Protein AF-A0A970ZBV2-F1 (afdb_monomer)

Nearest PDB structures (foldseek):
  6pny-assembly1_A  TM=2.864E-01  e=3.302E+00  Francisella tularensis subsp. tularensis SCHU S4
  3rc1-assembly1_A  TM=4.655E-01  e=8.155E+00  Actinomadura kijaniata

Sequence (437 aa):
MNKIKYLYCTFAVFLIGVSLAACGTEQADIPWKLTSTLSMSDISSAEVWVYIDGRIEERILSAEEIEEVIELINQIPESAFTDNEALAGTTPEYGLKIESNDMKLNFSQNIGPYGAIELGVGKKTDNGYCYSQWHTDSDDLAALIVRLSGYKKTGEIASDTDIGANGQKTSAGKLVHTFIGGYGMRTALSVNGELLNVAVQTDWYAERYEVLFSRFDWNEADKSEAAKAVKNASFVLVLSAMTDKEPVLLPDADYIKFFGGTDYVLLHENGKDKWYTAVAKSDVSYGYNIDNAPIVPNLAAMVRQEYDGFEIPEQQIRFNTKEKEPEAVAALAVEAYGRLYKNVSPGSVYEIYEYAYDPKDIQILDVSDDGDKFTFVFVLHVRPIVPNTSFWWAGNTCESEKGEGWLCFSRNGRLDLGEDGYWTVSQLGTGGASLND

Solvent-accessible surface area (backbone atoms only — not comparable to full-atom values): 24943 Å² total; per-residue (Å²): 136,84,88,87,92,84,85,82,69,83,75,65,74,77,72,77,78,81,64,94,82,65,82,60,88,66,68,68,73,57,64,41,71,70,36,49,68,60,48,81,90,50,52,76,46,43,32,28,27,30,53,54,48,84,40,80,49,75,44,76,56,53,75,70,56,48,52,54,50,40,56,51,47,38,63,53,55,64,87,34,58,41,83,32,54,72,61,75,65,64,91,50,55,36,29,38,39,38,32,34,94,66,40,35,41,35,41,27,43,39,78,46,100,58,35,45,25,30,39,35,42,30,42,72,51,101,89,46,69,53,73,50,50,26,26,29,60,40,63,70,55,44,53,48,42,38,64,74,43,63,62,67,69,88,71,72,67,53,93,80,58,66,37,44,102,82,75,41,67,40,75,48,55,52,59,43,54,72,33,72,79,39,88,23,41,30,40,36,42,30,48,94,85,47,79,49,78,49,82,42,80,48,71,66,56,52,59,53,50,40,60,58,44,65,50,36,49,78,40,83,40,60,62,74,59,48,60,59,64,52,72,74,34,68,28,40,39,35,45,30,44,40,69,81,98,55,100,63,90,53,95,75,52,43,32,39,38,29,24,27,97,43,46,45,35,40,39,35,52,92,85,39,82,46,41,28,33,42,44,57,36,96,87,55,51,61,26,57,46,101,83,70,45,73,32,77,56,47,56,30,57,53,56,46,53,58,50,45,63,67,63,63,53,58,70,71,44,62,49,70,75,90,67,79,54,65,68,62,48,48,48,52,51,54,52,48,52,49,48,42,37,59,66,43,62,88,90,34,81,64,28,35,80,48,64,50,69,55,76,84,48,48,42,80,74,48,67,46,98,86,63,48,34,37,24,32,37,36,47,46,34,37,26,43,73,58,65,90,40,73,71,63,60,46,73,62,42,44,82,25,94,89,38,93,73,27,33,27,36,44,36,18,29,24,39,38,51,44,97,88,60,33,38,30,32,78,42,75,37,78,45,49,50,59,95,73,132

Structure (mmCIF, N/CA/C/O backbone):
data_AF-A0A970ZBV2-F1
#
_entry.id   AF-A0A970ZBV2-F1
#
loop_
_atom_site.group_PDB
_atom_site.id
_atom_site.type_symbol
_atom_site.label_atom_id
_atom_site.label_alt_id
_atom_site.label_comp_id
_atom_site.label_asym_id
_atom_site.label_entity_id
_atom_site.label_seq_id
_atom_site.pdbx_PDB_ins_code
_atom_site.Cartn_x
_atom_site.Cartn_y
_atom_site.Cartn_z
_atom_site.occupancy
_atom_site.B_iso_or_equiv
_atom_site.auth_seq_id
_atom_site.auth_comp_id
_atom_site.auth_asym_id
_atom_site.auth_atom_id
_atom_site.pdbx_PDB_model_num
ATOM 1 N N . MET A 1 1 ? 50.224 -25.491 -6.752 1.00 33.28 1 MET A N 1
ATOM 2 C CA . MET A 1 1 ? 50.152 -25.900 -8.176 1.00 33.28 1 MET A CA 1
ATOM 3 C C . MET A 1 1 ? 48.894 -26.746 -8.317 1.00 33.28 1 MET A C 1
ATOM 5 O O . MET A 1 1 ? 48.922 -27.882 -7.885 1.00 33.28 1 MET A O 1
ATOM 9 N N . ASN A 1 2 ? 47.702 -26.188 -8.538 1.00 34.50 2 ASN A N 1
ATOM 10 C CA . ASN A 1 2 ? 47.167 -25.441 -9.690 1.00 34.50 2 ASN A CA 1
ATOM 11 C C . ASN A 1 2 ? 47.136 -26.224 -11.012 1.00 34.50 2 ASN A C 1
ATOM 13 O O . ASN A 1 2 ? 48.186 -26.641 -11.494 1.00 34.50 2 ASN A O 1
ATOM 17 N N . LYS A 1 3 ? 45.932 -26.196 -11.622 1.00 30.00 3 LYS A N 1
ATOM 18 C CA . LYS A 1 3 ? 45.514 -26.610 -12.981 1.00 30.00 3 LYS A CA 1
ATOM 19 C C . LYS A 1 3 ? 45.182 -28.113 -13.058 1.00 30.00 3 LYS A C 1
ATOM 21 O O . LYS A 1 3 ? 46.008 -28.931 -12.702 1.00 30.00 3 LYS A O 1
ATOM 26 N N . ILE A 1 4 ? 43.996 -28.575 -13.467 1.00 34.28 4 ILE A N 1
ATOM 27 C CA . ILE A 1 4 ? 43.134 -28.168 -14.588 1.00 34.28 4 ILE A CA 1
ATOM 28 C C . ILE A 1 4 ? 41.671 -28.543 -14.247 1.00 34.28 4 ILE A C 1
ATOM 30 O O . ILE A 1 4 ? 41.359 -29.725 -14.149 1.00 34.28 4 ILE A O 1
ATOM 34 N N . LYS A 1 5 ? 40.778 -27.556 -14.088 1.00 30.72 5 LYS A N 1
ATOM 35 C CA . LYS A 1 5 ? 39.305 -27.703 -14.167 1.00 30.72 5 LYS A CA 1
ATOM 36 C C . LYS A 1 5 ? 38.678 -26.379 -14.630 1.00 30.72 5 LYS A C 1
ATOM 38 O O . LYS A 1 5 ? 37.899 -25.773 -13.918 1.00 30.72 5 LYS A O 1
ATOM 43 N N . TYR A 1 6 ? 39.084 -25.896 -15.800 1.00 36.06 6 TYR A N 1
ATOM 44 C CA . TYR A 1 6 ? 38.415 -24.798 -16.508 1.00 36.06 6 TYR A CA 1
ATOM 45 C C . TYR A 1 6 ? 38.636 -25.017 -18.002 1.00 36.06 6 TYR A C 1
ATOM 47 O O . TYR A 1 6 ? 39.611 -24.523 -18.558 1.00 36.06 6 TYR A O 1
ATOM 55 N N . LEU A 1 7 ? 37.795 -25.844 -18.629 1.00 30.97 7 LEU A N 1
ATOM 56 C CA . LEU A 1 7 ? 37.758 -25.943 -20.094 1.00 30.97 7 LEU A CA 1
ATOM 57 C C . LEU A 1 7 ? 36.423 -26.467 -20.656 1.00 30.97 7 LEU A C 1
ATOM 59 O O . LEU A 1 7 ? 36.422 -27.096 -21.705 1.00 30.97 7 LEU A O 1
ATOM 63 N N . TYR A 1 8 ? 35.292 -26.215 -19.983 1.00 28.67 8 TYR A N 1
ATOM 64 C CA . TYR A 1 8 ? 33.965 -26.533 -20.544 1.00 28.67 8 TYR A CA 1
ATOM 65 C C . TYR A 1 8 ? 32.895 -25.436 -20.386 1.00 28.67 8 TYR A C 1
ATOM 67 O O . TYR A 1 8 ? 31.759 -25.665 -20.774 1.00 28.67 8 TYR A O 1
ATOM 75 N N . CYS A 1 9 ? 33.239 -24.223 -19.927 1.00 31.86 9 CYS A N 1
ATOM 76 C CA . CYS A 1 9 ? 32.290 -23.090 -19.925 1.00 31.86 9 CYS A CA 1
ATOM 77 C C . CYS A 1 9 ? 32.568 -22.024 -20.996 1.00 31.86 9 CYS A C 1
ATOM 79 O O . CYS A 1 9 ? 31.760 -21.124 -21.184 1.00 31.86 9 CYS A O 1
ATOM 81 N N . THR A 1 10 ? 33.672 -22.108 -21.744 1.00 31.00 10 THR A N 1
ATOM 82 C CA . THR A 1 10 ? 34.066 -21.023 -22.664 1.00 31.00 10 THR A CA 1
ATOM 83 C C . THR A 1 10 ? 33.497 -21.164 -24.083 1.00 31.00 10 THR A C 1
ATOM 85 O O . THR A 1 10 ? 33.763 -20.313 -24.921 1.00 31.00 10 THR A O 1
ATOM 88 N N . PHE A 1 11 ? 32.688 -22.194 -24.363 1.00 26.69 11 PHE A N 1
ATOM 89 C CA . PHE A 1 11 ? 32.019 -22.363 -25.666 1.00 26.69 11 PHE A CA 1
ATOM 90 C C . PHE A 1 11 ? 30.499 -22.112 -25.642 1.00 26.69 11 PHE A C 1
ATOM 92 O O . PHE A 1 11 ? 29.880 -22.114 -26.699 1.00 26.69 11 PHE A O 1
ATOM 99 N N . ALA A 1 12 ? 29.905 -21.823 -24.476 1.00 29.91 12 ALA A N 1
ATOM 100 C CA . ALA A 1 12 ? 28.489 -21.443 -24.356 1.00 29.91 12 ALA A CA 1
ATOM 101 C C . ALA A 1 12 ? 28.253 -19.916 -24.380 1.00 29.91 12 ALA A C 1
ATOM 103 O O . ALA A 1 12 ? 27.131 -19.469 -24.568 1.00 29.91 12 ALA A O 1
ATOM 104 N N . VAL A 1 13 ? 29.309 -19.105 -24.251 1.00 31.55 13 VAL A N 1
ATOM 105 C CA . VAL A 1 13 ? 29.207 -17.630 -24.181 1.00 31.55 13 VAL A CA 1
ATOM 106 C C . VAL A 1 13 ? 29.326 -16.958 -25.562 1.00 31.55 13 VAL A C 1
ATOM 108 O O . VAL A 1 13 ? 29.108 -15.763 -25.691 1.00 31.55 13 VAL A O 1
ATOM 111 N N . PHE A 1 14 ? 29.590 -17.718 -26.632 1.00 27.94 14 PHE A N 1
ATOM 112 C CA . PHE A 1 14 ? 29.621 -17.193 -28.010 1.00 27.94 14 PHE A CA 1
ATOM 113 C C . PHE A 1 14 ? 28.370 -17.541 -28.841 1.00 27.94 14 PHE A C 1
ATOM 115 O O . PHE A 1 14 ? 28.327 -17.270 -30.038 1.00 27.94 14 PHE A O 1
ATOM 122 N N . LEU A 1 15 ? 27.341 -18.117 -28.207 1.00 28.75 15 LEU A N 1
ATOM 123 C CA . LEU A 1 15 ? 26.066 -18.503 -28.832 1.00 28.75 15 LEU A CA 1
ATOM 124 C C . LEU A 1 15 ? 24.840 -17.924 -28.099 1.00 28.75 15 LEU A C 1
ATOM 126 O O . LEU A 1 15 ? 23.733 -18.417 -28.258 1.00 28.75 15 LEU A O 1
ATOM 130 N N . ILE A 1 16 ? 25.040 -16.835 -27.349 1.00 34.62 16 ILE A N 1
ATOM 131 C CA . ILE A 1 16 ? 23.981 -15.942 -26.831 1.00 34.62 16 ILE A CA 1
ATOM 132 C C . ILE A 1 16 ? 24.154 -14.552 -27.483 1.00 34.62 16 ILE A C 1
ATOM 134 O O . ILE A 1 16 ? 23.986 -13.506 -26.875 1.00 34.62 16 ILE A O 1
ATOM 138 N N . GLY A 1 17 ? 24.597 -14.550 -28.745 1.00 31.17 17 GLY A N 1
ATOM 139 C CA . GLY A 1 17 ? 24.767 -13.355 -29.578 1.00 31.17 17 GLY A CA 1
ATOM 140 C C . GLY A 1 17 ? 23.841 -13.321 -30.795 1.00 31.17 17 GLY A C 1
ATOM 141 O O . GLY A 1 17 ? 23.952 -12.404 -31.599 1.00 31.17 17 GLY A O 1
ATOM 142 N N . VAL A 1 18 ? 22.950 -14.311 -30.967 1.00 34.59 18 VAL A N 1
ATOM 143 C CA . VAL A 1 18 ? 22.006 -14.384 -32.104 1.00 34.59 18 VAL A CA 1
ATOM 144 C C . VAL A 1 18 ? 20.661 -15.018 -31.701 1.00 34.59 18 VAL A C 1
ATOM 146 O O . VAL A 1 18 ? 20.096 -15.829 -32.425 1.00 34.59 18 VAL A O 1
ATOM 149 N N . SER A 1 19 ? 20.117 -14.655 -30.540 1.00 33.22 19 SER A N 1
ATOM 150 C CA . SER A 1 19 ? 18.686 -14.872 -30.244 1.00 33.22 19 SER A CA 1
ATOM 151 C C . SER A 1 19 ? 17.960 -13.605 -29.777 1.00 33.22 19 SER A C 1
ATOM 153 O O . SER A 1 19 ? 16.770 -13.652 -29.492 1.00 33.22 19 SER A O 1
ATOM 155 N N . LEU A 1 20 ? 18.626 -12.442 -29.818 1.00 37.75 20 LEU A N 1
ATOM 156 C CA . LEU A 1 20 ? 18.023 -11.111 -29.627 1.00 37.75 20 LEU A CA 1
ATOM 157 C C . LEU A 1 20 ? 17.322 -10.579 -30.896 1.00 37.75 20 LEU A C 1
ATOM 159 O O . LEU A 1 20 ? 17.287 -9.384 -31.158 1.00 37.75 20 LEU A O 1
ATOM 163 N N . ALA A 1 21 ? 16.757 -11.479 -31.699 1.00 38.22 21 ALA A N 1
ATOM 164 C CA . ALA A 1 21 ? 15.903 -11.147 -32.837 1.00 38.22 21 ALA A CA 1
ATOM 165 C C . ALA A 1 21 ? 14.807 -12.214 -32.997 1.00 38.22 21 ALA A C 1
ATOM 167 O O . ALA A 1 21 ? 14.642 -12.788 -34.070 1.00 38.22 21 ALA A O 1
ATOM 168 N N . ALA A 1 22 ? 14.121 -12.543 -31.896 1.00 29.34 22 ALA A N 1
ATOM 169 C CA . ALA A 1 22 ? 12.915 -13.378 -31.921 1.00 29.34 22 ALA A CA 1
ATOM 170 C C . ALA A 1 22 ? 11.934 -13.157 -30.749 1.00 29.34 22 ALA A C 1
ATOM 172 O O . ALA A 1 22 ? 10.898 -13.806 -30.740 1.00 29.34 22 ALA A O 1
ATOM 173 N N . CYS A 1 23 ? 12.156 -12.201 -29.835 1.00 32.94 23 CYS A N 1
ATOM 174 C CA . CYS A 1 23 ? 11.009 -11.445 -29.315 1.00 32.94 23 CYS A CA 1
ATOM 175 C C . CYS A 1 23 ? 10.703 -10.393 -30.371 1.00 32.94 23 CYS A C 1
ATOM 177 O O . CYS A 1 23 ? 11.068 -9.226 -30.249 1.00 32.94 23 CYS A O 1
ATOM 179 N N . GLY A 1 24 ? 10.125 -10.853 -31.482 1.00 29.19 24 GLY A N 1
ATOM 180 C CA . GLY A 1 24 ? 9.377 -9.940 -32.315 1.00 29.19 24 GLY A CA 1
ATOM 181 C C . GLY A 1 24 ? 8.386 -9.225 -31.409 1.00 29.19 24 GLY A C 1
ATOM 182 O O . GLY A 1 24 ? 7.853 -9.806 -30.464 1.00 29.19 24 GLY A O 1
ATOM 183 N N . THR A 1 25 ? 8.140 -7.970 -31.721 1.00 35.59 25 THR A N 1
ATOM 184 C CA . THR A 1 25 ? 6.893 -7.277 -31.438 1.00 35.59 25 THR A CA 1
ATOM 185 C C . THR A 1 25 ? 5.715 -8.033 -32.078 1.00 35.59 25 THR A C 1
ATOM 187 O O . THR A 1 25 ? 4.965 -7.477 -32.879 1.00 35.59 25 THR A O 1
ATOM 190 N N . GLU A 1 26 ? 5.544 -9.326 -31.769 1.00 38.81 26 GLU A N 1
ATOM 191 C CA . GLU A 1 26 ? 4.244 -9.970 -31.834 1.00 38.81 26 GLU A CA 1
ATOM 192 C C . GLU A 1 26 ? 3.422 -9.233 -30.795 1.00 38.81 26 GLU A C 1
ATOM 194 O O . GLU A 1 26 ? 3.453 -9.537 -29.606 1.00 38.81 26 GLU A O 1
ATOM 199 N N . GLN A 1 27 ? 2.795 -8.162 -31.279 1.00 42.22 27 GLN A N 1
ATOM 200 C CA . GLN A 1 27 ? 1.633 -7.520 -30.710 1.00 42.22 27 GLN A CA 1
ATOM 201 C C . GLN A 1 27 ? 0.856 -8.616 -29.992 1.00 42.22 27 GLN A C 1
ATOM 203 O O . GLN A 1 27 ? 0.320 -9.501 -30.666 1.00 42.22 27 GLN A O 1
ATOM 208 N N . ALA A 1 28 ? 0.936 -8.630 -28.654 1.00 47.09 28 ALA A N 1
ATOM 209 C CA . ALA A 1 28 ? 0.262 -9.628 -27.841 1.00 47.09 28 ALA A CA 1
ATOM 210 C C . ALA A 1 28 ? -1.148 -9.759 -28.411 1.00 47.09 28 ALA A C 1
ATOM 212 O O . ALA A 1 28 ? -1.780 -8.730 -28.669 1.00 47.09 28 ALA A O 1
ATOM 213 N N . ASP A 1 29 ? -1.562 -10.986 -28.748 1.00 53.72 29 ASP A N 1
ATOM 214 C CA . ASP A 1 29 ? -2.864 -11.222 -29.364 1.00 53.72 29 ASP A CA 1
ATOM 215 C C . ASP A 1 29 ? -3.894 -10.361 -28.644 1.00 53.72 29 ASP A C 1
ATOM 217 O O . ASP A 1 29 ? -4.042 -10.487 -27.428 1.00 53.72 29 ASP A O 1
ATOM 221 N N . ILE A 1 30 ? -4.516 -9.442 -29.394 1.00 68.38 30 ILE A N 1
ATOM 222 C CA . ILE A 1 30 ? -5.507 -8.497 -28.871 1.00 68.38 30 ILE A CA 1
ATOM 223 C C . ILE A 1 30 ? -6.429 -9.318 -27.964 1.00 68.38 30 ILE A C 1
ATOM 225 O O . ILE A 1 30 ? -6.961 -10.307 -28.469 1.00 68.38 30 ILE A O 1
ATOM 229 N N . PRO A 1 31 ? -6.593 -8.992 -26.669 1.00 79.12 31 PRO A N 1
ATOM 230 C CA . PRO A 1 31 ? -7.269 -9.843 -25.681 1.00 79.12 31 PRO A CA 1
ATOM 231 C C . PRO A 1 31 ? -8.585 -10.419 -26.174 1.00 79.12 31 PRO A C 1
ATOM 233 O O . PRO A 1 31 ? -8.884 -11.587 -25.955 1.00 79.12 31 PRO A O 1
ATOM 236 N N . TRP A 1 32 ? -9.310 -9.617 -26.949 1.00 84.62 32 TRP A N 1
ATOM 237 C CA . TRP A 1 32 ? -10.496 -10.013 -27.685 1.00 84.62 32 TRP A CA 1
ATOM 238 C C . TRP A 1 32 ? -10.339 -11.283 -28.536 1.00 84.62 32 TRP A C 1
ATOM 240 O O . TRP A 1 32 ? -11.206 -12.145 -28.519 1.00 84.62 32 TRP A O 1
ATOM 250 N N . LYS A 1 33 ? -9.251 -11.460 -29.288 1.00 85.12 33 LYS A N 1
ATOM 251 C CA . LYS A 1 33 ? -9.000 -12.688 -30.065 1.00 85.12 33 LYS A CA 1
ATOM 252 C C . LYS A 1 33 ? -8.843 -13.914 -29.169 1.00 85.12 33 LYS A C 1
ATOM 254 O O . LYS A 1 33 ? -9.273 -14.997 -29.555 1.00 85.12 33 LYS A O 1
ATOM 259 N N . LEU A 1 34 ? -8.237 -13.737 -27.994 1.00 81.25 34 LEU A N 1
ATOM 260 C CA . LEU A 1 34 ? -8.038 -14.808 -27.016 1.00 81.25 34 LEU A CA 1
ATOM 261 C C . LEU A 1 34 ? -9.347 -15.193 -26.323 1.00 81.25 34 LEU A C 1
ATOM 263 O O . LEU A 1 34 ? -9.534 -16.352 -25.967 1.00 81.25 34 LEU A O 1
ATOM 267 N N . THR A 1 35 ? -10.245 -14.228 -26.139 1.00 85.19 35 THR A N 1
ATOM 268 C CA . THR A 1 35 ? -11.500 -14.409 -25.409 1.00 85.19 35 THR A CA 1
ATOM 269 C C . THR A 1 35 ? -12.698 -14.719 -26.301 1.00 85.19 35 THR A C 1
ATOM 271 O O . THR A 1 35 ? -13.593 -15.399 -25.832 1.00 85.19 35 THR A O 1
ATOM 274 N N . SER A 1 36 ? -12.715 -14.296 -27.570 1.00 87.19 36 SER A N 1
ATOM 275 C CA . SER A 1 36 ? -13.873 -14.400 -28.487 1.00 87.19 36 SER A CA 1
ATOM 276 C C . SER A 1 36 ? -14.109 -15.778 -29.111 1.00 87.19 36 SER A C 1
ATOM 278 O O . SER A 1 36 ? -15.077 -15.968 -29.852 1.00 87.19 36 SER A O 1
ATOM 280 N N . THR A 1 37 ? -13.208 -16.730 -28.870 1.00 87.19 37 THR A N 1
ATOM 281 C CA . THR A 1 37 ? -13.275 -18.076 -29.458 1.00 87.19 37 THR A CA 1
ATOM 282 C C . THR A 1 37 ? -13.154 -19.191 -28.427 1.00 87.19 37 THR A C 1
ATOM 284 O O . THR A 1 37 ? -12.963 -20.346 -28.804 1.00 87.19 37 THR A O 1
ATOM 287 N N . LEU A 1 38 ? -13.293 -18.866 -27.137 1.00 90.00 38 LEU A N 1
ATOM 288 C CA . LEU A 1 38 ? -13.215 -19.859 -26.074 1.00 90.00 38 LEU A CA 1
ATOM 289 C C . LEU A 1 38 ? -14.331 -20.891 -26.229 1.00 90.00 38 LEU A C 1
ATOM 291 O O . LEU A 1 38 ? -15.494 -20.556 -26.472 1.00 90.00 38 LEU A O 1
ATOM 295 N N . SER A 1 39 ? -13.977 -22.157 -26.049 1.00 93.38 39 SER A N 1
ATOM 296 C CA . SER A 1 39 ? -14.916 -23.271 -26.040 1.00 93.38 39 SER A CA 1
ATOM 297 C C . SER A 1 39 ? -14.707 -24.156 -24.816 1.00 93.38 39 SER A C 1
ATOM 299 O O . SER A 1 39 ? -13.625 -24.199 -24.233 1.00 93.38 39 SER A O 1
ATOM 301 N N . MET A 1 40 ? -15.734 -24.925 -24.444 1.00 94.31 40 MET A N 1
ATOM 302 C CA . MET A 1 40 ? -15.651 -25.879 -23.329 1.00 94.31 40 MET A CA 1
ATOM 303 C C . MET A 1 40 ? -14.482 -26.864 -23.468 1.00 94.31 40 MET A C 1
ATOM 305 O O . MET A 1 40 ? -13.931 -27.301 -22.464 1.00 94.31 40 MET A O 1
ATOM 309 N N . SER A 1 41 ? -14.090 -27.221 -24.697 1.00 92.00 41 SER A N 1
ATOM 310 C CA . SER A 1 41 ? -12.955 -28.121 -24.938 1.00 92.00 41 SER A CA 1
ATOM 311 C C . SER A 1 41 ? -11.589 -27.496 -24.664 1.00 92.00 41 SER A C 1
ATOM 313 O O . SER A 1 41 ? -10.624 -28.240 -24.496 1.00 92.00 41 SER A O 1
ATOM 315 N N . ASP A 1 42 ? -11.501 -26.166 -24.614 1.00 87.88 42 ASP A N 1
ATOM 316 C CA . ASP A 1 42 ? -10.251 -25.456 -24.340 1.00 87.88 42 ASP A CA 1
ATOM 317 C C . ASP A 1 42 ? -9.991 -25.327 -22.835 1.00 87.88 42 ASP A C 1
ATOM 319 O O . ASP A 1 42 ? -8.849 -25.130 -22.420 1.00 87.88 42 ASP A O 1
ATOM 323 N N . ILE A 1 43 ? -11.037 -25.454 -22.010 1.00 92.50 43 ILE A N 1
ATOM 324 C CA . ILE A 1 43 ? -10.975 -25.202 -20.572 1.00 92.50 43 ILE A CA 1
ATOM 325 C C . ILE A 1 43 ? -10.612 -26.479 -19.813 1.00 92.50 43 ILE A C 1
ATOM 327 O O . ILE A 1 43 ? -11.339 -27.471 -19.813 1.00 92.50 43 ILE A O 1
ATOM 331 N N . SER A 1 44 ? -9.478 -26.430 -19.123 1.00 92.56 44 SER A N 1
ATOM 332 C CA . SER A 1 44 ? -9.009 -27.480 -18.216 1.00 92.56 44 SER A CA 1
ATOM 333 C C . SER A 1 44 ? -9.523 -27.294 -16.786 1.00 92.56 44 SER A C 1
ATOM 335 O O . SER A 1 44 ? -9.820 -28.278 -16.107 1.00 92.56 44 SER A O 1
ATOM 337 N N . SER A 1 45 ? -9.667 -26.046 -16.335 1.00 94.19 45 SER A N 1
ATOM 338 C CA . SER A 1 45 ? -10.258 -25.692 -15.046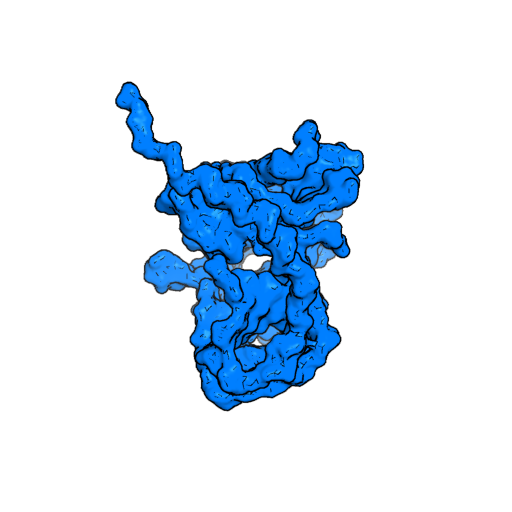 1.00 94.19 45 SER A CA 1
ATOM 339 C C . SER A 1 45 ? -10.823 -24.270 -15.092 1.00 94.19 45 SER A C 1
ATOM 341 O O . SER A 1 45 ? -10.360 -23.424 -15.860 1.00 94.19 45 SER A O 1
ATOM 343 N N . ALA A 1 46 ? -11.842 -24.009 -14.277 1.00 96.00 46 ALA A N 1
ATOM 344 C CA . ALA A 1 46 ? -12.320 -22.661 -14.018 1.00 96.00 46 ALA A CA 1
ATOM 345 C C . ALA A 1 46 ? -12.801 -22.556 -12.572 1.00 96.00 46 ALA A C 1
ATOM 347 O O . ALA A 1 46 ? -13.499 -23.441 -12.066 1.00 96.00 46 ALA A O 1
ATOM 348 N N . GLU A 1 47 ? -12.428 -21.469 -11.914 1.00 96.56 47 GLU A N 1
ATOM 349 C CA . GLU A 1 47 ? -12.730 -21.223 -10.511 1.00 96.56 47 GLU A CA 1
ATOM 350 C C . GLU A 1 47 ? -13.057 -19.753 -10.290 1.00 96.56 47 GLU A C 1
ATOM 352 O O . GLU A 1 47 ? -12.399 -18.860 -10.820 1.00 96.56 47 GLU A O 1
ATOM 357 N N . VAL A 1 48 ? -14.078 -19.499 -9.483 1.00 95.56 48 VAL A N 1
ATOM 358 C CA . VAL A 1 48 ? -14.307 -18.170 -8.919 1.00 95.56 48 VAL A CA 1
ATOM 359 C C . VAL A 1 48 ? -13.630 -18.084 -7.573 1.00 95.56 48 VAL A C 1
ATOM 361 O O . VAL A 1 48 ? -13.531 -19.079 -6.851 1.00 95.56 48 VAL A O 1
ATOM 364 N N . TRP A 1 49 ? -13.182 -16.890 -7.227 1.00 93.00 49 TRP A N 1
ATOM 365 C CA . TRP A 1 49 ? -12.509 -16.651 -5.970 1.00 93.00 49 TRP A CA 1
ATOM 366 C C . TRP A 1 49 ? -13.008 -15.369 -5.311 1.00 93.00 49 TRP A C 1
ATOM 368 O O . TRP A 1 49 ? -13.439 -14.430 -5.983 1.00 93.00 49 TRP A O 1
ATOM 378 N N . VAL A 1 50 ? -12.967 -15.348 -3.980 1.00 89.12 50 VAL A N 1
ATOM 379 C CA . VAL A 1 50 ? -13.277 -14.178 -3.155 1.00 89.12 50 VAL A CA 1
ATOM 380 C C . VAL A 1 50 ? -12.168 -13.974 -2.143 1.00 89.12 50 VAL A C 1
ATOM 382 O O . VAL A 1 50 ? -11.726 -14.919 -1.492 1.00 89.12 50 VAL A O 1
ATOM 385 N N . TYR A 1 51 ? -11.747 -12.727 -1.980 1.00 79.25 51 TYR A N 1
ATOM 386 C CA . TYR A 1 51 ? -10.914 -12.307 -0.872 1.00 79.25 51 TYR A CA 1
ATOM 387 C C . TYR A 1 51 ? -11.792 -12.012 0.348 1.00 79.25 51 TYR A C 1
ATOM 389 O O . TYR A 1 51 ? -12.484 -10.996 0.409 1.00 79.25 51 TYR A O 1
ATOM 397 N N . ILE A 1 52 ? -11.776 -12.916 1.324 1.00 74.25 52 ILE A N 1
ATOM 398 C CA . ILE A 1 52 ? -12.494 -12.769 2.593 1.00 74.25 52 ILE A CA 1
ATOM 399 C C . ILE A 1 52 ? -11.447 -12.730 3.691 1.00 74.25 52 ILE A C 1
ATOM 401 O O . ILE A 1 52 ? -10.671 -13.670 3.839 1.00 74.25 52 ILE A O 1
ATOM 405 N N . ASP A 1 53 ? -11.418 -11.644 4.459 1.00 66.56 53 ASP A N 1
ATOM 406 C CA . ASP A 1 53 ? -10.645 -11.557 5.697 1.00 66.56 53 ASP A CA 1
ATOM 407 C C . ASP A 1 53 ? -9.176 -11.999 5.567 1.00 66.56 53 ASP A C 1
ATOM 409 O O . ASP A 1 53 ? -8.663 -12.758 6.387 1.00 66.56 53 ASP A O 1
ATOM 413 N N . GLY A 1 54 ? -8.468 -11.553 4.525 1.00 61.53 54 GLY A N 1
ATOM 414 C CA . GLY A 1 54 ? -7.044 -11.870 4.367 1.00 61.53 54 GLY A CA 1
ATOM 415 C C . GLY A 1 54 ? -6.731 -13.188 3.657 1.00 61.53 54 GLY A C 1
ATOM 416 O O . GLY A 1 54 ? -5.554 -13.499 3.480 1.00 61.53 54 GLY A O 1
ATOM 417 N N . ARG A 1 55 ? -7.743 -13.965 3.249 1.00 65.69 55 ARG A N 1
ATOM 418 C CA . ARG A 1 55 ? -7.570 -15.212 2.490 1.00 65.69 55 ARG A CA 1
ATOM 419 C C . ARG A 1 55 ? -8.359 -15.194 1.189 1.00 65.69 55 ARG A C 1
ATOM 421 O O . ARG A 1 55 ? -9.400 -14.554 1.090 1.00 65.69 55 ARG A O 1
ATOM 428 N N . ILE A 1 56 ? -7.868 -15.953 0.216 1.00 80.81 56 ILE A N 1
ATOM 429 C CA . ILE A 1 56 ? -8.601 -16.257 -1.009 1.00 80.81 56 ILE A CA 1
ATOM 430 C C . ILE A 1 56 ? -9.363 -17.561 -0.771 1.00 80.81 56 ILE A C 1
ATOM 432 O O . ILE A 1 56 ? -8.761 -18.592 -0.470 1.00 80.81 56 ILE A O 1
ATOM 436 N N . GLU A 1 57 ? -10.685 -17.503 -0.871 1.00 87.12 57 GLU A N 1
ATOM 437 C CA . GLU A 1 57 ? -11.544 -18.680 -0.955 1.00 87.12 57 GLU A CA 1
ATOM 438 C C . GLU A 1 57 ? -11.881 -18.945 -2.417 1.00 87.12 57 GLU A C 1
ATOM 440 O O . GLU A 1 57 ? -12.304 -18.036 -3.126 1.00 87.12 57 GLU A O 1
ATOM 445 N N . GLU A 1 58 ? -11.698 -20.186 -2.864 1.00 91.38 58 GLU A N 1
ATOM 446 C CA . GLU A 1 58 ? -11.864 -20.587 -4.262 1.00 91.38 58 GLU A CA 1
ATOM 447 C C . GLU A 1 58 ? -12.972 -21.630 -4.390 1.00 91.38 58 GLU A C 1
ATOM 449 O O . GLU A 1 58 ? -13.128 -22.521 -3.547 1.00 91.38 58 GLU A O 1
ATOM 454 N N . ARG A 1 59 ? -13.743 -21.537 -5.472 1.00 95.81 59 ARG A N 1
ATOM 455 C CA . ARG A 1 59 ? -14.784 -22.499 -5.819 1.00 95.81 59 ARG A CA 1
ATOM 456 C C . ARG A 1 59 ? -14.668 -22.877 -7.286 1.00 95.81 59 ARG A C 1
ATOM 458 O O . ARG A 1 59 ? -14.861 -22.045 -8.169 1.00 95.81 59 ARG A O 1
ATOM 465 N N . ILE A 1 60 ? -14.442 -24.165 -7.525 1.00 96.06 60 ILE A N 1
ATOM 466 C CA . ILE A 1 60 ? -14.468 -24.755 -8.866 1.00 96.06 60 ILE A CA 1
ATOM 467 C C . ILE A 1 60 ? -15.888 -24.649 -9.437 1.00 96.06 60 ILE A C 1
ATOM 469 O O . ILE A 1 60 ? -16.869 -24.963 -8.750 1.00 96.06 60 ILE A O 1
ATOM 473 N N . LEU A 1 61 ? -15.984 -24.201 -10.686 1.00 96.56 61 LEU A N 1
ATOM 474 C CA . LEU A 1 61 ? -17.245 -24.054 -11.407 1.00 96.56 61 LEU A CA 1
ATOM 475 C C . LEU A 1 61 ? -17.754 -25.394 -11.960 1.00 96.56 61 LEU A C 1
ATOM 477 O O . LEU A 1 61 ? -16.970 -26.271 -12.334 1.00 96.56 61 LEU A O 1
ATOM 481 N N . SER A 1 62 ? -19.078 -25.558 -12.020 1.00 96.94 62 SER A N 1
ATOM 482 C CA . SER A 1 62 ? -19.714 -26.676 -12.730 1.00 96.94 62 SER A CA 1
ATOM 483 C C . SER A 1 62 ? -19.624 -26.492 -14.249 1.00 96.94 62 SER A C 1
ATOM 485 O O . SER A 1 62 ? -19.367 -25.395 -14.734 1.00 96.94 62 SER A O 1
ATOM 487 N N . ALA A 1 63 ? -19.869 -27.553 -15.024 1.00 95.81 63 ALA A N 1
ATOM 488 C CA . ALA A 1 63 ? -19.842 -27.465 -16.486 1.00 95.81 63 ALA A CA 1
ATOM 489 C C . ALA A 1 63 ? -20.850 -26.437 -17.032 1.00 95.81 63 ALA A C 1
ATOM 491 O O . ALA A 1 63 ? -20.525 -25.704 -17.960 1.00 95.81 63 ALA A O 1
ATOM 492 N N . GLU A 1 64 ? -22.036 -26.352 -16.427 1.00 96.69 64 GLU A N 1
ATOM 493 C CA . GLU A 1 64 ? -23.070 -25.379 -16.788 1.00 96.69 64 GLU A CA 1
ATOM 494 C C . GLU A 1 64 ? -22.642 -23.940 -16.461 1.00 96.69 64 GLU A C 1
ATOM 496 O O . GLU A 1 64 ? -22.884 -23.030 -17.247 1.00 96.69 64 GLU A O 1
ATOM 501 N N . GLU A 1 65 ? -21.973 -23.727 -15.322 1.00 97.31 65 GLU A N 1
ATOM 502 C CA . GLU A 1 65 ? -21.439 -22.410 -14.948 1.00 97.31 65 GLU A CA 1
ATOM 503 C C . GLU A 1 65 ? -20.289 -21.981 -15.873 1.00 97.31 65 GLU A C 1
ATOM 505 O O . GLU A 1 65 ? -20.184 -20.806 -16.216 1.00 97.31 65 GLU A O 1
ATOM 510 N N . ILE A 1 66 ? -19.441 -22.922 -16.307 1.00 97.12 66 ILE A N 1
ATOM 511 C CA . ILE A 1 66 ? -18.369 -22.649 -17.276 1.00 97.12 66 ILE A CA 1
ATOM 512 C C . ILE A 1 66 ? -18.959 -22.274 -18.638 1.00 97.12 66 ILE A C 1
ATOM 514 O O . ILE A 1 66 ? -18.473 -21.336 -19.264 1.00 97.12 66 ILE A O 1
ATOM 518 N N . GLU A 1 67 ? -20.008 -22.964 -19.091 1.00 96.62 67 GLU A N 1
ATOM 519 C CA . GLU A 1 67 ? -20.684 -22.644 -20.354 1.00 96.62 67 GLU A CA 1
ATOM 520 C C . GLU A 1 67 ? -21.258 -21.218 -20.335 1.00 96.62 67 GLU A C 1
ATOM 522 O O . GLU A 1 67 ? -21.032 -20.458 -21.276 1.00 96.62 67 GLU A O 1
ATOM 527 N N . GLU A 1 68 ? -21.894 -20.817 -19.229 1.00 96.88 68 GLU A N 1
ATOM 528 C CA . GLU A 1 68 ? -22.406 -19.453 -19.033 1.00 96.88 68 GLU A CA 1
ATOM 529 C C . GLU A 1 68 ? -21.281 -18.398 -19.027 1.00 96.88 68 GLU A C 1
ATOM 531 O O . GLU A 1 68 ? -21.395 -17.346 -19.659 1.00 96.88 68 GLU A O 1
ATOM 536 N N . VAL A 1 69 ? -20.161 -18.689 -18.356 1.00 96.12 69 VAL A N 1
ATOM 537 C CA . VAL A 1 69 ? -18.972 -17.822 -18.340 1.00 96.12 69 VAL A CA 1
ATOM 538 C C . VAL A 1 69 ? -18.387 -17.648 -19.745 1.00 96.12 69 VAL A C 1
ATOM 540 O O . VAL A 1 69 ? -18.094 -16.525 -20.154 1.00 96.12 69 VAL A O 1
ATOM 543 N N . ILE A 1 70 ? -18.226 -18.743 -20.494 1.00 95.25 70 ILE A N 1
ATOM 544 C CA . ILE A 1 70 ? -17.701 -18.721 -21.865 1.00 95.25 70 ILE A CA 1
ATOM 545 C C . ILE A 1 70 ? -18.623 -17.917 -22.782 1.00 95.25 70 ILE A C 1
ATOM 547 O O . ILE A 1 70 ? -18.134 -17.133 -23.596 1.00 95.25 70 ILE A O 1
ATOM 551 N N . GLU A 1 71 ? -19.942 -18.090 -22.657 1.00 95.00 71 GLU A N 1
ATOM 552 C CA . GLU A 1 71 ? -20.920 -17.341 -23.445 1.00 95.00 71 GLU A CA 1
ATOM 553 C C . GLU A 1 71 ? -20.753 -15.829 -23.252 1.00 95.00 71 GLU A C 1
ATOM 555 O O . GLU A 1 71 ? -20.667 -15.107 -24.247 1.00 95.00 71 GLU A O 1
ATOM 560 N N . LEU A 1 72 ? -20.632 -15.354 -22.006 1.00 95.06 72 LEU A N 1
ATOM 561 C CA . LEU A 1 72 ? -20.422 -13.929 -21.735 1.00 95.06 72 LEU A CA 1
ATOM 562 C C . LEU A 1 72 ? -19.060 -13.435 -22.223 1.00 95.06 72 LEU A C 1
ATOM 564 O O . LEU A 1 72 ? -18.993 -12.387 -22.861 1.00 95.06 72 LEU A O 1
ATOM 568 N N . ILE A 1 73 ? -17.981 -14.183 -21.974 1.00 94.38 73 ILE A N 1
ATOM 569 C CA . ILE A 1 73 ? -16.632 -13.783 -22.400 1.00 94.38 73 ILE A CA 1
ATOM 570 C C . ILE A 1 73 ? -16.552 -13.654 -23.930 1.00 94.38 73 ILE A C 1
ATOM 572 O O . ILE A 1 73 ? -16.003 -12.673 -24.432 1.00 94.38 73 ILE A O 1
ATOM 576 N N . ASN A 1 74 ? -17.157 -14.588 -24.672 1.00 94.38 74 ASN A N 1
ATOM 577 C CA . ASN A 1 74 ? -17.183 -14.560 -26.137 1.00 94.38 74 ASN A CA 1
ATOM 578 C C . ASN A 1 74 ? -17.981 -13.372 -26.712 1.00 94.38 74 ASN A C 1
ATOM 580 O O . ASN A 1 74 ? -17.805 -13.021 -27.881 1.00 94.38 74 ASN A O 1
ATOM 584 N N . GLN A 1 75 ? -18.870 -12.763 -25.920 1.00 94.00 75 GLN A N 1
ATOM 585 C CA . GLN A 1 75 ? -19.690 -11.618 -26.326 1.00 94.00 75 GLN A CA 1
ATOM 586 C C . GLN A 1 75 ? -19.015 -10.262 -26.079 1.00 94.00 75 GLN A C 1
ATOM 588 O O . GLN A 1 75 ? -19.493 -9.254 -26.603 1.00 94.00 75 GLN A O 1
ATOM 593 N N . ILE A 1 76 ? -17.908 -10.215 -25.327 1.00 91.00 76 ILE A N 1
ATOM 594 C CA . ILE A 1 76 ? -17.201 -8.964 -25.034 1.00 91.00 76 ILE A CA 1
ATOM 595 C C . ILE A 1 76 ? -16.615 -8.404 -26.342 1.00 91.00 76 ILE A C 1
ATOM 597 O O . ILE A 1 76 ? -15.816 -9.083 -26.994 1.00 91.00 76 ILE A O 1
ATOM 601 N N . PRO A 1 77 ? -16.990 -7.184 -26.770 1.00 89.75 77 PRO A N 1
ATOM 602 C CA . PRO A 1 77 ? -16.499 -6.624 -28.021 1.00 89.75 77 PRO A CA 1
ATOM 603 C C . PRO A 1 77 ? -15.040 -6.177 -27.894 1.00 89.75 77 PRO A C 1
ATOM 605 O O . PRO A 1 77 ? -14.587 -5.787 -26.824 1.00 89.75 77 PRO A O 1
ATOM 608 N N . GLU A 1 78 ? -14.314 -6.150 -29.013 1.00 88.88 78 GLU A N 1
ATOM 609 C CA . GLU A 1 78 ? -12.909 -5.715 -29.050 1.00 88.88 78 GLU A CA 1
ATOM 610 C C . GLU A 1 78 ? -12.695 -4.333 -28.417 1.00 88.88 78 GLU A C 1
ATOM 612 O O . GLU A 1 78 ? -11.739 -4.126 -27.679 1.00 88.88 78 GLU A O 1
ATOM 617 N N . SER A 1 79 ? -13.637 -3.412 -28.633 1.00 86.19 79 SER A N 1
ATOM 618 C CA . SER A 1 79 ? -13.598 -2.052 -28.090 1.00 86.19 79 SER A CA 1
ATOM 619 C C . SER A 1 79 ? -13.761 -1.958 -26.570 1.00 86.19 79 SER A C 1
ATOM 621 O O . SER A 1 79 ? -13.596 -0.868 -26.036 1.00 86.19 79 SER A O 1
ATOM 623 N N . ALA A 1 80 ? -14.143 -3.042 -25.886 1.00 85.81 80 ALA A N 1
ATOM 624 C CA . ALA A 1 80 ? -14.272 -3.070 -24.427 1.00 85.81 80 ALA A CA 1
ATOM 625 C C . ALA A 1 80 ? -12.939 -3.339 -23.715 1.00 85.81 80 ALA A C 1
ATOM 627 O O . ALA A 1 80 ? -12.883 -3.228 -22.492 1.00 85.81 80 ALA A O 1
ATOM 628 N N . PHE A 1 81 ? -11.882 -3.693 -24.454 1.00 86.06 81 PHE A N 1
ATOM 629 C CA . PHE A 1 81 ? -10.552 -3.922 -23.902 1.00 86.06 81 PHE A CA 1
ATOM 630 C C . PHE A 1 81 ? -9.696 -2.663 -24.036 1.00 86.06 81 PHE A C 1
ATOM 632 O O . PHE A 1 81 ? -9.478 -2.162 -25.138 1.00 86.06 81 PHE A O 1
ATOM 639 N N . THR A 1 82 ? -9.179 -2.181 -22.911 1.00 82.38 82 THR A N 1
ATOM 640 C CA . THR A 1 82 ? -8.191 -1.097 -22.851 1.00 82.38 82 THR A CA 1
ATOM 641 C C . THR A 1 82 ? -6.931 -1.630 -22.188 1.00 82.38 82 THR A C 1
ATOM 643 O O . THR A 1 82 ? -7.022 -2.332 -21.185 1.00 82.38 82 THR A O 1
ATOM 646 N N . ASP A 1 83 ? -5.761 -1.339 -22.750 1.00 78.19 83 ASP A N 1
ATOM 647 C CA . ASP A 1 83 ? -4.490 -1.767 -22.160 1.00 78.19 83 ASP A CA 1
ATOM 648 C C . ASP A 1 83 ? -4.312 -1.177 -20.756 1.00 78.19 83 ASP A C 1
ATOM 650 O O . ASP A 1 83 ? -4.538 0.018 -20.555 1.00 78.19 83 ASP A O 1
ATOM 654 N N . ASN A 1 84 ? -3.942 -2.017 -19.786 1.00 71.56 84 ASN A N 1
ATOM 655 C CA . ASN A 1 84 ? -3.585 -1.575 -18.440 1.00 71.56 84 ASN A CA 1
ATOM 656 C C . ASN A 1 84 ? -2.056 -1.515 -18.315 1.00 71.56 84 ASN A C 1
ATOM 658 O O . ASN A 1 84 ? -1.470 -2.106 -17.408 1.00 71.56 84 ASN A O 1
ATOM 662 N N . GLU A 1 85 ? -1.395 -0.805 -19.236 1.00 62.34 85 GLU A N 1
ATOM 663 C CA . GLU A 1 85 ? 0.068 -0.660 -19.231 1.00 62.34 85 GLU A CA 1
ATOM 664 C C . GLU A 1 85 ? 0.570 -0.060 -17.909 1.00 62.34 85 GLU A C 1
ATOM 666 O O . GLU A 1 85 ? 1.632 -0.436 -17.430 1.00 62.34 85 GLU A O 1
ATOM 671 N N . ALA A 1 86 ? -0.225 0.807 -17.273 1.00 54.50 86 ALA A N 1
ATOM 672 C CA . ALA A 1 86 ? 0.105 1.443 -15.999 1.00 54.50 86 ALA A CA 1
ATOM 673 C C . ALA A 1 86 ? -0.024 0.518 -14.769 1.00 54.50 86 ALA A C 1
ATOM 675 O O . ALA A 1 86 ? 0.330 0.942 -13.668 1.00 54.50 86 ALA A O 1
ATOM 676 N N . LEU A 1 87 ? -0.559 -0.704 -14.927 1.00 58.28 87 LEU A N 1
ATOM 677 C CA . LEU A 1 87 ? -0.976 -1.603 -13.836 1.00 58.28 87 LEU A CA 1
ATOM 678 C C . LEU A 1 87 ? -1.762 -0.871 -12.736 1.00 58.28 87 LEU A C 1
ATOM 680 O O . LEU A 1 87 ? -1.557 -1.081 -11.537 1.00 58.28 87 LEU A O 1
ATOM 684 N N . ALA A 1 88 ? -2.641 0.042 -13.145 1.00 52.03 88 ALA A N 1
ATOM 685 C CA . ALA A 1 88 ? -3.434 0.833 -12.226 1.00 52.03 88 ALA A CA 1
ATOM 686 C C . ALA A 1 88 ? -4.523 -0.060 -11.617 1.00 52.03 88 ALA A C 1
ATOM 688 O O . ALA A 1 88 ? -5.476 -0.439 -12.293 1.00 52.03 88 ALA A O 1
ATOM 689 N N . GLY A 1 89 ? -4.388 -0.394 -10.334 1.00 53.59 89 GLY A N 1
ATOM 690 C CA . GLY A 1 89 ? -5.343 -1.244 -9.630 1.00 53.59 89 GLY A CA 1
ATOM 691 C C . GLY A 1 89 ? -5.112 -1.253 -8.121 1.00 53.59 89 GLY A C 1
ATOM 692 O O . GLY A 1 89 ? -4.036 -0.914 -7.629 1.00 53.59 89 GLY A O 1
ATOM 693 N N . THR A 1 90 ? -6.139 -1.626 -7.365 1.00 58.75 90 THR A N 1
ATOM 694 C CA . THR A 1 90 ? -6.009 -1.975 -5.943 1.00 58.75 90 THR A CA 1
ATOM 695 C C . THR A 1 90 ? -6.183 -3.482 -5.781 1.00 58.75 90 THR A C 1
ATOM 697 O O . THR A 1 90 ? -6.439 -4.187 -6.753 1.00 58.75 90 THR A O 1
ATOM 700 N N . THR A 1 91 ? -6.023 -4.003 -4.562 1.00 76.19 91 THR A N 1
ATOM 701 C CA . THR A 1 91 ? -6.264 -5.424 -4.288 1.00 76.19 91 THR A CA 1
ATOM 702 C C . THR A 1 91 ? -7.722 -5.786 -4.609 1.00 76.19 91 THR A C 1
ATOM 704 O O . THR A 1 91 ? -8.614 -5.292 -3.915 1.00 76.19 91 THR A O 1
ATOM 707 N N . PRO A 1 92 ? -7.982 -6.636 -5.617 1.00 79.25 92 PRO A N 1
ATOM 708 C CA . PRO A 1 92 ? -9.337 -7.030 -5.989 1.00 79.25 92 PRO A CA 1
ATOM 709 C C . PRO A 1 92 ? -9.974 -7.913 -4.908 1.00 79.25 92 PRO A C 1
ATOM 711 O O . PRO A 1 92 ? -9.305 -8.754 -4.305 1.00 79.25 92 PRO A O 1
ATOM 714 N N . GLU A 1 93 ? -11.277 -7.754 -4.671 1.00 83.06 93 GLU A N 1
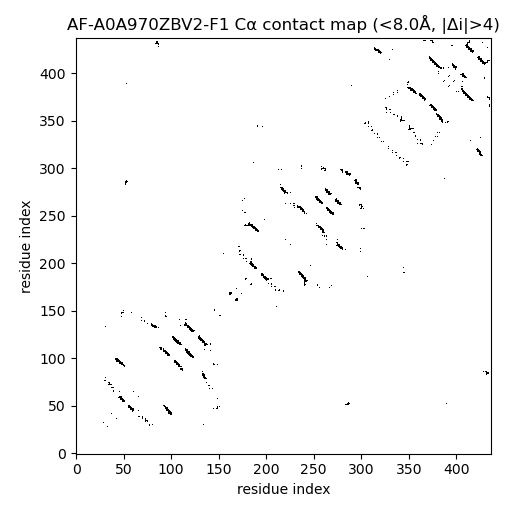ATOM 715 C CA . GLU A 1 93 ? -11.995 -8.507 -3.633 1.00 83.06 93 GLU A CA 1
ATOM 716 C C . GLU A 1 93 ? -12.636 -9.796 -4.161 1.00 83.06 93 GLU A C 1
ATOM 718 O O . GLU A 1 93 ? -12.998 -10.676 -3.383 1.00 83.06 93 GLU A O 1
ATOM 723 N N . TYR A 1 94 ? -12.766 -9.942 -5.477 1.00 88.38 94 TYR A N 1
ATOM 724 C CA . TYR A 1 94 ? -13.257 -11.157 -6.121 1.00 88.38 94 TYR A CA 1
ATOM 725 C C . TYR A 1 94 ? -12.717 -11.284 -7.546 1.00 88.38 94 TYR A C 1
ATOM 727 O O . TYR A 1 94 ? -12.264 -10.307 -8.150 1.00 88.38 94 TYR A O 1
ATOM 735 N N . GLY A 1 95 ? -12.830 -12.484 -8.110 1.00 93.75 95 GLY A N 1
ATOM 736 C CA . GLY A 1 95 ? -12.512 -12.721 -9.509 1.00 93.75 95 GLY A CA 1
ATOM 737 C C . GLY A 1 95 ? -12.836 -14.128 -9.994 1.00 93.75 95 GLY A C 1
ATOM 738 O O . GLY A 1 95 ? -13.484 -14.924 -9.314 1.00 93.75 95 GLY A O 1
ATOM 739 N N . LEU A 1 96 ? -12.386 -14.410 -11.209 1.00 95.44 96 LEU A N 1
ATOM 740 C CA . LEU A 1 96 ? -12.580 -15.640 -11.959 1.00 95.44 96 LEU A CA 1
ATOM 741 C C . LEU A 1 96 ? -11.266 -16.005 -12.642 1.00 95.44 96 LEU A C 1
ATOM 743 O O . LEU A 1 96 ? -10.705 -15.213 -13.395 1.00 95.44 96 LEU A O 1
ATOM 747 N N . LYS A 1 97 ? -10.805 -17.231 -12.427 1.00 95.19 97 LYS A N 1
ATOM 748 C CA . LYS A 1 97 ? -9.662 -17.813 -13.123 1.00 95.19 97 LYS A CA 1
ATOM 749 C C . LYS A 1 97 ? -10.150 -18.876 -14.091 1.00 95.19 97 LYS A C 1
ATOM 751 O O . LYS A 1 97 ? -11.006 -19.691 -13.752 1.00 95.19 97 LYS A O 1
ATOM 756 N N . ILE A 1 98 ? -9.575 -18.879 -15.284 1.00 93.69 98 ILE A N 1
ATOM 757 C CA . ILE A 1 98 ? -9.809 -19.885 -16.315 1.00 93.69 98 ILE A CA 1
ATOM 758 C C . ILE A 1 98 ? -8.450 -20.399 -16.769 1.00 93.69 98 ILE A C 1
ATOM 760 O O . ILE A 1 98 ? -7.603 -19.624 -17.215 1.00 93.69 98 ILE A O 1
ATOM 764 N N . GLU A 1 99 ? -8.238 -21.706 -16.682 1.00 91.25 99 GLU A N 1
ATOM 765 C CA . GLU A 1 99 ? -7.042 -22.354 -17.205 1.00 91.25 99 GLU A CA 1
ATOM 766 C C . GLU A 1 99 ? -7.380 -23.169 -18.446 1.00 91.25 99 GLU A C 1
ATOM 768 O O . GLU A 1 99 ? -8.222 -24.069 -18.427 1.00 91.25 99 GLU A O 1
ATOM 773 N N . SER A 1 100 ? -6.644 -22.903 -19.515 1.00 85.06 100 SER A N 1
ATOM 774 C CA . SER A 1 100 ? -6.545 -23.755 -20.697 1.00 85.06 100 SER A CA 1
ATOM 775 C C . SER A 1 100 ? -5.161 -24.406 -20.747 1.00 85.06 100 SER A C 1
ATOM 777 O O . SER A 1 100 ? -4.272 -24.051 -19.970 1.00 85.06 100 SER A O 1
ATOM 779 N N . ASN A 1 101 ? -4.953 -25.339 -21.679 1.00 76.62 101 ASN A N 1
ATOM 780 C CA . ASN A 1 101 ? -3.681 -26.065 -21.799 1.00 76.62 101 ASN A CA 1
ATOM 781 C C . ASN A 1 101 ? -2.452 -25.139 -21.909 1.00 76.62 101 ASN A C 1
ATOM 783 O O . ASN A 1 101 ? -1.401 -25.459 -21.348 1.00 76.62 101 ASN A O 1
ATOM 787 N N . ASP A 1 102 ? -2.603 -23.979 -22.559 1.00 80.50 102 ASP A N 1
ATOM 788 C CA . ASP A 1 102 ? -1.486 -23.080 -22.881 1.00 80.50 102 ASP A CA 1
ATOM 789 C C . ASP A 1 102 ? -1.633 -21.657 -22.306 1.00 80.50 102 ASP A C 1
ATOM 791 O O . ASP A 1 102 ? -0.716 -20.840 -22.423 1.00 80.50 102 ASP A O 1
ATOM 795 N N . MET A 1 103 ? -2.756 -21.346 -21.650 1.00 83.38 103 MET A N 1
ATOM 796 C CA . MET A 1 103 ? -3.076 -19.986 -21.208 1.00 83.38 103 MET A CA 1
ATOM 797 C C . MET A 1 103 ? -3.867 -19.970 -19.901 1.00 83.38 103 MET A C 1
ATOM 799 O O . MET A 1 103 ? -4.780 -20.775 -19.708 1.00 83.38 103 MET A O 1
ATOM 803 N N . LYS A 1 104 ? -3.548 -19.005 -19.034 1.00 87.62 104 LYS A N 1
ATOM 804 C CA . LYS A 1 104 ? -4.354 -18.653 -17.861 1.00 87.62 104 LYS A CA 1
ATOM 805 C C . LYS A 1 104 ? -4.997 -17.289 -18.070 1.00 87.62 104 LYS A C 1
ATOM 807 O O . LYS A 1 104 ? -4.292 -16.333 -18.377 1.00 87.62 104 LYS A O 1
ATOM 812 N N . LEU A 1 105 ? -6.305 -17.200 -17.877 1.00 90.12 105 LEU A N 1
ATOM 813 C CA . LEU A 1 105 ? -7.048 -15.945 -17.840 1.00 90.12 105 LEU A CA 1
ATOM 814 C C . LEU A 1 105 ? -7.464 -15.676 -16.396 1.00 90.12 105 LEU A C 1
ATOM 816 O O . LEU A 1 105 ? -7.955 -16.581 -15.722 1.00 90.12 105 LEU A O 1
ATOM 820 N N . ASN A 1 106 ? -7.277 -14.451 -15.920 1.00 91.81 106 ASN A N 1
ATOM 821 C CA . ASN A 1 106 ? -7.717 -14.022 -14.600 1.00 91.81 106 ASN A CA 1
ATOM 822 C C . ASN A 1 106 ? -8.530 -12.733 -14.722 1.00 91.81 106 ASN A C 1
ATOM 824 O O . ASN A 1 106 ? -7.968 -11.676 -14.976 1.00 91.81 106 ASN A O 1
ATOM 828 N N . PHE A 1 107 ? -9.838 -12.836 -14.539 1.00 92.44 107 PHE A N 1
ATOM 829 C CA . PHE A 1 107 ? -10.783 -11.728 -14.516 1.00 92.44 107 PHE A CA 1
ATOM 830 C C . PHE A 1 107 ? -10.988 -11.299 -13.063 1.00 92.44 107 PHE A C 1
ATOM 832 O O . PHE A 1 107 ? -11.673 -11.983 -12.309 1.00 92.44 107 PHE A O 1
ATOM 839 N N . SER A 1 108 ? -10.382 -10.194 -12.648 1.00 89.88 108 SER A N 1
ATOM 840 C CA . SER A 1 108 ? -10.446 -9.685 -11.274 1.00 89.88 108 SER A CA 1
ATOM 841 C C . SER A 1 108 ? -11.301 -8.428 -11.204 1.00 89.88 108 SER A C 1
ATOM 843 O O . SER A 1 108 ? -11.367 -7.675 -12.171 1.00 89.88 108 SER A O 1
ATOM 845 N N . GLN A 1 109 ? -11.946 -8.170 -10.067 1.00 86.31 109 GLN A N 1
ATOM 846 C CA . GLN A 1 109 ? -12.607 -6.888 -9.826 1.00 86.31 109 GLN A CA 1
ATOM 847 C C . GLN A 1 109 ? -11.658 -5.732 -10.157 1.00 86.31 109 GLN A C 1
ATOM 849 O O . GLN A 1 109 ? -10.544 -5.690 -9.638 1.00 86.31 109 GLN A O 1
ATOM 854 N N . ASN A 1 110 ? -12.114 -4.771 -10.958 1.00 79.25 110 ASN A N 1
ATOM 855 C CA . ASN A 1 110 ? -11.394 -3.516 -11.085 1.00 79.25 110 ASN A CA 1
ATOM 856 C C . ASN A 1 110 ? -11.967 -2.469 -10.123 1.00 79.25 110 ASN A C 1
ATOM 858 O O . ASN A 1 110 ? -13.180 -2.345 -9.966 1.00 79.25 110 ASN A O 1
ATOM 862 N N . ILE A 1 111 ? -11.082 -1.729 -9.462 1.00 65.00 111 ILE A N 1
ATOM 863 C CA . ILE A 1 111 ? -11.416 -0.641 -8.528 1.00 65.00 111 ILE A CA 1
ATOM 864 C C . ILE A 1 111 ? -10.872 0.708 -9.070 1.00 65.00 111 ILE A C 1
ATOM 866 O O . ILE A 1 111 ? -10.914 1.734 -8.394 1.00 65.00 111 ILE A O 1
ATOM 870 N N . GLY A 1 112 ? -10.368 0.727 -10.310 1.00 57.28 112 GLY A N 1
ATOM 871 C CA . GLY A 1 112 ? -9.959 1.926 -11.046 1.00 57.28 112 GLY A CA 1
ATOM 872 C C . GLY A 1 112 ? -11.101 2.614 -11.822 1.00 57.28 112 GLY A C 1
ATOM 873 O O . GLY A 1 112 ? -12.222 2.112 -11.866 1.00 57.28 112 GLY A O 1
ATOM 874 N N . PRO A 1 113 ? -10.834 3.774 -12.458 1.00 46.56 113 PRO A N 1
ATOM 875 C CA . PRO A 1 113 ? -11.839 4.566 -13.182 1.00 46.56 113 PRO A CA 1
ATOM 876 C C . PRO A 1 113 ? -12.249 4.006 -14.561 1.00 46.56 113 PRO A C 1
ATOM 878 O O . PRO A 1 113 ? -13.090 4.611 -15.225 1.00 46.56 113 PRO A O 1
ATOM 881 N N . TYR A 1 114 ? -11.662 2.892 -15.006 1.00 47.75 114 TYR A N 1
ATOM 882 C CA . TYR A 1 114 ? -11.855 2.311 -16.341 1.00 47.75 114 TYR A CA 1
ATOM 883 C C . TYR A 1 114 ? -12.150 0.817 -16.215 1.00 47.75 114 TYR A C 1
ATOM 885 O O . TYR A 1 114 ? -11.346 0.138 -15.597 1.00 47.75 114 TYR A O 1
ATOM 893 N N . GLY A 1 115 ? -13.202 0.253 -16.813 1.00 55.44 115 GLY A N 1
ATOM 894 C CA . GLY A 1 115 ? -13.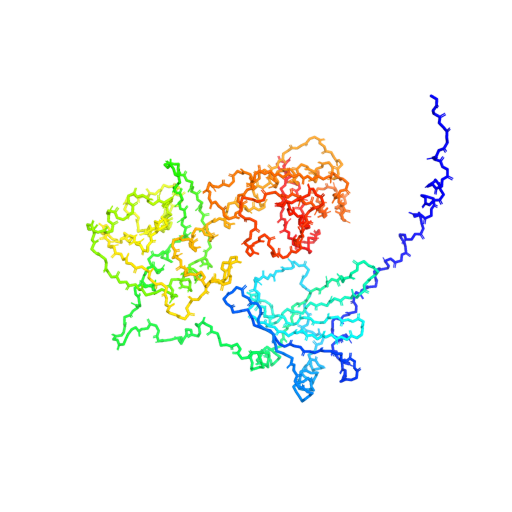451 -1.193 -16.712 1.00 55.44 115 GLY A CA 1
ATOM 895 C C . GLY A 1 115 ? -14.193 -1.615 -15.446 1.00 55.44 115 GLY A C 1
ATOM 896 O O . GLY A 1 115 ? -13.861 -1.187 -14.343 1.00 55.44 115 GLY A O 1
ATOM 897 N N . ALA A 1 116 ? -15.133 -2.550 -15.588 1.00 69.75 116 ALA A N 1
ATOM 898 C CA . ALA A 1 116 ? -15.716 -3.271 -14.452 1.00 69.75 116 ALA A CA 1
ATOM 899 C C . ALA A 1 116 ? -14.768 -4.367 -13.916 1.00 69.75 116 ALA A C 1
ATOM 901 O O . ALA A 1 116 ? -14.835 -4.751 -12.746 1.00 69.75 116 ALA A O 1
ATOM 902 N N . ILE A 1 117 ? -13.887 -4.888 -14.781 1.00 81.19 117 ILE A N 1
ATOM 903 C CA . ILE A 1 117 ? -13.009 -6.038 -14.526 1.00 81.19 117 ILE A CA 1
ATOM 904 C C . ILE A 1 117 ? -11.611 -5.768 -15.103 1.00 81.19 117 ILE A C 1
ATOM 906 O O . ILE A 1 117 ? -11.474 -5.154 -16.159 1.00 81.19 117 ILE A O 1
ATOM 910 N N . GLU A 1 118 ? -10.570 -6.260 -14.440 1.00 85.94 118 GLU A N 1
ATOM 911 C CA . GLU A 1 118 ? -9.216 -6.396 -14.980 1.00 85.94 118 GLU A CA 1
ATOM 912 C C . GLU A 1 118 ? -8.998 -7.829 -15.488 1.00 85.94 118 GLU A C 1
ATOM 914 O O . GLU A 1 118 ? -9.206 -8.793 -14.753 1.00 85.94 118 GLU A O 1
ATOM 919 N 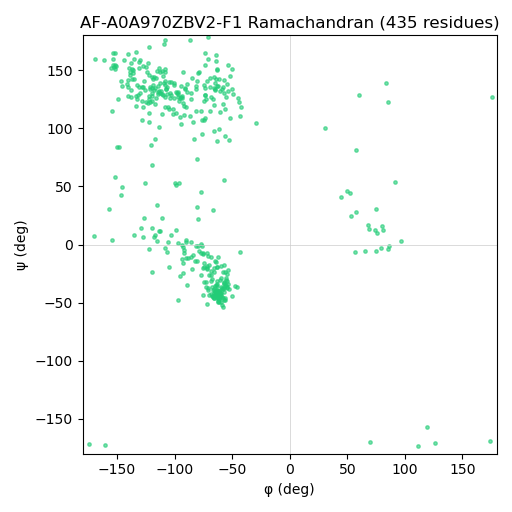N . LEU A 1 119 ? -8.570 -7.981 -16.740 1.00 88.12 119 LEU A N 1
ATOM 920 C CA . LEU A 1 119 ? -8.163 -9.246 -17.340 1.00 88.12 119 LEU A CA 1
ATOM 921 C C . LEU A 1 119 ? -6.636 -9.365 -17.316 1.00 88.12 119 LEU A C 1
ATOM 923 O O . LEU A 1 119 ? -5.951 -8.661 -18.050 1.00 88.12 119 LEU A O 1
ATOM 927 N N . GLY A 1 120 ? -6.109 -10.312 -16.546 1.00 85.31 120 GLY A N 1
ATOM 928 C CA . GLY A 1 120 ? -4.734 -10.790 -16.656 1.00 85.31 120 GLY A CA 1
ATOM 929 C C . GLY A 1 120 ? -4.639 -12.014 -17.568 1.00 85.31 120 GLY A C 1
ATOM 930 O O . GLY A 1 120 ? -5.328 -13.007 -17.336 1.00 85.31 120 GLY A O 1
ATOM 931 N N . VAL A 1 121 ? -3.756 -11.991 -18.567 1.00 82.75 121 VAL A N 1
ATOM 932 C CA . VAL A 1 121 ? -3.452 -13.151 -19.422 1.00 82.75 121 VAL A CA 1
ATOM 933 C C . VAL A 1 121 ? -2.045 -13.641 -19.128 1.00 82.75 121 VAL A C 1
ATOM 935 O O . VAL A 1 121 ? -1.071 -12.966 -19.447 1.00 82.75 121 VAL A O 1
ATOM 938 N N . GLY A 1 122 ? -1.938 -14.836 -18.552 1.00 78.75 122 GLY A N 1
ATOM 939 C CA . GLY A 1 122 ? -0.683 -15.547 -18.354 1.00 78.75 122 GLY A CA 1
ATOM 940 C C . GLY A 1 122 ? -0.388 -16.482 -19.524 1.00 78.75 122 GLY A C 1
ATOM 941 O O . GLY A 1 122 ? -1.054 -17.513 -19.657 1.00 78.75 122 GLY A O 1
ATOM 942 N N . LYS A 1 123 ? 0.640 -16.188 -20.329 1.00 74.19 123 LYS A N 1
ATOM 943 C CA . LYS A 1 123 ? 1.181 -17.141 -21.318 1.00 74.19 123 LYS A CA 1
ATOM 944 C C . LYS A 1 123 ? 2.310 -17.956 -20.693 1.00 74.19 123 LYS A C 1
ATOM 946 O O . LYS A 1 123 ? 3.190 -17.406 -20.028 1.00 74.19 123 LYS A O 1
ATOM 951 N N . LYS A 1 124 ? 2.281 -19.275 -20.893 1.00 65.19 124 LYS A N 1
ATOM 952 C CA . LYS A 1 124 ? 3.321 -20.177 -20.391 1.00 65.19 124 LYS A CA 1
ATOM 953 C C . LYS A 1 124 ? 4.597 -20.021 -21.223 1.00 65.19 124 LYS A C 1
ATOM 955 O O . LYS A 1 124 ? 4.566 -20.124 -22.444 1.00 65.19 124 LYS A O 1
ATOM 960 N N . THR A 1 125 ? 5.717 -19.811 -20.550 1.00 66.94 125 THR A N 1
ATOM 961 C CA . THR A 1 125 ? 7.065 -19.739 -21.124 1.00 66.94 125 THR A CA 1
ATOM 962 C C . THR A 1 125 ? 7.961 -20.793 -20.474 1.00 66.94 125 THR A C 1
ATOM 964 O O . THR A 1 125 ? 7.599 -21.378 -19.448 1.00 66.94 125 THR A O 1
ATOM 967 N N . ASP A 1 126 ? 9.158 -21.004 -21.024 1.00 54.69 126 ASP A N 1
ATOM 968 C CA . ASP A 1 126 ? 10.163 -21.907 -20.442 1.00 54.69 126 ASP A CA 1
ATOM 969 C C . ASP A 1 126 ? 10.586 -21.505 -19.010 1.00 54.69 126 ASP A C 1
ATOM 971 O O . ASP A 1 126 ? 11.088 -22.343 -18.263 1.00 54.69 126 ASP A O 1
ATOM 975 N N . ASN A 1 127 ? 10.331 -20.252 -18.601 1.00 51.09 127 ASN A N 1
ATOM 976 C CA . ASN A 1 127 ? 10.704 -19.686 -17.299 1.00 51.09 127 ASN A CA 1
ATOM 977 C C . ASN A 1 127 ? 9.504 -19.369 -16.379 1.00 51.09 127 ASN A C 1
ATOM 979 O O . ASN A 1 127 ? 9.677 -18.699 -15.365 1.00 51.09 127 ASN A O 1
ATOM 983 N N . GLY A 1 128 ? 8.289 -19.830 -16.703 1.00 59.06 128 GLY A N 1
ATOM 984 C CA . GLY A 1 128 ? 7.072 -19.541 -15.928 1.00 59.06 128 GLY A CA 1
ATOM 985 C C . GLY A 1 128 ? 6.013 -18.798 -16.741 1.00 59.06 128 GLY A C 1
ATOM 986 O O . GLY A 1 128 ? 5.993 -18.896 -17.964 1.00 59.06 128 GLY A O 1
ATOM 987 N N . TYR A 1 129 ? 5.104 -18.078 -16.083 1.00 54.69 129 TYR A N 1
ATOM 988 C CA . TYR A 1 129 ? 4.052 -17.312 -16.763 1.00 54.69 129 TYR A CA 1
ATOM 989 C C . TYR A 1 129 ? 4.449 -15.841 -16.910 1.00 54.69 129 TYR A C 1
ATOM 991 O O . TYR A 1 129 ? 4.830 -15.211 -15.926 1.00 54.69 129 TYR A O 1
ATOM 999 N N . CYS A 1 130 ? 4.314 -15.291 -18.117 1.00 52.84 130 CYS A N 1
ATOM 1000 C CA . CYS A 1 130 ? 4.344 -13.846 -18.350 1.00 52.84 130 CYS A CA 1
ATOM 1001 C C . CYS A 1 130 ? 2.904 -13.335 -18.378 1.00 52.84 130 CYS A C 1
ATOM 1003 O O . CYS A 1 130 ? 2.094 -13.880 -19.131 1.00 52.84 130 CYS A O 1
ATOM 1005 N N . TYR A 1 131 ? 2.597 -12.327 -17.558 1.00 69.06 131 TYR A N 1
ATOM 1006 C CA . TYR A 1 131 ? 1.263 -11.739 -17.469 1.00 69.06 131 TYR A CA 1
ATOM 1007 C C . TYR A 1 131 ? 1.211 -10.388 -18.179 1.00 69.06 131 TYR A C 1
ATOM 1009 O O . TYR A 1 131 ? 2.045 -9.522 -17.926 1.00 69.06 131 TYR A O 1
ATOM 1017 N N . SER A 1 132 ? 0.207 -10.218 -19.031 1.00 78.81 132 SER A N 1
ATOM 1018 C CA . SER A 1 132 ? -0.232 -8.924 -19.564 1.00 78.81 132 SER A CA 1
ATOM 1019 C C . SER A 1 132 ? -1.613 -8.601 -18.984 1.00 78.81 132 SER A C 1
ATOM 1021 O O . SER A 1 132 ? -2.360 -9.534 -18.678 1.00 78.81 132 SER A O 1
ATOM 1023 N N . GLN A 1 133 ? -1.942 -7.320 -18.790 1.00 81.31 133 GLN A N 1
ATOM 1024 C CA . GLN A 1 133 ? -3.179 -6.887 -18.128 1.00 81.31 133 GLN A CA 1
ATOM 1025 C C . GLN A 1 133 ? -3.968 -5.890 -18.980 1.00 81.31 133 GLN A C 1
ATOM 1027 O O . GLN A 1 133 ? -3.391 -5.001 -19.594 1.00 81.31 133 GLN A O 1
ATOM 1032 N N . TRP A 1 134 ? -5.294 -6.018 -18.973 1.00 85.06 134 TRP A N 1
ATOM 1033 C CA . TRP A 1 134 ? -6.216 -5.118 -19.668 1.00 85.06 134 TRP A CA 1
ATOM 1034 C C . TRP A 1 134 ? -7.416 -4.787 -18.791 1.00 85.06 134 TRP A C 1
ATOM 1036 O O . TRP A 1 134 ? -7.967 -5.660 -18.123 1.00 85.06 134 TRP A O 1
ATOM 1046 N N . HIS A 1 135 ? -7.890 -3.550 -18.847 1.00 83.88 135 HIS A N 1
ATOM 1047 C CA . HIS A 1 135 ? -9.215 -3.201 -18.352 1.00 83.88 135 HIS A CA 1
ATOM 1048 C C . HIS A 1 135 ? -10.277 -3.700 -19.331 1.00 83.88 135 HIS A C 1
ATOM 1050 O O . HIS A 1 135 ? -10.118 -3.587 -20.547 1.00 83.88 135 HIS A O 1
A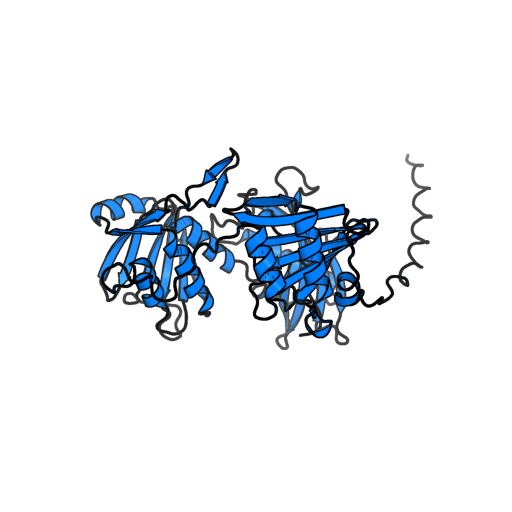TOM 1056 N N . THR A 1 136 ? -11.354 -4.267 -18.796 1.00 83.75 136 THR A N 1
ATOM 1057 C CA . THR A 1 136 ? -12.474 -4.806 -19.567 1.00 83.75 136 THR A CA 1
ATOM 1058 C C . THR A 1 136 ? -13.791 -4.211 -19.070 1.00 83.75 136 THR A C 1
ATOM 1060 O O . THR A 1 136 ? -14.186 -4.412 -17.916 1.00 83.75 136 THR A O 1
ATOM 1063 N N . ASP A 1 137 ? -14.494 -3.497 -19.948 1.00 81.69 137 ASP A N 1
ATOM 1064 C CA . ASP A 1 137 ? -15.848 -2.987 -19.699 1.00 81.69 137 ASP A CA 1
ATOM 1065 C C . ASP A 1 137 ? -16.889 -4.083 -19.981 1.00 81.69 137 ASP A C 1
ATOM 1067 O O . ASP A 1 137 ? -17.356 -4.252 -21.107 1.00 81.69 137 ASP A O 1
ATOM 1071 N N . SER A 1 138 ? -17.243 -4.863 -18.955 1.00 87.69 138 SER A N 1
ATOM 1072 C CA . SER A 1 138 ? -18.273 -5.902 -19.060 1.00 87.69 138 SER A CA 1
ATOM 1073 C C . SER A 1 138 ? -19.022 -6.098 -17.738 1.00 87.69 138 SER A C 1
ATOM 1075 O O . SER A 1 138 ? -18.721 -7.014 -16.966 1.00 87.69 138 SER A O 1
ATOM 1077 N N . ASP A 1 139 ? -20.033 -5.260 -17.502 1.00 83.38 139 ASP A N 1
ATOM 1078 C CA . ASP A 1 139 ? -20.890 -5.313 -16.307 1.00 83.38 139 ASP A CA 1
ATOM 1079 C C . ASP A 1 139 ? -21.573 -6.676 -16.127 1.00 83.38 139 ASP A C 1
ATOM 1081 O O . ASP A 1 139 ? -21.669 -7.175 -15.006 1.00 83.38 139 ASP A O 1
ATOM 1085 N N . ASP A 1 140 ? -21.996 -7.316 -17.222 1.00 89.31 140 ASP A N 1
ATOM 1086 C CA . ASP A 1 140 ? -22.663 -8.623 -17.180 1.00 89.31 140 ASP A CA 1
ATOM 1087 C C . ASP A 1 140 ? -21.723 -9.719 -16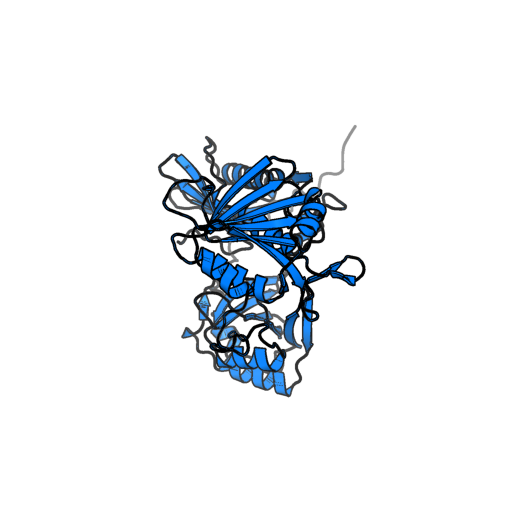.662 1.00 89.31 140 ASP A C 1
ATOM 1089 O O . ASP A 1 140 ? -22.097 -10.515 -15.796 1.00 89.31 140 ASP A O 1
ATOM 1093 N N . LEU A 1 141 ? -20.469 -9.724 -17.132 1.00 92.38 141 LEU A N 1
ATOM 1094 C CA . LEU A 1 141 ? -19.447 -10.640 -16.620 1.00 92.38 141 LEU A CA 1
ATOM 1095 C C . LEU A 1 141 ? -19.127 -10.338 -15.149 1.00 92.38 141 LEU A C 1
ATOM 1097 O O . LEU A 1 141 ? -19.017 -11.267 -14.353 1.00 92.38 141 LEU A O 1
ATOM 1101 N N . ALA A 1 142 ? -19.035 -9.064 -14.757 1.00 86.94 142 ALA A N 1
ATOM 1102 C CA . ALA A 1 142 ? -18.777 -8.683 -13.365 1.00 86.94 142 ALA A CA 1
ATOM 1103 C C . ALA A 1 142 ? -19.901 -9.165 -12.439 1.00 86.94 142 ALA A C 1
ATOM 1105 O O . ALA A 1 142 ? -19.647 -9.797 -11.410 1.00 86.94 142 ALA A O 1
ATOM 1106 N N . ALA A 1 143 ? -21.153 -8.945 -12.845 1.00 85.75 143 ALA A N 1
ATOM 1107 C CA . ALA A 1 143 ? -22.335 -9.407 -12.132 1.00 85.75 143 ALA A CA 1
ATOM 1108 C C . ALA A 1 143 ? -22.386 -10.939 -12.034 1.00 85.75 143 ALA A C 1
ATOM 1110 O O . ALA A 1 143 ? -22.726 -11.478 -10.974 1.00 85.75 143 ALA A O 1
ATOM 1111 N N . LEU A 1 144 ? -22.010 -11.652 -13.103 1.00 92.81 144 LEU A N 1
ATOM 1112 C CA . LEU A 1 144 ? -21.914 -13.109 -13.086 1.00 92.81 144 LEU A CA 1
ATOM 1113 C C . LEU A 1 144 ? -20.863 -13.588 -12.080 1.00 92.81 144 LEU A C 1
ATOM 1115 O O . LEU A 1 144 ? -21.167 -14.457 -11.262 1.00 92.81 144 LEU A O 1
ATOM 1119 N N . ILE A 1 145 ? -19.657 -13.012 -12.092 1.00 92.94 145 ILE A N 1
ATOM 1120 C CA . ILE A 1 145 ? -18.582 -13.398 -11.169 1.00 92.94 145 ILE A CA 1
ATOM 1121 C C . ILE A 1 145 ? -19.021 -13.173 -9.720 1.00 92.94 145 ILE A C 1
ATOM 1123 O O . ILE A 1 145 ? -18.861 -14.076 -8.904 1.00 92.94 145 ILE A O 1
ATOM 1127 N N . VAL A 1 146 ? -19.641 -12.032 -9.399 1.00 87.50 146 VAL A N 1
ATOM 1128 C CA . VAL A 1 146 ? -20.188 -11.759 -8.055 1.00 87.50 146 VAL A CA 1
ATOM 1129 C C . VAL A 1 146 ? -21.230 -12.807 -7.650 1.00 87.50 146 VAL A C 1
ATOM 1131 O O . VAL A 1 146 ? -21.188 -13.339 -6.539 1.00 87.50 146 VAL A O 1
ATOM 1134 N N . ARG A 1 147 ? -22.153 -13.150 -8.558 1.00 93.44 147 ARG A N 1
ATOM 1135 C CA . ARG A 1 147 ? -23.183 -14.169 -8.310 1.00 93.44 147 ARG A CA 1
ATOM 1136 C C . ARG A 1 147 ? -22.570 -15.543 -8.041 1.00 93.44 147 ARG A C 1
ATOM 1138 O O . ARG A 1 147 ? -22.990 -16.219 -7.104 1.00 93.44 147 ARG A O 1
ATOM 1145 N N . LEU A 1 148 ? -21.606 -15.960 -8.861 1.00 92.38 148 LEU A N 1
ATOM 1146 C CA . LEU A 1 148 ? -20.973 -17.277 -8.781 1.00 92.38 148 LEU A CA 1
ATOM 1147 C C . LEU A 1 148 ? -20.036 -17.403 -7.579 1.00 92.38 148 LEU A C 1
ATOM 1149 O O . LEU A 1 148 ? -19.962 -18.477 -6.976 1.00 92.38 148 LEU A O 1
ATOM 1153 N N . SER A 1 149 ? -19.323 -16.331 -7.242 1.00 89.88 149 SER A N 1
ATOM 1154 C CA . SER A 1 149 ? -18.389 -16.283 -6.119 1.00 89.88 149 SER A CA 1
ATOM 1155 C C . SER A 1 149 ? -19.113 -16.207 -4.772 1.00 89.88 149 SER A C 1
ATOM 1157 O O . SER A 1 149 ? -18.545 -16.537 -3.734 1.00 89.88 149 SER A O 1
ATOM 1159 N N . GLY A 1 150 ? -20.390 -15.804 -4.779 1.00 85.38 150 GLY A N 1
ATOM 1160 C CA . GLY A 1 150 ? -21.151 -15.551 -3.561 1.00 85.38 150 GLY A CA 1
ATOM 1161 C C . GLY A 1 150 ? -20.657 -14.316 -2.810 1.00 85.38 150 GLY A C 1
ATOM 1162 O O . GLY A 1 150 ? -21.040 -14.131 -1.651 1.00 85.38 150 GLY A O 1
ATOM 1163 N N . TYR A 1 151 ? -19.825 -13.485 -3.453 1.00 80.31 151 TYR A N 1
ATOM 1164 C CA . TYR A 1 151 ? -19.337 -12.238 -2.892 1.00 80.31 151 TYR A CA 1
ATOM 1165 C C . TYR A 1 151 ? -20.529 -11.365 -2.503 1.00 80.31 151 TYR A C 1
ATOM 1167 O O . TYR A 1 151 ? -21.344 -10.946 -3.326 1.00 80.31 151 TYR A O 1
ATOM 1175 N N . LYS A 1 152 ? -20.636 -11.099 -1.206 1.00 74.94 152 LYS A N 1
ATOM 1176 C CA . LYS A 1 152 ? -21.528 -10.082 -0.672 1.00 74.94 152 LYS A CA 1
ATOM 1177 C C . LYS A 1 152 ? -20.647 -8.898 -0.375 1.00 74.94 152 LYS A C 1
ATOM 1179 O O . LYS A 1 152 ? -19.777 -9.014 0.484 1.00 74.94 152 LYS A O 1
ATOM 1184 N N . LYS A 1 153 ? -20.880 -7.780 -1.059 1.00 58.34 153 LYS A N 1
ATOM 1185 C CA . LYS A 1 153 ? -20.187 -6.532 -0.759 1.00 58.34 153 LYS A CA 1
ATOM 1186 C C . LYS A 1 153 ? -20.327 -6.257 0.734 1.00 58.34 153 LYS A C 1
ATOM 1188 O O . LYS A 1 153 ? -21.427 -5.981 1.217 1.00 58.34 153 LYS A O 1
A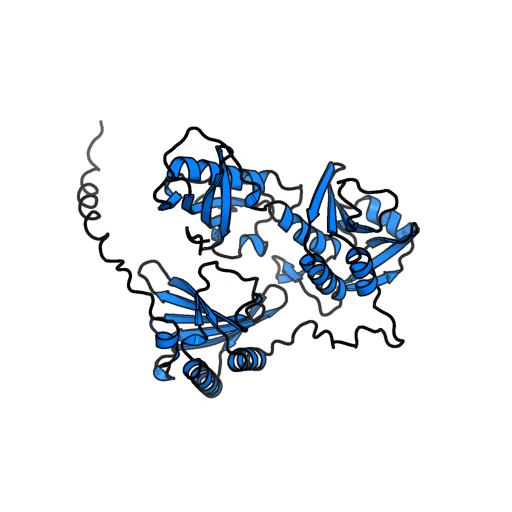TOM 1193 N N . THR A 1 154 ? -19.236 -6.401 1.482 1.00 46.59 154 THR A N 1
ATOM 1194 C CA . THR A 1 154 ? -19.193 -6.020 2.893 1.00 46.59 154 THR A CA 1
ATOM 1195 C C . THR A 1 154 ? -19.362 -4.510 2.925 1.00 46.59 154 THR A C 1
ATOM 1197 O O . THR A 1 154 ? -18.425 -3.774 2.634 1.00 46.59 154 THR A O 1
ATOM 1200 N N . GLY A 1 155 ? -20.590 -4.057 3.173 1.00 41.47 155 GLY A N 1
ATOM 1201 C CA . GLY A 1 155 ? -20.955 -2.653 3.033 1.00 41.47 155 GLY A CA 1
ATOM 1202 C C . GLY A 1 155 ? -21.498 -2.284 1.652 1.00 41.47 155 GLY A C 1
ATOM 1203 O O . GLY A 1 155 ? -21.087 -1.274 1.083 1.00 41.47 155 GLY A O 1
ATOM 1204 N N . GLU A 1 156 ? -22.528 -2.983 1.154 1.00 35.59 156 GLU A N 1
ATOM 1205 C CA . GLU A 1 156 ? -23.656 -2.202 0.629 1.00 35.59 156 GLU A CA 1
ATOM 1206 C C . GLU A 1 156 ? -24.067 -1.231 1.746 1.00 35.59 156 GLU A C 1
ATOM 1208 O O . GLU A 1 156 ? -24.878 -1.532 2.622 1.00 35.59 156 GLU A O 1
ATOM 1213 N N . ILE A 1 157 ? -23.443 -0.051 1.733 1.00 37.75 157 ILE A N 1
ATOM 1214 C CA . ILE A 1 157 ? -24.067 1.171 2.188 1.00 37.75 157 ILE A CA 1
ATOM 1215 C C . ILE A 1 157 ? -25.316 1.225 1.328 1.00 37.75 157 ILE A C 1
ATOM 1217 O O . ILE A 1 157 ? -25.297 1.674 0.184 1.00 37.75 157 ILE A O 1
ATOM 1221 N N . ALA A 1 158 ? -26.405 0.686 1.862 1.00 31.64 158 ALA A N 1
ATOM 1222 C CA . ALA A 1 158 ? -27.715 1.164 1.520 1.00 31.64 158 ALA A CA 1
ATOM 1223 C C . ALA A 1 158 ? -27.583 2.680 1.531 1.00 31.64 158 ALA A C 1
ATOM 1225 O O . ALA A 1 158 ? -27.322 3.273 2.583 1.00 31.64 158 ALA A O 1
ATOM 1226 N N . SER A 1 159 ? -27.665 3.261 0.340 1.00 34.22 159 SER A N 1
ATOM 1227 C CA . SER A 1 159 ? -27.374 4.652 0.012 1.00 34.22 159 SER A CA 1
ATOM 1228 C C . SER A 1 159 ? -28.368 5.632 0.648 1.00 34.22 159 SER A C 1
ATOM 1230 O O . SER A 1 159 ? -28.653 6.665 0.069 1.00 34.22 159 SER A O 1
ATOM 1232 N N . ASP A 1 160 ? -28.918 5.276 1.811 1.00 32.00 160 ASP A N 1
ATOM 1233 C CA . ASP A 1 160 ? -29.810 6.042 2.673 1.00 32.00 160 ASP A CA 1
ATOM 1234 C C . ASP A 1 160 ? -30.050 5.390 4.066 1.00 32.00 160 ASP A C 1
ATOM 1236 O O . ASP A 1 160 ? -30.886 5.891 4.817 1.00 32.00 160 ASP A O 1
ATOM 1240 N N . THR A 1 161 ? -29.366 4.296 4.474 1.00 34.75 161 THR A N 1
ATOM 1241 C CA . THR A 1 161 ? -29.695 3.617 5.763 1.00 34.75 161 THR A CA 1
ATOM 1242 C C . THR A 1 161 ? -28.623 3.572 6.848 1.00 34.75 161 THR A C 1
ATOM 1244 O O . THR A 1 161 ? -28.918 3.071 7.928 1.00 34.75 161 THR A O 1
ATOM 1247 N N . ASP A 1 162 ? -27.473 4.238 6.693 1.00 38.84 162 ASP A N 1
ATOM 1248 C CA . ASP A 1 162 ? -26.573 4.497 7.847 1.00 38.84 162 ASP A CA 1
ATOM 1249 C C . ASP A 1 162 ? -27.036 5.687 8.723 1.00 38.84 162 ASP A C 1
ATOM 1251 O O . ASP A 1 162 ? -26.316 6.327 9.496 1.00 38.84 162 ASP A O 1
ATOM 1255 N N . ILE A 1 163 ? -28.326 5.967 8.592 1.00 36.94 163 ILE A N 1
ATOM 1256 C CA . ILE A 1 163 ? -29.173 6.612 9.562 1.00 36.94 163 ILE A CA 1
ATOM 1257 C C . ILE A 1 163 ? -29.492 5.547 10.622 1.00 36.94 163 ILE A C 1
ATOM 1259 O O . ILE A 1 163 ? -30.311 4.656 10.395 1.00 36.94 163 ILE A O 1
ATOM 1263 N N . GLY A 1 164 ? -28.897 5.651 11.817 1.00 35.19 164 GLY A N 1
ATOM 1264 C CA . GLY A 1 164 ? -29.410 4.907 12.974 1.00 35.19 164 GLY A CA 1
ATOM 1265 C C . GLY A 1 164 ? -30.920 5.144 13.084 1.00 35.19 164 GLY A C 1
ATOM 1266 O O . GLY A 1 164 ? -31.366 6.210 12.663 1.00 35.19 164 GLY A O 1
ATOM 1267 N N . ALA A 1 165 ? -31.689 4.190 13.631 1.00 34.72 165 ALA A N 1
ATOM 1268 C CA . ALA A 1 165 ? -33.164 4.062 13.563 1.00 34.72 165 ALA A CA 1
ATOM 1269 C C . ALA A 1 165 ? -34.039 5.337 13.758 1.00 34.72 165 ALA A C 1
ATOM 1271 O O . ALA A 1 165 ? -35.249 5.288 13.560 1.00 34.72 165 ALA A O 1
ATOM 1272 N N . ASN A 1 166 ? -33.439 6.476 14.115 1.00 32.97 166 ASN A N 1
ATOM 1273 C CA . ASN A 1 166 ? -34.018 7.792 14.353 1.00 32.97 166 ASN A CA 1
ATOM 1274 C C . ASN A 1 166 ? -33.513 8.942 13.438 1.00 32.97 166 ASN A C 1
ATOM 1276 O O . ASN A 1 166 ? -33.717 10.099 13.802 1.00 32.97 166 ASN A O 1
ATOM 1280 N N . GLY A 1 167 ? -32.824 8.721 12.314 1.00 29.72 167 GLY A N 1
ATOM 1281 C CA . GLY A 1 167 ? -32.360 9.852 11.469 1.00 29.72 167 GLY A CA 1
ATOM 1282 C C . GLY A 1 167 ? -30.913 10.319 11.699 1.00 29.72 167 GLY A C 1
ATOM 1283 O O . GLY A 1 167 ? -30.508 11.318 11.110 1.00 29.72 167 GLY A O 1
ATOM 1284 N N . GLN A 1 168 ? -30.132 9.673 12.575 1.00 36.34 168 GLN A N 1
ATOM 1285 C CA . GLN A 1 168 ? -28.816 10.179 12.996 1.00 36.34 168 GLN A CA 1
ATOM 1286 C C . GLN A 1 168 ? -27.656 9.382 12.389 1.00 36.34 168 GLN A C 1
ATOM 1288 O O . GLN A 1 168 ? -27.619 8.163 12.534 1.00 36.34 168 GLN A O 1
ATOM 1293 N N . LYS A 1 169 ? -26.682 10.091 11.789 1.00 47.97 169 LYS A N 1
ATOM 1294 C CA . LYS A 1 169 ? -25.378 9.529 11.393 1.00 47.97 169 LYS A CA 1
ATOM 1295 C C . LYS A 1 169 ? -24.761 8.767 12.567 1.00 47.97 169 LYS A C 1
ATOM 1297 O O . LYS A 1 169 ? -24.745 9.295 13.690 1.00 47.97 169 LYS A O 1
ATOM 1302 N N . THR A 1 170 ? -24.255 7.568 12.293 1.00 55.50 170 THR A N 1
ATOM 1303 C CA . THR A 1 170 ? -23.482 6.759 13.241 1.00 55.50 170 THR A CA 1
ATOM 1304 C C . THR A 1 170 ? -22.306 7.569 13.803 1.00 55.50 170 THR A C 1
ATOM 1306 O O . THR A 1 170 ? -21.833 8.530 13.186 1.00 55.50 170 THR A O 1
ATOM 1309 N N . SER A 1 171 ? -21.833 7.224 15.004 1.00 55.44 171 SER A N 1
ATOM 1310 C CA . SER A 1 171 ? -20.663 7.885 15.600 1.00 55.44 171 SER A CA 1
ATOM 1311 C C . SER A 1 171 ? -19.447 7.820 14.663 1.00 55.44 171 SER A C 1
ATOM 1313 O O . SER A 1 171 ? -18.736 8.811 14.551 1.00 55.44 171 SER A O 1
ATOM 1315 N N . ALA A 1 172 ? -19.287 6.722 13.912 1.00 55.34 172 ALA A N 1
ATOM 1316 C CA . ALA A 1 172 ? -18.264 6.543 12.879 1.00 55.34 172 ALA A CA 1
ATOM 1317 C C . ALA A 1 172 ? -18.393 7.543 11.713 1.00 55.34 172 ALA A C 1
ATOM 1319 O O . ALA A 1 172 ? -17.425 8.224 11.382 1.00 55.34 172 ALA A O 1
ATOM 1320 N N . GLY A 1 173 ? -19.592 7.709 11.141 1.00 57.88 173 GLY A N 1
ATOM 1321 C CA . GLY A 1 173 ? -19.810 8.679 10.062 1.00 57.88 173 GLY A CA 1
ATOM 1322 C C . GLY A 1 173 ? -19.610 10.130 10.517 1.00 57.88 173 GLY A C 1
ATOM 1323 O O . GLY A 1 173 ? -19.067 10.952 9.782 1.00 57.88 173 GLY A O 1
ATOM 1324 N N . LYS A 1 174 ? -19.986 10.469 11.760 1.00 59.75 174 LYS A N 1
ATOM 1325 C CA . LYS A 1 174 ? -19.691 11.800 12.328 1.00 59.75 174 LYS A CA 1
ATOM 1326 C C . LYS A 1 174 ? -18.191 12.046 12.440 1.00 59.75 174 LYS A C 1
ATOM 1328 O O . LYS A 1 174 ? -17.751 13.115 12.041 1.00 59.75 174 LYS A O 1
ATOM 1333 N N . LEU A 1 175 ? -17.444 11.053 12.927 1.00 60.09 175 LEU A N 1
ATOM 1334 C CA . LEU A 1 175 ? -15.992 11.111 13.067 1.00 60.09 175 LEU A CA 1
ATOM 1335 C C . LEU A 1 175 ? -15.318 11.422 11.726 1.00 60.09 175 LEU A C 1
ATOM 1337 O O . LEU A 1 175 ? -14.522 12.344 11.671 1.00 60.09 175 LEU A O 1
ATOM 1341 N N . VAL A 1 176 ? -15.670 10.740 10.635 1.00 61.56 176 VAL A N 1
ATOM 1342 C CA . VAL A 1 176 ? -15.045 11.001 9.323 1.00 61.56 176 VAL A CA 1
ATOM 1343 C C . VAL A 1 176 ? -15.430 12.370 8.752 1.00 61.56 176 VAL A C 1
ATOM 1345 O O . VAL A 1 176 ? -14.573 13.108 8.262 1.00 61.56 176 VAL A O 1
ATOM 1348 N N . HIS A 1 177 ? -16.703 12.761 8.854 1.00 61.91 177 HIS A N 1
ATOM 1349 C CA . HIS A 1 177 ? -17.169 14.041 8.312 1.00 61.91 177 HIS A CA 1
ATOM 1350 C C . HIS A 1 177 ? -16.572 15.272 8.996 1.00 61.91 177 HIS A C 1
ATOM 1352 O O . HIS A 1 177 ? -16.503 16.323 8.357 1.00 61.91 177 HIS A O 1
ATOM 1358 N N . THR A 1 178 ? -16.106 15.156 10.243 1.00 59.53 178 THR A N 1
ATOM 1359 C CA . THR A 1 178 ? -15.337 16.213 10.915 1.00 59.53 178 THR A CA 1
ATOM 1360 C C . THR A 1 178 ? -14.080 16.608 10.113 1.00 59.53 178 THR A C 1
ATOM 1362 O O . THR A 1 178 ? -13.627 17.744 10.216 1.00 59.53 178 THR A O 1
ATOM 1365 N N . PHE A 1 179 ? -13.558 15.729 9.243 1.00 60.78 179 PHE A N 1
ATOM 1366 C CA . PHE A 1 179 ? -12.316 15.947 8.485 1.00 60.78 179 PHE A CA 1
ATOM 1367 C C . PHE A 1 179 ? -12.511 16.279 6.998 1.00 60.78 179 PHE A C 1
ATOM 1369 O O . PHE A 1 179 ? -11.623 16.869 6.393 1.00 60.78 179 PHE A O 1
ATOM 1376 N N . ILE A 1 180 ? -13.679 15.974 6.419 1.00 53.56 180 ILE A N 1
ATOM 1377 C CA . ILE A 1 180 ? -14.002 16.229 4.995 1.00 53.56 180 ILE A CA 1
ATOM 1378 C C . ILE A 1 180 ? -14.296 17.728 4.725 1.00 53.56 180 ILE A C 1
ATOM 1380 O O . ILE A 1 180 ? -14.408 18.169 3.586 1.00 53.56 180 ILE A O 1
ATOM 1384 N N . GLY A 1 181 ? -14.397 18.559 5.769 1.00 49.25 181 GLY A N 1
ATOM 1385 C CA . GLY A 1 181 ? -14.825 19.960 5.670 1.00 49.25 181 GLY A CA 1
ATOM 1386 C C . GLY A 1 181 ? -13.847 20.955 5.026 1.00 49.25 181 GLY A C 1
ATOM 1387 O O . GLY A 1 181 ? -14.244 22.100 4.804 1.00 49.25 181 GLY A O 1
ATOM 1388 N N . GLY A 1 182 ? -12.602 20.579 4.711 1.00 52.28 182 GLY A N 1
ATOM 1389 C CA . GLY A 1 182 ? -11.682 21.495 4.034 1.00 52.28 182 GLY A CA 1
ATOM 1390 C C . GLY A 1 182 ? -10.264 20.962 3.831 1.00 52.28 182 GLY A C 1
ATOM 1391 O O . GLY A 1 182 ? -9.596 20.570 4.777 1.00 52.28 182 GLY A O 1
ATOM 1392 N N . TYR A 1 183 ? -9.799 21.020 2.580 1.00 57.78 183 TYR A N 1
ATOM 1393 C CA . TYR A 1 183 ? -8.396 20.978 2.128 1.00 57.78 183 TYR A CA 1
ATOM 1394 C C . TYR A 1 183 ? -7.562 19.701 2.338 1.00 57.78 183 TYR A C 1
ATOM 1396 O O . TYR A 1 183 ? -6.440 19.654 1.829 1.00 57.78 183 TYR A O 1
ATOM 1404 N N . GLY A 1 184 ? -8.072 18.679 3.024 1.00 67.31 184 GLY A N 1
ATOM 1405 C CA . GLY A 1 184 ? -7.424 17.370 3.157 1.00 67.31 184 GLY A CA 1
ATOM 1406 C C . GLY A 1 184 ? -7.241 16.921 4.606 1.00 67.31 184 GLY A C 1
ATOM 1407 O O . GLY A 1 184 ? -7.740 17.538 5.549 1.00 67.31 184 GLY A O 1
ATOM 1408 N N . MET A 1 185 ? -6.498 15.831 4.789 1.00 75.56 185 MET A N 1
ATOM 1409 C CA . MET A 1 185 ? -6.272 15.210 6.090 1.00 75.56 185 MET A CA 1
ATOM 1410 C C . MET A 1 185 ? -4.790 15.243 6.448 1.00 75.56 185 MET A C 1
ATOM 1412 O O . MET A 1 185 ? -3.895 15.074 5.622 1.00 75.56 185 MET A O 1
ATOM 1416 N N . ARG A 1 186 ? -4.507 15.419 7.730 1.00 78.19 186 ARG A N 1
ATOM 1417 C CA . ARG A 1 186 ? -3.164 15.273 8.262 1.00 78.19 186 ARG A CA 1
ATOM 1418 C C . ARG A 1 186 ? -3.075 14.077 9.184 1.00 78.19 186 ARG A C 1
ATOM 1420 O O . ARG A 1 186 ? -3.951 13.870 10.019 1.00 78.19 186 ARG A O 1
ATOM 1427 N N . THR A 1 187 ? -1.968 13.355 9.066 1.00 82.38 187 THR A N 1
ATOM 1428 C CA . THR A 1 187 ? -1.634 12.244 9.946 1.00 82.38 187 THR A CA 1
ATOM 1429 C C . THR A 1 187 ? -0.354 12.562 10.716 1.00 82.38 187 THR A C 1
ATOM 1431 O O . THR A 1 187 ? 0.619 13.088 10.167 1.00 82.38 187 THR A O 1
ATOM 1434 N N . ALA A 1 188 ? -0.362 12.301 12.016 1.00 86.12 188 ALA A N 1
ATOM 1435 C CA . ALA A 1 188 ? 0.801 12.466 12.873 1.00 86.12 188 ALA A CA 1
ATOM 1436 C C . ALA A 1 188 ? 0.975 11.221 13.731 1.00 86.12 188 ALA A C 1
ATOM 1438 O O . ALA A 1 188 ? 0.062 10.827 14.450 1.00 86.12 188 ALA A O 1
ATOM 1439 N N . LEU A 1 189 ? 2.150 10.616 13.678 1.00 87.75 189 LEU A N 1
ATOM 1440 C CA . LEU A 1 189 ? 2.508 9.454 14.465 1.00 87.75 189 LEU A CA 1
ATOM 1441 C C . LEU A 1 189 ? 3.498 9.873 15.548 1.00 87.75 189 LEU A C 1
ATOM 1443 O O . LEU A 1 189 ? 4.480 10.559 15.277 1.00 87.75 189 LEU A O 1
ATOM 1447 N N . SER A 1 190 ? 3.261 9.426 16.776 1.00 88.75 190 SER A N 1
ATOM 1448 C CA . SER A 1 190 ? 4.244 9.483 17.843 1.00 88.75 190 SER A CA 1
ATOM 1449 C C . SER A 1 190 ? 4.583 8.096 18.361 1.00 88.75 190 SER A C 1
ATOM 1451 O O . SER A 1 190 ? 3.708 7.358 18.816 1.00 88.75 190 SER A O 1
ATOM 1453 N N . VAL A 1 191 ? 5.870 7.759 18.317 1.00 84.00 191 VAL A N 1
ATOM 1454 C CA . VAL A 1 191 ? 6.437 6.512 18.843 1.00 84.00 191 VAL A CA 1
ATOM 1455 C C . VAL A 1 191 ? 7.630 6.885 19.710 1.00 84.00 191 VAL A C 1
ATOM 1457 O O . VAL A 1 191 ? 8.461 7.691 19.305 1.00 84.00 191 VAL A O 1
ATOM 1460 N N . ASN A 1 192 ? 7.704 6.350 20.932 1.00 81.94 192 ASN A N 1
ATOM 1461 C CA . ASN A 1 192 ? 8.791 6.637 21.882 1.00 81.94 192 ASN A CA 1
ATOM 1462 C C . ASN A 1 192 ? 9.052 8.140 22.150 1.00 81.94 192 ASN A C 1
ATOM 1464 O O . ASN A 1 192 ? 10.144 8.519 22.566 1.00 81.94 192 ASN A O 1
ATOM 1468 N N . GLY A 1 193 ? 8.047 9.000 21.949 1.00 73.69 193 GLY A N 1
ATOM 1469 C CA . GLY A 1 193 ? 8.147 10.450 22.147 1.00 73.69 193 GLY A CA 1
ATOM 1470 C C . GLY A 1 193 ? 8.689 11.237 20.949 1.00 73.69 193 GLY A C 1
ATOM 1471 O O . GLY A 1 193 ? 8.695 12.466 21.004 1.00 73.69 193 GLY A O 1
ATOM 1472 N N . GLU A 1 194 ? 9.089 10.572 19.866 1.00 78.19 194 GLU A N 1
ATOM 1473 C CA . GLU A 1 194 ? 9.352 11.227 18.582 1.00 78.19 194 GLU A CA 1
ATOM 1474 C C . GLU A 1 194 ? 8.025 11.503 17.869 1.00 78.19 194 GLU A C 1
ATOM 1476 O O . GLU A 1 194 ? 7.056 10.773 18.075 1.00 78.19 194 GLU A O 1
ATOM 1481 N N . LEU A 1 195 ? 7.951 12.584 17.086 1.00 78.06 195 LEU A N 1
ATOM 1482 C CA . LEU A 1 195 ? 6.757 12.973 16.332 1.00 78.06 195 LEU A CA 1
ATOM 1483 C C . LEU A 1 195 ? 7.094 13.031 14.843 1.00 78.06 195 LEU A C 1
ATOM 1485 O O . LEU A 1 195 ? 7.951 13.810 14.426 1.00 78.06 195 LEU A O 1
ATOM 1489 N N . LEU A 1 196 ? 6.365 12.253 14.054 1.00 79.56 196 LEU A N 1
ATOM 1490 C CA . LEU A 1 196 ? 6.499 12.139 12.609 1.00 79.56 196 LEU A CA 1
ATOM 1491 C C . LEU A 1 196 ? 5.177 12.564 11.975 1.00 79.56 196 LEU A C 1
ATOM 1493 O O . LEU A 1 196 ? 4.108 12.121 12.383 1.00 79.56 196 LEU A O 1
ATOM 1497 N N . ASN A 1 197 ? 5.228 13.486 11.016 1.00 75.19 197 ASN A N 1
ATOM 1498 C CA . ASN A 1 197 ? 4.032 14.095 10.436 1.00 75.19 197 ASN A CA 1
ATOM 1499 C C . ASN A 1 197 ? 4.012 13.870 8.930 1.00 75.19 197 ASN A C 1
ATOM 1501 O O . ASN A 1 197 ? 4.954 14.270 8.249 1.00 75.19 197 ASN A O 1
ATOM 1505 N N . VAL A 1 198 ? 2.907 13.333 8.418 1.00 71.81 198 VAL A N 1
ATOM 1506 C CA . VAL A 1 198 ? 2.660 13.210 6.982 1.00 71.81 198 VAL A CA 1
ATOM 1507 C C . VAL A 1 198 ? 1.358 13.931 6.639 1.00 71.81 198 VAL A C 1
ATOM 1509 O O . VAL A 1 198 ? 0.308 13.709 7.247 1.00 71.81 198 VAL A O 1
ATOM 1512 N N . ALA A 1 199 ? 1.433 14.860 5.689 1.00 65.88 199 ALA A N 1
ATOM 1513 C CA . ALA A 1 199 ? 0.258 15.537 5.151 1.00 65.88 199 ALA A CA 1
ATOM 1514 C C . ALA A 1 199 ? -0.287 14.737 3.965 1.00 65.88 199 ALA A C 1
ATOM 1516 O O . ALA A 1 199 ? 0.477 14.377 3.073 1.00 65.88 199 ALA A O 1
ATOM 1517 N N . VAL A 1 200 ? -1.596 14.487 3.953 1.00 65.69 200 VAL A N 1
ATOM 1518 C CA . VAL A 1 200 ? -2.268 13.677 2.935 1.00 65.69 200 VAL A CA 1
ATOM 1519 C C . VAL A 1 200 ? -3.361 14.526 2.282 1.00 65.69 200 VAL A C 1
ATOM 1521 O O . VAL A 1 200 ? -4.401 14.813 2.871 1.00 65.69 200 VAL A O 1
ATOM 1524 N N . GLN A 1 201 ? -3.114 14.974 1.053 1.00 61.47 201 GLN A N 1
ATOM 1525 C CA . GLN A 1 201 ? -3.998 15.900 0.333 1.00 61.47 201 GLN A CA 1
ATOM 1526 C C . GLN A 1 201 ? -4.913 15.170 -0.659 1.00 61.47 201 GLN A C 1
ATOM 1528 O O . GLN A 1 201 ? -4.946 15.525 -1.835 1.00 61.47 201 GLN A O 1
ATOM 1533 N N . THR A 1 202 ? -5.625 14.125 -0.226 1.00 61.22 202 THR A N 1
ATOM 1534 C CA . THR A 1 202 ? -6.603 13.454 -1.100 1.00 61.22 202 THR A CA 1
ATOM 1535 C C . THR A 1 202 ? -7.870 13.068 -0.334 1.00 61.22 202 THR A C 1
ATOM 1537 O O . THR A 1 202 ? -7.801 12.543 0.780 1.00 61.22 202 THR A O 1
ATOM 1540 N N . ASP A 1 203 ? -9.030 13.327 -0.944 1.00 59.06 203 ASP A N 1
ATOM 1541 C CA . ASP A 1 203 ? -10.347 13.007 -0.371 1.00 59.06 203 ASP A CA 1
ATOM 1542 C C . ASP A 1 203 ? -10.590 11.488 -0.297 1.00 59.06 203 ASP A C 1
ATOM 1544 O O . ASP A 1 203 ? -11.334 11.015 0.561 1.00 59.06 203 ASP A O 1
ATOM 1548 N N . TRP A 1 204 ? -9.884 10.709 -1.128 1.00 63.69 204 TRP A N 1
ATOM 1549 C CA . TRP A 1 204 ? -9.941 9.243 -1.164 1.00 63.69 204 TRP A CA 1
ATOM 1550 C C . TRP A 1 204 ? -9.672 8.595 0.201 1.00 63.69 204 TRP A C 1
ATOM 1552 O O . TRP A 1 204 ? -10.312 7.609 0.570 1.00 63.69 204 TRP A O 1
ATOM 1562 N N . TYR A 1 205 ? -8.759 9.161 0.998 1.00 69.06 205 TYR A N 1
ATOM 1563 C CA . TYR A 1 205 ? -8.469 8.610 2.322 1.00 69.06 205 TYR A CA 1
ATOM 1564 C C . TYR A 1 205 ? -9.635 8.762 3.291 1.00 69.06 205 TYR A C 1
ATOM 1566 O O . TYR A 1 205 ? -9.804 7.909 4.159 1.00 69.06 205 TYR A O 1
ATOM 1574 N N . ALA A 1 206 ? -10.461 9.799 3.149 1.00 67.88 206 ALA A N 1
ATOM 1575 C CA . ALA A 1 206 ? -11.612 9.974 4.022 1.00 67.88 206 ALA A CA 1
ATOM 1576 C C . ALA A 1 206 ? -12.639 8.847 3.820 1.00 67.88 206 ALA A C 1
ATOM 1578 O O . ALA A 1 206 ? -13.059 8.232 4.798 1.00 67.88 206 ALA A O 1
ATOM 1579 N N . GLU A 1 207 ? -12.959 8.510 2.566 1.00 70.31 207 GLU A N 1
ATOM 1580 C CA . GLU A 1 207 ? -13.834 7.376 2.228 1.00 70.31 207 GLU A CA 1
ATOM 1581 C C . GLU A 1 207 ? -13.250 6.051 2.740 1.00 70.31 207 GLU A C 1
ATOM 1583 O O . GLU A 1 207 ? -13.949 5.227 3.334 1.00 70.31 207 GLU A O 1
ATOM 1588 N N . ARG A 1 208 ? -11.934 5.866 2.592 1.00 74.56 208 ARG A N 1
ATOM 1589 C CA . ARG A 1 208 ? -11.231 4.680 3.092 1.00 74.56 208 ARG A CA 1
ATOM 1590 C C . ARG A 1 208 ? -11.327 4.535 4.615 1.00 74.56 208 ARG A C 1
ATOM 1592 O O . ARG A 1 208 ? -11.612 3.442 5.109 1.00 74.56 208 ARG A O 1
ATOM 1599 N N . TYR A 1 209 ? -11.132 5.619 5.369 1.00 79.38 209 TYR A N 1
ATOM 1600 C CA . TYR A 1 209 ? -11.300 5.602 6.826 1.00 79.38 209 TYR A CA 1
ATOM 1601 C C . TYR A 1 209 ? -12.762 5.425 7.246 1.00 79.38 209 TYR A C 1
ATOM 1603 O O . TYR A 1 209 ? -13.009 4.787 8.267 1.00 79.38 209 TYR A O 1
ATOM 1611 N N . GLU A 1 210 ? -13.735 5.911 6.470 1.00 77.25 210 GLU A N 1
ATOM 1612 C CA . GLU A 1 210 ? -15.160 5.656 6.726 1.00 77.25 210 GLU A CA 1
ATOM 1613 C C . GLU A 1 210 ? -15.474 4.163 6.657 1.00 77.25 210 GLU A C 1
ATOM 1615 O O . GLU A 1 210 ? -16.026 3.596 7.607 1.00 77.25 210 GLU A O 1
ATOM 1620 N N . VAL A 1 211 ? -15.032 3.503 5.583 1.00 76.62 211 VAL A N 1
ATOM 1621 C CA . VAL A 1 211 ? -15.166 2.051 5.423 1.00 76.62 211 VAL A CA 1
ATOM 1622 C C . VAL A 1 211 ? -14.488 1.326 6.581 1.00 76.62 211 VAL A C 1
ATOM 1624 O O . VAL A 1 211 ? -15.098 0.442 7.186 1.00 76.62 211 VAL A O 1
ATOM 1627 N N . LEU A 1 212 ? -13.265 1.718 6.948 1.00 81.88 212 LEU A N 1
ATOM 1628 C CA . LEU A 1 212 ? -12.550 1.117 8.071 1.00 81.88 212 LEU A CA 1
ATOM 1629 C C . LEU A 1 212 ? -13.315 1.275 9.395 1.00 81.88 212 LEU A C 1
ATOM 1631 O O . LEU A 1 212 ? -13.520 0.296 10.110 1.00 81.88 212 LEU A O 1
ATOM 1635 N N . PHE A 1 213 ? -13.765 2.485 9.731 1.00 86.00 213 PHE A N 1
ATOM 1636 C CA . PHE A 1 213 ? -14.421 2.772 11.011 1.00 86.00 213 PHE A CA 1
ATOM 1637 C C . PHE A 1 213 ? -15.812 2.148 11.117 1.00 86.00 213 PHE A C 1
ATOM 1639 O O . PHE A 1 213 ? -16.252 1.842 12.228 1.00 86.00 213 PHE A O 1
ATOM 1646 N N . SER A 1 214 ? -16.483 1.909 9.984 1.00 81.38 214 SER A N 1
ATOM 1647 C CA . SER A 1 214 ? -17.782 1.226 9.923 1.00 81.38 214 SER A CA 1
ATOM 1648 C C . SER A 1 214 ? -17.730 -0.228 10.416 1.00 81.38 214 SER A C 1
ATOM 1650 O O . SER A 1 214 ? -18.756 -0.788 10.810 1.00 81.38 214 SER A O 1
ATOM 1652 N N . ARG A 1 215 ? -16.535 -0.835 10.456 1.00 83.12 215 ARG A N 1
ATOM 1653 C CA . ARG A 1 215 ? -16.288 -2.210 10.928 1.00 83.12 215 ARG A CA 1
ATOM 1654 C C . ARG A 1 215 ? -16.225 -2.334 12.456 1.00 83.12 215 ARG A C 1
ATOM 1656 O O . ARG A 1 215 ? -16.070 -3.433 12.981 1.00 83.12 215 ARG A O 1
ATOM 1663 N N . PHE A 1 216 ? -16.359 -1.224 13.177 1.00 87.69 216 PHE A N 1
ATOM 1664 C CA . PHE A 1 216 ? -16.248 -1.184 14.632 1.00 87.69 216 PHE A CA 1
ATOM 1665 C C . PHE A 1 216 ? -17.542 -0.686 15.273 1.00 87.69 216 PHE A C 1
ATOM 1667 O O . PHE A 1 216 ? -18.214 0.207 14.755 1.00 87.69 216 PHE A O 1
ATOM 1674 N N . ASP A 1 217 ? -17.867 -1.253 16.429 1.00 87.25 217 ASP A N 1
ATOM 1675 C CA . ASP A 1 217 ? -18.873 -0.732 17.340 1.00 87.25 217 ASP A CA 1
ATOM 1676 C C . ASP A 1 217 ? -18.236 0.314 18.256 1.00 87.25 217 ASP A C 1
ATOM 1678 O O . ASP A 1 217 ? -17.247 0.059 18.950 1.00 87.25 217 ASP A O 1
ATOM 1682 N N . TRP A 1 218 ? -18.831 1.506 18.258 1.00 89.31 218 TRP A N 1
ATOM 1683 C CA . TRP A 1 218 ? -18.326 2.675 18.969 1.00 89.31 218 TRP A CA 1
ATOM 1684 C C . TRP A 1 218 ? -19.153 2.943 20.219 1.00 89.31 218 TRP A C 1
ATOM 1686 O O . TRP A 1 218 ? -20.333 3.286 20.125 1.00 89.31 218 TRP A O 1
ATOM 1696 N N . ASN A 1 219 ? -18.524 2.850 21.387 1.00 91.38 219 ASN A N 1
ATOM 1697 C CA . ASN A 1 219 ? -19.181 3.080 22.672 1.00 91.38 219 ASN A CA 1
ATOM 1698 C C . ASN A 1 219 ? -18.483 4.213 23.418 1.00 91.38 219 ASN A C 1
ATOM 1700 O O . ASN A 1 219 ? -17.259 4.260 23.450 1.00 91.38 219 ASN A O 1
ATOM 1704 N N . GLU A 1 220 ? -19.237 5.137 24.013 1.00 92.69 220 GLU A N 1
ATOM 1705 C CA . GLU A 1 220 ? -18.641 6.185 24.848 1.00 92.69 220 GLU A CA 1
ATOM 1706 C C . GLU A 1 220 ? -17.948 5.553 26.063 1.00 92.69 220 GLU A C 1
ATOM 1708 O O . GLU A 1 220 ? -18.477 4.636 26.694 1.00 92.69 220 GLU A O 1
ATOM 1713 N N . ALA A 1 221 ? -16.750 6.038 26.372 1.00 94.12 221 ALA A N 1
ATOM 1714 C CA . ALA A 1 221 ? -15.882 5.474 27.392 1.00 94.12 221 ALA A CA 1
ATOM 1715 C C . ALA A 1 221 ? -15.670 6.441 28.560 1.00 94.12 221 ALA A C 1
ATOM 1717 O O . ALA A 1 221 ? -15.617 7.662 28.387 1.00 94.12 221 ALA A O 1
ATOM 1718 N N . ASP A 1 222 ? -15.468 5.893 29.761 1.00 95.81 222 ASP A N 1
ATOM 1719 C CA . ASP A 1 222 ? -15.075 6.699 30.913 1.00 95.81 222 ASP A CA 1
ATOM 1720 C C . ASP A 1 222 ? -13.665 7.277 30.716 1.00 95.81 222 ASP A C 1
ATOM 1722 O O . ASP A 1 222 ? -12.682 6.560 30.509 1.00 95.81 222 ASP A O 1
ATOM 1726 N N . LYS A 1 223 ? -13.552 8.603 30.839 1.00 94.94 223 LYS A N 1
ATOM 1727 C CA . LYS A 1 223 ? -12.287 9.328 30.659 1.00 94.94 223 LYS A CA 1
ATOM 1728 C C . LYS A 1 223 ? -11.194 8.854 31.619 1.00 94.94 223 LYS A C 1
ATOM 1730 O O . LYS A 1 223 ? -10.021 8.848 31.249 1.00 94.94 223 LYS A O 1
ATOM 1735 N N . SER A 1 224 ? -11.540 8.517 32.863 1.00 94.44 224 SER A N 1
ATOM 1736 C CA . SER A 1 224 ? -10.550 8.136 33.875 1.00 94.44 224 SER A CA 1
ATOM 1737 C C . SER A 1 224 ? -9.992 6.733 33.636 1.00 94.44 224 SER A C 1
ATOM 1739 O O . SER A 1 224 ? -8.821 6.481 33.930 1.00 94.44 224 SER A O 1
ATOM 1741 N N . GLU A 1 225 ? -10.810 5.838 33.087 1.00 93.94 225 GLU A N 1
ATOM 1742 C CA . GLU A 1 225 ? -10.411 4.502 32.660 1.00 93.94 225 GLU A CA 1
ATOM 1743 C C . GLU A 1 225 ? -9.543 4.565 31.402 1.00 93.94 225 GLU A C 1
ATOM 1745 O O . GLU A 1 225 ? -8.407 4.082 31.420 1.00 93.94 225 GLU A O 1
ATOM 1750 N N . ALA A 1 226 ? -10.013 5.269 30.367 1.00 93.75 226 ALA A N 1
ATOM 1751 C CA . ALA A 1 226 ? -9.278 5.446 29.120 1.00 93.75 226 ALA A CA 1
ATOM 1752 C C . ALA A 1 226 ? -7.890 6.063 29.364 1.00 93.75 226 ALA A C 1
ATOM 1754 O O . ALA A 1 226 ? -6.878 5.528 28.914 1.00 93.75 226 ALA A O 1
ATOM 1755 N N . ALA A 1 227 ? -7.805 7.123 30.180 1.00 92.88 227 ALA A N 1
ATOM 1756 C CA . ALA A 1 227 ? -6.538 7.777 30.513 1.00 92.88 227 ALA A CA 1
ATOM 1757 C C . ALA A 1 227 ? -5.524 6.849 31.212 1.00 92.88 227 ALA A C 1
ATOM 1759 O O . ALA A 1 227 ? -4.315 7.035 31.065 1.00 92.88 227 ALA A O 1
ATOM 1760 N N . LYS A 1 228 ? -5.987 5.853 31.981 1.00 93.44 228 LYS A N 1
ATOM 1761 C CA . LYS A 1 228 ? -5.101 4.848 32.593 1.00 93.44 228 LYS A CA 1
ATOM 1762 C C . LYS A 1 228 ? -4.616 3.839 31.559 1.00 93.44 228 LYS A C 1
ATOM 1764 O O . LYS A 1 228 ? -3.433 3.508 31.573 1.00 93.44 228 LYS A O 1
ATOM 1769 N N . ALA A 1 229 ? -5.510 3.372 30.686 1.00 91.44 229 ALA A N 1
ATOM 1770 C CA . ALA A 1 229 ? -5.201 2.370 29.671 1.00 91.44 229 ALA A CA 1
ATOM 1771 C C . ALA A 1 229 ? -4.171 2.879 28.651 1.00 91.44 229 ALA A C 1
ATOM 1773 O O . ALA A 1 229 ? -3.195 2.193 28.360 1.00 91.44 229 ALA A O 1
ATOM 1774 N N . VAL A 1 230 ? -4.322 4.120 28.181 1.00 94.00 230 VAL A N 1
ATOM 1775 C CA . VAL A 1 230 ? -3.462 4.681 27.123 1.00 94.00 230 VAL A CA 1
ATOM 1776 C C . VAL A 1 230 ? -2.074 5.116 27.601 1.00 94.00 230 VAL A C 1
ATOM 1778 O O . VAL A 1 230 ? -1.221 5.453 26.786 1.00 94.00 230 VAL A O 1
ATOM 1781 N N . LYS A 1 231 ? -1.806 5.106 28.914 1.00 91.62 231 LYS A N 1
ATOM 1782 C CA . LYS A 1 231 ? -0.517 5.546 29.477 1.00 91.62 231 LYS A CA 1
ATOM 1783 C C . LYS A 1 231 ? 0.674 4.738 28.945 1.00 91.62 231 LYS A C 1
ATOM 1785 O O . LYS A 1 231 ? 1.779 5.268 28.878 1.00 91.62 231 LYS A O 1
ATOM 1790 N N . ASN A 1 232 ? 0.437 3.478 28.589 1.00 87.62 232 ASN A N 1
ATOM 1791 C CA . ASN A 1 232 ? 1.449 2.558 28.073 1.00 87.62 232 ASN A CA 1
ATOM 1792 C C . ASN A 1 232 ? 1.225 2.230 26.589 1.00 87.62 232 ASN A C 1
ATOM 1794 O O . ASN A 1 232 ? 1.655 1.170 26.137 1.00 87.62 232 ASN A O 1
ATOM 1798 N N . ALA A 1 233 ? 0.514 3.090 25.853 1.00 91.81 233 ALA A N 1
ATOM 1799 C CA . ALA A 1 233 ? 0.294 2.880 24.430 1.00 91.81 233 ALA A CA 1
ATOM 1800 C C . ALA A 1 233 ? 1.637 2.801 23.688 1.00 91.81 233 ALA A C 1
ATOM 1802 O O . ALA A 1 233 ? 2.526 3.623 23.920 1.00 91.81 233 ALA A O 1
ATOM 1803 N N . SER A 1 234 ? 1.784 1.815 22.801 1.00 90.31 234 SER A N 1
ATOM 1804 C CA . SER A 1 234 ? 3.027 1.609 22.039 1.00 90.31 234 SER A CA 1
ATOM 1805 C C . SER A 1 234 ? 3.284 2.722 21.021 1.00 90.31 234 SER A C 1
ATOM 1807 O O . SER A 1 234 ? 4.431 3.012 20.686 1.00 90.31 234 SER A O 1
ATOM 1809 N N . PHE A 1 235 ? 2.217 3.368 20.558 1.00 92.75 235 PHE A N 1
ATOM 1810 C CA . PHE A 1 235 ? 2.246 4.558 19.721 1.00 92.75 235 PHE A CA 1
ATOM 1811 C C . PHE A 1 235 ? 0.985 5.396 19.948 1.00 92.75 235 PHE A C 1
ATOM 1813 O O . PHE A 1 235 ? -0.020 4.908 20.474 1.00 92.75 235 PHE A O 1
ATOM 1820 N N . VAL A 1 236 ? 1.024 6.648 19.502 1.00 93.62 236 VAL A N 1
ATOM 1821 C CA . VAL A 1 236 ? -0.148 7.518 19.382 1.00 93.62 236 VAL A CA 1
ATOM 1822 C C . VAL A 1 236 ? -0.222 8.018 17.951 1.00 93.62 236 VAL A C 1
ATOM 1824 O O . VAL A 1 236 ? 0.722 8.639 17.478 1.00 93.62 236 VAL A O 1
ATOM 1827 N N . LEU A 1 237 ? -1.334 7.771 17.270 1.00 91.75 237 LEU A N 1
ATOM 1828 C CA . LEU A 1 237 ? -1.567 8.264 15.916 1.00 91.75 237 LEU A CA 1
ATOM 1829 C C . LEU A 1 237 ? -2.707 9.273 15.942 1.00 91.75 237 LEU A C 1
ATOM 1831 O O . LEU A 1 237 ? -3.741 9.023 16.554 1.00 91.75 237 LEU A O 1
ATOM 1835 N N . VAL A 1 238 ? -2.506 10.422 15.312 1.00 89.62 238 VAL A N 1
ATOM 1836 C CA . VAL A 1 238 ? -3.459 11.526 15.251 1.00 89.62 238 VAL A CA 1
ATOM 1837 C C . VAL A 1 238 ? -3.891 11.736 13.808 1.00 89.62 238 VAL A C 1
ATOM 1839 O O . VAL A 1 238 ? -3.040 11.938 12.945 1.00 89.62 238 VAL A O 1
ATOM 1842 N N . LEU A 1 239 ? -5.197 11.722 13.562 1.00 86.56 239 LEU A N 1
ATOM 1843 C CA . LEU A 1 239 ? -5.801 12.203 12.321 1.00 86.56 239 LEU A CA 1
ATOM 1844 C C . LEU A 1 239 ? -6.426 13.567 12.611 1.00 86.56 239 LEU A C 1
ATOM 1846 O O . LEU A 1 239 ? -7.201 13.681 13.558 1.00 86.56 239 LEU A O 1
ATOM 1850 N N . SER A 1 240 ? -6.086 14.601 11.851 1.00 81.62 240 SER A N 1
ATOM 1851 C CA . SER A 1 240 ? -6.630 15.952 12.042 1.00 81.62 240 SER A CA 1
ATOM 1852 C C . SER A 1 240 ? -6.995 16.599 10.714 1.00 81.62 240 SER A C 1
ATOM 1854 O O . SER A 1 240 ? -6.345 16.341 9.699 1.00 81.62 240 SER A O 1
ATOM 1856 N N . ALA A 1 241 ? -7.986 17.490 10.728 1.00 75.00 241 ALA A N 1
ATOM 1857 C CA . ALA A 1 241 ? -8.353 18.264 9.545 1.00 75.00 241 ALA A CA 1
ATOM 1858 C C . ALA A 1 241 ? -7.210 19.216 9.168 1.00 75.00 241 ALA A C 1
ATOM 1860 O O . ALA A 1 241 ? -6.535 19.767 10.044 1.00 75.00 241 ALA A O 1
ATOM 1861 N N . MET A 1 242 ? -6.989 19.430 7.872 1.00 69.69 242 MET A N 1
ATOM 1862 C CA . MET A 1 242 ? -6.090 20.487 7.425 1.00 69.69 242 MET A CA 1
ATOM 1863 C C . MET A 1 242 ? -6.807 21.839 7.431 1.00 69.69 242 MET A C 1
ATOM 1865 O O . MET A 1 242 ? -7.710 22.085 6.641 1.00 69.69 242 MET A O 1
ATOM 1869 N N . THR A 1 243 ? -6.357 22.759 8.280 1.00 61.56 243 THR A N 1
ATOM 1870 C CA . THR A 1 243 ? -6.755 24.171 8.215 1.00 61.56 243 THR A CA 1
ATOM 1871 C C . THR A 1 243 ? -5.623 24.960 7.553 1.00 61.56 243 THR A C 1
ATOM 1873 O O . THR A 1 243 ? -4.534 25.040 8.111 1.00 61.56 243 THR A O 1
ATOM 1876 N N . ASP A 1 244 ? -5.858 25.475 6.349 1.00 56.56 244 ASP A N 1
ATOM 1877 C CA . ASP A 1 244 ? -5.067 26.443 5.576 1.00 56.56 244 ASP A CA 1
ATOM 1878 C C . ASP A 1 244 ? -3.524 26.446 5.777 1.00 56.56 244 ASP A C 1
ATOM 1880 O O . ASP A 1 244 ? -2.972 27.084 6.668 1.00 56.56 244 ASP A O 1
ATOM 1884 N N . LYS A 1 245 ? -2.826 25.807 4.824 1.00 51.81 245 LYS A N 1
ATOM 1885 C CA . LYS A 1 245 ? -1.419 25.981 4.377 1.00 51.81 245 LYS A CA 1
ATOM 1886 C C . LYS A 1 245 ? -0.234 25.861 5.350 1.00 51.81 245 LYS A C 1
ATOM 1888 O O . LYS A 1 245 ? 0.884 25.831 4.842 1.00 51.81 245 LYS A O 1
ATOM 1893 N N . GLU A 1 246 ? -0.399 25.718 6.662 1.00 53.09 246 GLU A N 1
ATOM 1894 C CA . GLU A 1 246 ? 0.753 25.568 7.572 1.00 53.09 246 GLU A CA 1
ATOM 1895 C C . GLU A 1 246 ? 0.761 24.224 8.329 1.00 53.09 246 GLU A C 1
ATOM 1897 O O . GLU A 1 246 ? -0.247 23.814 8.906 1.00 53.09 246 GLU A O 1
ATOM 1902 N N . PRO A 1 247 ? 1.910 23.521 8.369 1.00 48.97 247 PRO A N 1
ATOM 1903 C CA . PRO A 1 247 ? 2.055 22.186 8.934 1.00 48.97 247 PRO A CA 1
ATOM 1904 C C . PRO A 1 247 ? 2.109 22.175 10.475 1.00 48.97 247 PRO A C 1
ATOM 1906 O O . PRO A 1 247 ? 2.884 21.408 11.055 1.00 48.97 247 PRO A O 1
ATOM 1909 N N . VAL A 1 248 ? 1.242 22.897 11.185 1.00 52.53 248 VAL A N 1
ATOM 1910 C CA . VAL A 1 248 ? 1.188 22.869 12.660 1.00 52.53 248 VAL A CA 1
ATOM 1911 C C . VAL A 1 248 ? -0.094 22.183 13.136 1.00 52.53 248 VAL A C 1
ATOM 1913 O O . VAL A 1 248 ? -1.179 22.517 12.677 1.00 52.53 248 VAL A O 1
ATOM 1916 N N . LEU A 1 249 ? 0.020 21.204 14.046 1.00 56.91 249 LEU A N 1
ATOM 1917 C CA . LEU A 1 249 ? -1.129 20.712 14.819 1.00 56.91 249 LEU A CA 1
ATOM 1918 C C . LEU A 1 249 ? -1.657 21.897 15.631 1.00 56.91 249 LEU A C 1
ATOM 1920 O O . LEU A 1 249 ? -1.056 22.271 16.642 1.00 56.91 249 LEU A O 1
ATOM 1924 N N . LEU A 1 250 ? -2.720 22.538 15.152 1.00 59.84 250 LEU A N 1
ATOM 1925 C CA . LEU A 1 250 ? -3.306 23.650 15.880 1.00 59.84 250 LEU A CA 1
ATOM 1926 C C . LEU A 1 250 ? -3.968 23.099 17.151 1.00 59.84 250 LEU A C 1
ATOM 1928 O O . LEU A 1 250 ? -4.668 22.088 17.071 1.00 59.84 250 LEU A O 1
ATOM 1932 N N . PRO A 1 251 ? -3.773 23.742 18.317 1.00 63.31 251 PRO A N 1
ATOM 1933 C CA . PRO A 1 251 ? -4.388 23.313 19.575 1.00 63.31 251 PRO A CA 1
ATOM 1934 C C . PRO A 1 251 ? -5.914 23.181 19.503 1.00 63.31 251 PRO A C 1
ATOM 1936 O O . PRO A 1 251 ? -6.487 22.413 20.268 1.00 63.31 251 PRO A O 1
ATOM 1939 N N . ASP A 1 252 ? -6.528 23.922 18.579 1.00 68.31 252 ASP A N 1
ATOM 1940 C CA . ASP A 1 252 ? -7.973 24.038 18.406 1.00 68.31 252 ASP A CA 1
ATOM 1941 C C . ASP A 1 252 ? -8.498 23.270 17.179 1.00 68.31 252 ASP A C 1
ATOM 1943 O O . ASP A 1 252 ? -9.685 23.360 16.871 1.00 68.31 252 ASP A O 1
ATOM 1947 N N . ALA A 1 253 ? -7.635 22.557 16.443 1.00 75.62 253 ALA A N 1
ATOM 1948 C CA . ALA A 1 253 ? -8.083 21.739 15.320 1.00 75.62 253 ALA A CA 1
ATOM 1949 C C . ALA A 1 253 ? -8.825 20.501 15.829 1.00 75.62 253 ALA A C 1
ATOM 1951 O O . ALA A 1 253 ? -8.398 19.862 16.793 1.00 75.62 253 ALA A O 1
ATOM 1952 N N . ASP A 1 254 ? -9.897 20.124 15.139 1.00 82.69 254 ASP A N 1
ATOM 1953 C CA . ASP A 1 254 ? -10.555 18.850 15.392 1.00 82.69 254 ASP A CA 1
ATOM 1954 C C . ASP A 1 254 ? -9.606 17.694 15.023 1.00 82.69 254 ASP A C 1
ATOM 1956 O O . ASP A 1 254 ? -8.878 17.753 14.021 1.00 82.69 254 ASP A O 1
ATOM 1960 N N . TYR A 1 255 ? -9.587 16.643 15.847 1.00 85.50 255 TYR A N 1
ATOM 1961 C CA . TYR A 1 255 ? -8.722 15.479 15.642 1.00 85.50 255 TYR A CA 1
ATOM 1962 C C . TYR A 1 255 ? -9.277 14.195 16.264 1.00 85.50 255 TYR A C 1
ATOM 1964 O O . TYR A 1 255 ? -10.046 14.221 17.224 1.00 85.50 255 TYR A O 1
ATOM 1972 N N . ILE A 1 256 ? -8.795 13.052 15.779 1.00 89.88 256 ILE A N 1
ATOM 1973 C CA . ILE A 1 256 ? -8.922 11.747 16.436 1.00 89.88 256 ILE A CA 1
ATOM 1974 C C . ILE A 1 256 ? -7.537 11.259 16.840 1.00 89.88 256 ILE A C 1
ATOM 1976 O O . ILE A 1 256 ? -6.609 11.333 16.041 1.00 89.88 256 ILE A O 1
ATOM 1980 N N . LYS A 1 257 ? -7.397 10.724 18.057 1.00 92.62 257 LYS A N 1
ATOM 1981 C CA . LYS A 1 257 ? -6.204 9.993 18.498 1.00 92.62 257 LYS A CA 1
ATOM 1982 C C . LYS A 1 257 ? -6.498 8.518 18.704 1.00 92.62 257 LYS A C 1
ATOM 1984 O O . LYS A 1 257 ? -7.435 8.162 19.419 1.00 92.62 257 LYS A O 1
ATOM 1989 N N . PHE A 1 258 ? -5.624 7.697 18.145 1.00 94.25 258 PHE A N 1
ATOM 1990 C CA . PHE A 1 258 ? -5.581 6.250 18.276 1.00 94.25 258 PHE A CA 1
ATOM 1991 C C . PHE A 1 258 ? -4.371 5.864 19.120 1.00 94.25 258 PHE A C 1
ATOM 1993 O O . PHE A 1 258 ? -3.293 6.443 18.966 1.00 94.25 258 PHE A O 1
ATOM 2000 N N . PHE A 1 259 ? -4.545 4.891 20.009 1.00 95.00 259 PHE A N 1
ATOM 2001 C CA . PHE A 1 259 ? -3.533 4.509 20.989 1.00 95.00 259 PHE A CA 1
ATOM 2002 C C . PHE A 1 259 ? -3.175 3.034 20.819 1.00 95.00 259 PHE A C 1
ATOM 2004 O O . PHE A 1 259 ? -4.002 2.153 21.063 1.00 95.00 259 PHE A O 1
ATOM 2011 N N . GLY A 1 260 ? -1.937 2.773 20.400 1.00 92.94 260 GLY A N 1
ATOM 2012 C CA . GLY A 1 260 ? -1.448 1.433 20.090 1.00 92.94 260 GLY A CA 1
ATOM 2013 C C . GLY A 1 260 ? -1.581 0.466 21.265 1.00 92.94 260 GLY A C 1
ATOM 2014 O O . GLY A 1 260 ? -1.162 0.773 22.381 1.00 92.94 260 GLY A O 1
ATOM 2015 N N . GLY A 1 261 ? -2.160 -0.709 21.003 1.00 89.56 261 GLY A N 1
ATOM 2016 C CA . GLY A 1 261 ? -2.398 -1.748 22.010 1.00 89.56 261 GLY A CA 1
ATOM 2017 C C . GLY A 1 261 ? -3.647 -1.532 22.871 1.00 89.56 261 GLY A C 1
ATOM 2018 O O . GLY A 1 261 ? -3.797 -2.203 23.890 1.00 89.56 261 GLY A O 1
ATOM 2019 N N . THR A 1 262 ? -4.532 -0.602 22.497 1.00 92.75 262 THR A N 1
ATOM 2020 C CA . THR A 1 262 ? -5.792 -0.345 23.208 1.00 92.75 262 THR A CA 1
ATOM 2021 C C . THR A 1 262 ? -6.941 -0.123 22.231 1.00 92.75 262 THR A C 1
ATOM 2023 O O . THR A 1 262 ? -6.716 0.325 21.108 1.00 92.75 262 THR A O 1
ATOM 2026 N N . ASP A 1 263 ? -8.174 -0.366 22.670 1.00 93.06 263 ASP A N 1
ATOM 2027 C CA . ASP A 1 263 ? -9.377 -0.072 21.876 1.00 93.06 263 ASP A CA 1
ATOM 2028 C C . ASP A 1 263 ? -9.908 1.348 22.128 1.00 93.06 263 ASP A C 1
ATOM 2030 O O . ASP A 1 263 ? -10.963 1.720 21.616 1.00 93.06 263 ASP A O 1
ATOM 2034 N N . TYR A 1 264 ? -9.208 2.150 22.939 1.00 95.31 264 TYR A N 1
ATOM 2035 C CA . TYR A 1 264 ? -9.631 3.509 23.253 1.00 95.31 264 TYR A CA 1
ATOM 2036 C C . TYR A 1 264 ? -9.250 4.479 22.140 1.00 95.31 264 TYR A C 1
ATOM 2038 O O . TYR A 1 264 ? -8.150 4.442 21.588 1.00 95.31 264 TYR A O 1
ATOM 2046 N N . VAL A 1 265 ? -10.162 5.406 21.875 1.00 94.06 265 VAL A N 1
ATOM 2047 C CA . VAL A 1 265 ? -10.020 6.467 20.884 1.00 94.06 265 VAL A CA 1
ATOM 2048 C C . VAL A 1 265 ? -10.435 7.786 21.528 1.00 94.06 265 VAL A C 1
ATOM 2050 O O . VAL A 1 265 ? -11.432 7.850 22.251 1.00 94.06 265 VAL A O 1
ATOM 2053 N N . LEU A 1 266 ? -9.672 8.849 21.277 1.00 93.19 266 LEU A N 1
ATOM 2054 C CA . LEU A 1 266 ? -10.008 10.203 21.719 1.00 93.19 266 LEU A CA 1
ATOM 2055 C C . LEU A 1 266 ? -10.427 11.039 20.514 1.00 93.19 266 LEU A C 1
ATOM 2057 O O . LEU A 1 266 ? -9.609 11.292 19.637 1.00 93.19 266 LEU A O 1
ATOM 2061 N N . LEU A 1 267 ? -11.667 11.515 20.514 1.00 91.00 267 LEU A N 1
ATOM 2062 C CA . LEU A 1 267 ? -12.141 12.552 19.605 1.00 91.00 267 LEU A CA 1
ATOM 2063 C C . LEU A 1 267 ? -12.017 13.913 20.287 1.00 91.00 267 LEU A C 1
ATOM 2065 O O . LEU A 1 267 ? -12.575 14.113 21.367 1.00 91.00 267 LEU A O 1
ATOM 2069 N N . HIS A 1 268 ? -11.356 14.853 19.629 1.00 87.31 268 HIS A N 1
ATOM 2070 C CA . HIS A 1 268 ? -11.441 16.269 19.937 1.00 87.31 268 HIS A CA 1
ATOM 2071 C C . HIS A 1 268 ? -12.275 16.958 18.864 1.00 87.31 268 HIS A C 1
ATOM 2073 O O . HIS A 1 268 ? -11.915 16.932 17.690 1.00 87.31 268 HIS A O 1
ATOM 2079 N N . GLU A 1 269 ? -13.396 17.541 19.270 1.00 83.81 269 GLU A N 1
ATOM 2080 C CA . GLU A 1 269 ? -14.328 18.212 18.368 1.00 83.81 269 GLU A CA 1
ATOM 2081 C C . GLU A 1 269 ? -14.855 19.488 19.033 1.00 83.81 269 GLU A C 1
ATOM 2083 O O . GLU A 1 269 ? -15.367 19.442 20.160 1.00 83.81 269 GLU A O 1
ATOM 2088 N N . ASN A 1 270 ? -14.763 20.627 18.342 1.00 81.81 270 ASN A N 1
ATOM 2089 C CA . ASN A 1 270 ? -15.237 21.929 18.824 1.00 81.81 270 ASN A CA 1
ATOM 2090 C C . ASN A 1 270 ? -14.691 22.281 20.227 1.00 81.81 270 ASN A C 1
ATOM 2092 O O . ASN A 1 270 ? -15.440 22.701 21.121 1.00 81.81 270 ASN A O 1
ATOM 2096 N N . GLY A 1 271 ? -13.392 22.053 20.448 1.00 83.38 271 GLY A N 1
ATOM 2097 C CA . GLY A 1 271 ? -12.720 22.337 21.720 1.00 83.38 271 GLY A CA 1
ATOM 2098 C C . GLY A 1 271 ? -13.048 21.358 22.854 1.00 83.38 271 GLY A C 1
ATOM 2099 O O . GLY A 1 271 ? -12.775 21.660 24.020 1.00 83.38 271 GLY A O 1
ATOM 2100 N N . LYS A 1 272 ? -13.681 20.213 22.565 1.00 88.50 272 LYS A N 1
ATOM 2101 C CA . LYS A 1 272 ? -14.107 19.235 23.577 1.00 88.50 272 LYS A CA 1
ATOM 2102 C C . LYS A 1 272 ? -13.582 17.839 23.282 1.00 88.50 272 LYS A C 1
ATOM 2104 O O . LYS A 1 272 ? -13.771 17.310 22.195 1.00 88.50 272 LYS A O 1
ATOM 2109 N N . ASP A 1 273 ? -13.043 17.218 24.324 1.00 91.56 273 ASP A N 1
ATOM 2110 C CA . ASP A 1 273 ? -12.597 15.828 24.313 1.00 91.56 273 ASP A CA 1
ATOM 2111 C C . ASP A 1 273 ? -13.752 14.870 24.635 1.00 91.56 273 ASP A C 1
ATOM 2113 O O . ASP A 1 273 ? -14.418 15.018 25.666 1.00 91.56 273 ASP A O 1
ATOM 2117 N N . LYS A 1 274 ? -13.928 13.842 23.805 1.00 92.62 274 LYS A N 1
ATOM 2118 C CA . LYS A 1 274 ? -14.812 12.693 24.034 1.00 92.62 274 LYS A CA 1
ATOM 2119 C C . LYS A 1 274 ? -14.033 11.399 23.836 1.00 92.62 274 LYS A C 1
ATOM 2121 O O . LYS A 1 274 ? -13.286 11.263 22.871 1.00 92.62 274 LYS A O 1
ATOM 2126 N N . TRP A 1 275 ? -14.222 10.451 24.745 1.00 94.56 275 TRP A N 1
ATOM 2127 C CA . TRP A 1 275 ? -13.555 9.154 24.698 1.00 94.56 275 TRP A CA 1
ATOM 2128 C C . TRP A 1 275 ? -14.514 8.081 24.212 1.00 94.56 275 TRP A C 1
ATOM 2130 O O . TRP A 1 275 ? -15.674 8.055 24.619 1.00 94.56 275 TRP A O 1
ATOM 2140 N N . TYR A 1 276 ? -14.002 7.180 23.383 1.00 94.38 276 TYR A N 1
ATOM 2141 C CA . TYR A 1 276 ? -14.731 6.022 22.891 1.00 94.38 276 TYR A CA 1
ATOM 2142 C C . TYR A 1 276 ? -13.899 4.753 23.050 1.00 94.38 276 TYR A C 1
ATOM 2144 O O . TYR A 1 276 ? -12.671 4.819 23.089 1.00 94.38 276 TYR A O 1
ATOM 2152 N N . THR A 1 277 ? -14.567 3.606 23.101 1.00 93.50 277 THR A N 1
ATOM 2153 C CA . THR A 1 277 ? -13.996 2.319 22.708 1.00 93.50 277 THR A CA 1
ATOM 2154 C C . THR A 1 277 ? -14.478 1.958 21.307 1.00 93.50 277 THR A C 1
ATOM 2156 O O . THR A 1 277 ? -15.654 2.148 20.989 1.00 93.50 277 THR A O 1
ATOM 2159 N N . ALA A 1 278 ? -13.571 1.447 20.478 1.00 91.38 278 ALA A N 1
ATOM 2160 C CA . ALA A 1 278 ? -13.858 0.919 19.150 1.00 91.38 278 ALA A CA 1
ATOM 2161 C C . ALA A 1 278 ? -13.594 -0.590 19.151 1.00 91.38 278 ALA A C 1
ATOM 2163 O O . ALA A 1 278 ? -12.447 -1.029 19.095 1.00 91.38 278 ALA A O 1
ATOM 2164 N N . VAL A 1 279 ? -14.662 -1.380 19.242 1.00 89.31 279 VAL A N 1
ATOM 2165 C CA . VAL A 1 279 ? -14.584 -2.846 19.316 1.00 89.31 279 VAL A CA 1
ATOM 2166 C C . VAL A 1 279 ? -14.952 -3.421 17.957 1.00 89.31 279 VAL A C 1
ATOM 2168 O O . VAL A 1 279 ? -15.976 -3.041 17.396 1.00 89.31 279 VAL A O 1
ATOM 2171 N N . ALA A 1 280 ? -14.122 -4.304 17.402 1.00 85.38 280 ALA A N 1
ATOM 2172 C CA . ALA A 1 280 ? -14.418 -4.937 16.120 1.00 85.38 280 ALA A CA 1
ATOM 2173 C C . ALA A 1 280 ? -15.761 -5.679 16.188 1.00 85.38 280 ALA A C 1
ATOM 2175 O O . ALA A 1 280 ? -16.036 -6.390 17.161 1.00 85.38 280 ALA A O 1
ATOM 2176 N N . LYS A 1 281 ? -16.597 -5.517 15.158 1.00 83.44 281 LYS A N 1
ATOM 2177 C CA . LYS A 1 281 ? -17.845 -6.278 15.045 1.00 83.44 281 LYS A CA 1
ATOM 2178 C C . LYS A 1 281 ? -17.530 -7.771 14.916 1.00 83.44 281 LYS A C 1
ATOM 2180 O O . LYS A 1 281 ? -16.477 -8.157 14.417 1.00 83.44 281 LYS A O 1
ATOM 2185 N N . SER A 1 282 ? -18.435 -8.627 15.391 1.00 73.81 282 SER A N 1
ATOM 2186 C CA . SER A 1 282 ? -18.192 -10.078 15.501 1.00 73.81 282 SER A CA 1
ATOM 2187 C C . SER A 1 282 ? -17.949 -10.794 14.168 1.00 73.81 282 SER A C 1
ATOM 2189 O O . SER A 1 282 ? -17.449 -11.915 14.162 1.00 73.81 282 SER A O 1
ATOM 2191 N N . ASP A 1 283 ? -18.359 -10.180 13.064 1.00 68.31 283 ASP A N 1
ATOM 2192 C CA . ASP A 1 283 ? -18.187 -10.645 11.688 1.00 68.31 283 ASP A CA 1
ATOM 2193 C C . ASP A 1 283 ? -16.913 -10.108 11.022 1.00 68.31 283 ASP A C 1
ATOM 2195 O O . ASP A 1 283 ? -16.627 -10.468 9.886 1.00 68.31 283 ASP A O 1
ATOM 2199 N N . VAL A 1 284 ? -16.135 -9.275 11.715 1.00 64.19 284 VAL A N 1
ATOM 2200 C CA . VAL A 1 284 ? -14.894 -8.706 11.192 1.00 64.19 284 VAL A CA 1
ATOM 2201 C C . VAL A 1 284 ? -13.730 -9.569 11.655 1.00 64.19 284 VAL A C 1
ATOM 2203 O O . VAL A 1 284 ? -13.366 -9.557 12.833 1.00 64.19 284 VAL A O 1
ATOM 2206 N N . SER A 1 285 ? -13.108 -10.295 10.726 1.00 61.22 285 SER A N 1
ATOM 2207 C CA . SER A 1 285 ? -11.826 -10.953 10.973 1.00 61.22 285 SER A CA 1
ATOM 2208 C C . SER A 1 285 ? -10.741 -10.376 10.062 1.00 61.22 285 SER A C 1
ATOM 2210 O O . SER A 1 285 ? -11.008 -9.951 8.942 1.00 61.22 285 SER A O 1
ATOM 2212 N N . TYR A 1 286 ? -9.516 -10.242 10.575 1.00 57.41 286 TYR A N 1
ATOM 2213 C CA . TYR A 1 286 ? -8.407 -9.645 9.824 1.00 57.41 286 TYR A CA 1
ATOM 2214 C C . TYR A 1 286 ? -7.276 -10.652 9.676 1.00 57.41 286 TYR A C 1
ATOM 2216 O O . TYR A 1 286 ? -6.210 -10.532 10.281 1.00 57.41 286 TYR A O 1
ATOM 2224 N N . GLY A 1 287 ? -7.549 -11.691 8.893 1.00 56.03 287 GLY A N 1
ATOM 2225 C CA . GLY A 1 287 ? -6.633 -12.797 8.708 1.00 56.03 287 GLY A CA 1
ATOM 2226 C C . GLY A 1 287 ? -6.481 -13.664 9.948 1.00 56.03 287 GLY A C 1
ATOM 2227 O O . GLY A 1 287 ? -7.202 -13.569 10.949 1.00 56.03 287 GLY A O 1
ATOM 2228 N N . TYR A 1 288 ? -5.494 -14.539 9.853 1.00 45.59 288 TYR A N 1
ATOM 2229 C CA . TYR A 1 288 ? -5.130 -15.464 10.903 1.00 45.59 288 TYR A CA 1
ATOM 2230 C C . TYR A 1 288 ? -3.666 -15.250 11.282 1.00 45.59 288 TYR A C 1
ATOM 2232 O O . TYR A 1 288 ? -2.837 -14.905 10.441 1.00 45.59 288 TYR A O 1
ATOM 2240 N N . ASN A 1 289 ? -3.338 -15.439 12.557 1.00 52.31 289 ASN A N 1
ATOM 2241 C CA . ASN A 1 289 ? -1.946 -15.470 12.988 1.00 52.31 289 ASN A CA 1
ATOM 2242 C C . ASN A 1 289 ? -1.255 -16.759 12.491 1.00 52.31 289 ASN A C 1
ATOM 2244 O O . ASN A 1 289 ? -1.886 -17.631 11.893 1.00 52.31 289 ASN A O 1
ATOM 2248 N N . ILE A 1 290 ? 0.040 -16.910 12.787 1.00 43.12 290 ILE A N 1
ATOM 2249 C CA . ILE A 1 290 ? 0.842 -18.090 12.406 1.00 43.12 290 ILE A CA 1
ATOM 2250 C C . ILE A 1 290 ? 0.280 -19.435 12.910 1.00 43.12 290 ILE A C 1
ATOM 2252 O O . ILE A 1 290 ? 0.647 -20.481 12.385 1.00 43.12 290 ILE A O 1
ATOM 2256 N N . ASP A 1 291 ? -0.619 -19.407 13.896 1.00 50.22 291 ASP A N 1
ATOM 2257 C CA . ASP A 1 291 ? -1.271 -20.581 14.477 1.00 50.22 291 ASP A CA 1
ATOM 2258 C C . ASP A 1 291 ? -2.683 -20.813 13.905 1.00 50.22 291 ASP A C 1
ATOM 2260 O O . ASP A 1 291 ? -3.460 -21.591 14.460 1.00 50.22 291 ASP A O 1
ATOM 2264 N N . ASN A 1 292 ? -3.048 -20.131 12.814 1.00 52.41 292 ASN A N 1
ATOM 2265 C CA . ASN A 1 292 ? -4.397 -20.120 12.246 1.00 52.41 292 ASN A CA 1
ATOM 2266 C C . ASN A 1 292 ? -5.490 -19.653 13.233 1.00 52.41 292 ASN A C 1
ATOM 2268 O O . ASN A 1 292 ? -6.653 -20.045 13.111 1.00 52.41 292 ASN A O 1
ATOM 2272 N N . ALA A 1 293 ? -5.154 -18.808 14.214 1.00 47.81 293 ALA A N 1
ATOM 2273 C CA . ALA A 1 293 ? -6.139 -18.165 15.082 1.00 47.81 293 ALA A CA 1
ATOM 2274 C C . ALA A 1 293 ? -6.572 -16.814 14.484 1.00 47.81 293 ALA A C 1
ATOM 2276 O O . ALA A 1 293 ? -5.699 -16.058 14.050 1.00 47.81 293 ALA A O 1
ATOM 2277 N N . PRO A 1 294 ? -7.881 -16.488 14.457 1.00 53.53 294 PRO A N 1
ATOM 2278 C CA . PRO A 1 294 ? -8.355 -15.204 13.949 1.00 53.53 294 PRO A CA 1
ATOM 2279 C C . PRO A 1 294 ? -7.671 -14.059 14.692 1.00 53.53 294 PRO A C 1
ATOM 2281 O O . PRO A 1 294 ? -7.696 -14.015 15.927 1.00 53.53 294 PRO A O 1
ATOM 2284 N N . ILE A 1 295 ? -7.063 -13.131 13.956 1.00 60.72 295 ILE A N 1
ATOM 2285 C CA . ILE A 1 295 ? -6.565 -11.896 14.556 1.00 60.72 295 ILE A CA 1
ATOM 2286 C C . ILE A 1 295 ? -7.786 -11.010 14.766 1.00 60.72 295 ILE A C 1
ATOM 2288 O O . ILE A 1 295 ? -8.431 -10.601 13.801 1.00 60.72 295 ILE A O 1
ATOM 2292 N N . VAL A 1 296 ? -8.117 -10.731 16.029 1.00 63.66 296 VAL A N 1
ATOM 2293 C CA . VAL A 1 296 ? -9.127 -9.720 16.352 1.00 63.66 296 VAL A CA 1
ATOM 2294 C C . VAL A 1 296 ? -8.528 -8.362 15.981 1.00 63.66 296 VAL A C 1
ATOM 2296 O O . VAL A 1 296 ? -7.515 -7.975 16.575 1.00 63.66 296 VAL A O 1
ATOM 2299 N N . PRO A 1 297 ? -9.090 -7.649 14.991 1.00 69.50 297 PRO A N 1
ATOM 2300 C CA . PRO A 1 297 ? -8.515 -6.395 14.549 1.00 69.50 297 PRO A CA 1
ATOM 2301 C C . PRO A 1 297 ? -8.658 -5.338 15.642 1.00 69.50 297 PRO A C 1
ATOM 2303 O O . PRO A 1 297 ? -9.752 -5.067 16.133 1.00 69.50 297 PRO A O 1
ATOM 2306 N N . ASN A 1 298 ? -7.543 -4.713 16.005 1.00 84.56 298 ASN A N 1
ATOM 2307 C CA . ASN A 1 298 ? -7.536 -3.511 16.825 1.00 84.56 298 ASN A CA 1
ATOM 2308 C C . ASN A 1 298 ? -7.504 -2.292 15.895 1.00 84.56 298 ASN A C 1
ATOM 2310 O O . ASN A 1 298 ? -6.614 -2.185 15.047 1.00 84.56 298 ASN A O 1
ATOM 2314 N N . LEU A 1 299 ? -8.448 -1.361 16.065 1.00 89.12 299 LEU A N 1
ATOM 2315 C CA . LEU A 1 299 ? -8.573 -0.205 15.175 1.00 89.12 299 LEU A CA 1
ATOM 2316 C C . LEU A 1 299 ? -7.284 0.627 15.103 1.00 89.12 299 LEU A C 1
ATOM 2318 O O . LEU A 1 299 ? -6.891 1.046 14.018 1.00 89.12 299 LEU A O 1
ATOM 2322 N N . ALA A 1 300 ? -6.594 0.840 16.229 1.00 91.44 300 ALA A N 1
ATOM 2323 C CA . ALA A 1 300 ? -5.357 1.617 16.235 1.00 91.44 300 ALA A CA 1
ATOM 2324 C C . ALA A 1 300 ? -4.262 0.951 15.388 1.00 91.44 300 ALA A C 1
ATOM 2326 O O . ALA A 1 300 ? -3.549 1.648 14.671 1.00 91.44 300 ALA A O 1
ATOM 2327 N N . ALA A 1 301 ? -4.148 -0.381 15.428 1.00 86.06 301 ALA A N 1
ATOM 2328 C CA . ALA A 1 301 ? -3.209 -1.127 14.591 1.00 86.06 301 ALA A CA 1
ATOM 2329 C C . ALA A 1 301 ? -3.550 -1.019 13.095 1.00 86.06 301 ALA A C 1
ATOM 2331 O O . ALA A 1 301 ? -2.653 -0.828 12.280 1.00 86.06 301 ALA A O 1
ATOM 2332 N N . MET A 1 302 ? -4.835 -1.071 12.734 1.00 86.06 302 MET A N 1
ATOM 2333 C CA . MET A 1 302 ? -5.262 -0.914 11.338 1.00 86.06 302 MET A CA 1
ATOM 2334 C C . MET A 1 302 ? -4.988 0.497 10.815 1.00 86.06 302 MET A C 1
ATOM 2336 O O . MET A 1 302 ? -4.422 0.662 9.741 1.00 86.06 302 MET A O 1
ATOM 2340 N N . VAL A 1 303 ? -5.315 1.527 11.601 1.00 88.12 303 VAL A N 1
ATOM 2341 C CA . VAL A 1 303 ? -5.007 2.919 11.238 1.00 88.12 303 VAL A CA 1
ATOM 2342 C C . VAL A 1 303 ? -3.493 3.144 11.155 1.00 88.12 303 VAL A C 1
ATOM 2344 O O . VAL A 1 303 ? -3.035 3.902 10.302 1.00 88.12 303 VAL A O 1
ATOM 2347 N N . ARG A 1 304 ? -2.699 2.467 11.996 1.00 88.44 304 ARG A N 1
ATOM 2348 C CA . ARG A 1 304 ? -1.235 2.483 11.891 1.00 88.44 304 ARG A CA 1
ATOM 2349 C C . ARG A 1 304 ? -0.746 1.857 10.586 1.00 88.44 304 ARG A C 1
ATOM 2351 O O . ARG A 1 304 ? 0.127 2.438 9.961 1.00 88.44 304 ARG A O 1
ATOM 2358 N N . GLN A 1 305 ? -1.322 0.738 10.156 1.00 83.69 305 GLN A N 1
ATOM 2359 C CA . GLN A 1 305 ? -0.961 0.104 8.886 1.00 83.69 305 GLN A CA 1
ATOM 2360 C C . GLN A 1 305 ? -1.260 1.014 7.682 1.00 83.69 305 GLN A C 1
ATOM 2362 O O . GLN A 1 305 ? -0.449 1.099 6.764 1.00 83.69 305 GLN A O 1
ATOM 2367 N N . GLU A 1 306 ? -2.388 1.733 7.706 1.00 84.19 306 GLU A N 1
ATOM 2368 C CA . GLU A 1 306 ? -2.684 2.772 6.708 1.00 84.19 306 GLU A CA 1
ATOM 2369 C C . GLU A 1 306 ? -1.613 3.872 6.714 1.00 84.19 306 GLU A C 1
ATOM 2371 O O . GLU A 1 306 ? -1.160 4.302 5.657 1.00 84.19 306 GLU A O 1
ATOM 2376 N N . TYR A 1 307 ? -1.160 4.287 7.905 1.00 85.56 307 TYR A N 1
ATOM 2377 C CA . TYR A 1 307 ? -0.088 5.273 8.031 1.00 85.56 307 TYR A CA 1
ATOM 2378 C C . TYR A 1 307 ? 1.248 4.787 7.478 1.00 85.56 307 TYR A C 1
ATOM 2380 O O . TYR A 1 307 ? 1.914 5.539 6.772 1.00 85.56 307 TYR A O 1
ATOM 2388 N N . ASP A 1 308 ? 1.628 3.545 7.777 1.00 85.25 308 ASP A N 1
ATOM 2389 C CA . ASP A 1 308 ? 2.880 2.956 7.296 1.00 85.25 308 ASP A CA 1
ATOM 2390 C C . ASP A 1 308 ? 2.951 3.021 5.759 1.00 85.25 308 ASP A C 1
ATOM 2392 O O . ASP A 1 308 ? 4.011 3.308 5.203 1.00 85.25 308 ASP A O 1
ATOM 2396 N N . GLY A 1 309 ? 1.803 2.863 5.078 1.00 81.00 309 GLY A N 1
ATOM 2397 C CA . GLY A 1 309 ? 1.614 3.093 3.637 1.00 81.00 309 GLY A CA 1
ATOM 2398 C C . GLY A 1 309 ? 2.184 4.416 3.121 1.00 81.00 309 GLY A C 1
ATOM 2399 O O . GLY A 1 309 ? 2.733 4.467 2.023 1.00 81.00 309 GLY A O 1
ATOM 2400 N N . PHE A 1 310 ? 2.107 5.478 3.922 1.00 80.06 310 PHE A N 1
ATOM 2401 C CA . PHE A 1 310 ? 2.591 6.808 3.557 1.00 80.06 310 PHE A CA 1
ATOM 2402 C C . PHE A 1 310 ? 4.090 7.011 3.750 1.00 80.06 310 PHE A C 1
ATOM 2404 O O . PHE A 1 310 ? 4.627 8.021 3.293 1.00 80.06 310 PHE A O 1
ATOM 2411 N N . GLU A 1 311 ? 4.763 6.119 4.474 1.00 80.88 311 GLU A N 1
ATOM 2412 C CA . GLU A 1 311 ? 6.178 6.288 4.814 1.00 80.88 311 GLU A CA 1
ATOM 2413 C C . GLU A 1 311 ? 7.116 5.893 3.677 1.00 80.88 311 GLU A C 1
ATOM 2415 O O . GLU A 1 311 ? 8.292 6.253 3.697 1.00 80.88 311 GLU A O 1
ATOM 2420 N N . ILE A 1 312 ? 6.599 5.190 2.666 1.00 81.31 312 ILE A N 1
ATOM 2421 C CA . ILE A 1 312 ? 7.388 4.710 1.531 1.00 81.31 312 ILE A CA 1
ATOM 2422 C C . ILE A 1 312 ? 6.791 5.169 0.192 1.00 81.31 312 ILE A C 1
ATOM 2424 O O . ILE A 1 312 ? 6.570 4.328 -0.677 1.00 81.31 312 ILE A O 1
ATOM 2428 N N . PRO A 1 313 ? 6.525 6.473 -0.034 1.00 80.44 313 PRO A N 1
ATOM 2429 C CA . PRO A 1 313 ? 6.194 6.921 -1.375 1.00 80.44 313 PRO A CA 1
ATOM 2430 C C . PRO A 1 313 ? 7.477 6.924 -2.199 1.00 80.44 313 PRO A C 1
ATOM 2432 O O . PRO A 1 313 ? 8.456 7.595 -1.852 1.00 80.44 313 PRO A O 1
ATOM 2435 N N . GLU A 1 314 ? 7.481 6.198 -3.308 1.00 79.50 314 GLU A N 1
ATOM 2436 C CA . GLU A 1 314 ? 8.604 6.127 -4.238 1.00 79.50 314 GLU A CA 1
ATOM 2437 C C . GLU A 1 314 ? 9.042 7.512 -4.733 1.00 79.50 314 GLU A C 1
ATOM 2439 O O . GLU A 1 314 ? 10.233 7.741 -4.939 1.00 79.50 314 GLU A O 1
ATOM 2444 N N . GLN A 1 315 ? 8.117 8.477 -4.794 1.00 80.44 315 GLN A N 1
ATOM 2445 C CA . GLN A 1 315 ? 8.383 9.863 -5.189 1.00 80.44 315 GLN A CA 1
ATOM 2446 C C . GLN A 1 315 ? 9.310 10.602 -4.206 1.00 80.44 315 GLN A C 1
ATOM 2448 O O . GLN A 1 315 ? 9.841 11.663 -4.537 1.00 80.44 315 GLN A O 1
ATOM 2453 N N . GLN A 1 316 ? 9.539 10.069 -2.997 1.00 81.75 316 GLN A N 1
ATOM 2454 C CA . GLN A 1 316 ? 10.560 10.591 -2.081 1.00 81.75 316 GLN A CA 1
ATOM 2455 C C . GLN A 1 316 ? 11.988 10.229 -2.513 1.00 81.75 316 GLN A C 1
ATOM 2457 O O . GLN A 1 316 ? 12.947 10.845 -2.036 1.00 81.75 316 GLN A O 1
ATOM 2462 N N . ILE A 1 317 ? 12.165 9.256 -3.414 1.00 92.19 317 ILE A N 1
ATOM 2463 C CA . ILE A 1 317 ? 13.477 8.901 -3.954 1.00 92.19 317 ILE A CA 1
ATOM 2464 C C . ILE A 1 317 ? 13.877 9.951 -4.981 1.00 92.19 317 ILE A C 1
ATOM 2466 O O . ILE A 1 317 ? 13.535 9.877 -6.162 1.00 92.19 317 ILE A O 1
ATOM 2470 N N . ARG A 1 318 ? 14.654 10.924 -4.506 1.00 94.62 318 ARG A N 1
ATOM 2471 C CA . ARG A 1 318 ? 15.222 11.986 -5.323 1.00 94.62 318 ARG A CA 1
ATOM 2472 C C . ARG A 1 318 ? 16.695 12.185 -5.005 1.00 94.62 318 ARG A C 1
ATOM 2474 O O . ARG A 1 318 ? 17.069 12.367 -3.847 1.00 94.62 318 ARG A O 1
ATOM 2481 N N . PHE A 1 319 ? 17.545 12.174 -6.026 1.00 96.06 319 PHE A N 1
ATOM 2482 C CA . PHE A 1 319 ? 18.991 12.285 -5.842 1.00 96.06 319 PHE A CA 1
ATOM 2483 C C . PHE A 1 319 ? 19.682 12.926 -7.047 1.00 96.06 319 PHE A C 1
ATOM 2485 O O . PHE A 1 319 ? 19.203 12.881 -8.173 1.00 96.06 319 PHE A O 1
ATOM 2492 N N . ASN A 1 320 ? 20.838 13.536 -6.801 1.00 96.19 320 ASN A N 1
ATOM 2493 C CA . ASN A 1 320 ? 21.735 14.024 -7.843 1.00 96.19 320 ASN A CA 1
ATOM 2494 C C . ASN A 1 320 ? 22.969 13.117 -7.888 1.00 96.19 320 ASN A C 1
ATOM 2496 O O . ASN A 1 320 ? 23.473 12.694 -6.845 1.00 96.19 320 ASN A O 1
ATOM 2500 N N . THR A 1 321 ? 23.463 12.828 -9.088 1.00 96.38 321 THR A N 1
ATOM 2501 C CA . THR A 1 321 ? 24.673 12.030 -9.285 1.00 96.38 321 THR A CA 1
ATOM 2502 C C . THR A 1 321 ? 25.479 12.535 -10.479 1.00 96.38 321 THR A C 1
ATOM 2504 O O . THR A 1 321 ? 24.961 13.227 -11.353 1.00 96.38 321 THR A O 1
ATOM 2507 N N . LYS A 1 322 ? 26.774 12.203 -10.499 1.00 94.75 322 LYS A N 1
ATOM 2508 C CA . LYS A 1 322 ? 27.658 12.419 -11.657 1.00 94.75 322 LYS A CA 1
ATOM 2509 C C . LYS A 1 322 ? 27.681 11.222 -12.605 1.00 94.75 322 LYS A C 1
ATOM 2511 O O . LYS A 1 322 ? 28.249 11.342 -13.691 1.00 94.75 322 LYS A O 1
ATOM 2516 N N . GLU A 1 323 ? 27.128 10.093 -12.166 1.00 94.00 323 GLU A N 1
ATOM 2517 C CA . GLU A 1 323 ? 26.985 8.896 -12.986 1.00 94.00 323 GLU A CA 1
ATOM 2518 C C . GLU A 1 323 ? 26.094 9.192 -14.192 1.00 94.00 323 GLU A C 1
ATOM 2520 O O . GLU A 1 323 ? 25.139 9.964 -14.098 1.00 94.00 323 GLU A O 1
ATOM 2525 N N . LYS A 1 324 ? 26.452 8.599 -15.330 1.00 88.62 324 LYS A N 1
ATOM 2526 C CA . LYS A 1 324 ? 25.734 8.773 -16.600 1.00 88.62 324 LYS A CA 1
ATOM 2527 C C . LYS A 1 324 ? 25.180 7.471 -17.158 1.00 88.62 324 LYS A C 1
ATOM 2529 O O . LYS A 1 324 ? 24.241 7.514 -17.938 1.00 88.62 324 LYS A O 1
ATOM 2534 N N . GLU A 1 325 ? 25.776 6.346 -16.776 1.00 95.56 325 GLU A N 1
ATOM 2535 C CA . GLU A 1 325 ? 25.318 5.028 -17.203 1.00 95.56 325 GLU A CA 1
ATOM 2536 C C . GLU A 1 325 ? 24.011 4.692 -16.462 1.00 95.56 325 GLU A C 1
ATOM 2538 O O . GLU A 1 325 ? 24.007 4.748 -15.222 1.00 95.56 325 GLU A O 1
ATOM 2543 N N . PRO A 1 326 ? 22.915 4.358 -17.169 1.00 96.25 326 PRO A N 1
ATOM 2544 C CA . PRO A 1 326 ? 21.616 4.104 -16.551 1.00 96.25 326 PRO A CA 1
ATOM 2545 C C . PRO A 1 326 ? 21.659 3.041 -15.449 1.00 96.25 326 PRO A C 1
ATOM 2547 O O . PRO A 1 326 ? 21.035 3.229 -14.411 1.00 96.25 326 PRO A O 1
ATOM 2550 N N . GLU A 1 327 ? 22.460 1.980 -15.587 1.00 96.56 327 GLU A N 1
ATOM 2551 C CA . GLU A 1 327 ? 22.624 0.942 -14.560 1.00 96.56 327 GLU A CA 1
ATOM 2552 C C . GLU A 1 327 ? 23.186 1.507 -13.249 1.00 96.56 327 GLU A C 1
ATOM 2554 O O . GLU A 1 327 ? 22.746 1.137 -12.159 1.00 96.56 327 GLU A O 1
ATOM 2559 N N . ALA A 1 328 ? 24.151 2.425 -13.339 1.00 96.94 328 ALA A N 1
ATOM 2560 C CA . ALA A 1 328 ? 24.747 3.058 -12.167 1.00 96.94 328 ALA A CA 1
ATOM 2561 C C . ALA A 1 328 ? 23.758 4.022 -11.493 1.00 96.94 328 ALA A C 1
ATOM 2563 O O . ALA A 1 328 ? 23.696 4.087 -10.264 1.00 96.94 328 ALA A O 1
ATOM 2564 N N . VAL A 1 329 ? 22.953 4.741 -12.283 1.00 97.69 329 VAL A N 1
ATOM 2565 C CA . VAL A 1 329 ? 21.885 5.613 -11.771 1.00 97.69 329 VAL A CA 1
ATOM 2566 C C . VAL A 1 329 ? 20.766 4.782 -11.123 1.00 97.69 329 VAL A C 1
ATOM 2568 O O . VAL A 1 329 ? 20.342 5.092 -10.009 1.00 97.69 329 VAL A O 1
ATOM 2571 N N . ALA A 1 330 ? 20.347 3.686 -11.756 1.00 97.62 330 ALA A N 1
ATOM 2572 C CA . ALA A 1 330 ? 19.366 2.739 -11.229 1.00 97.62 330 ALA A CA 1
ATOM 2573 C C . ALA A 1 330 ? 19.828 2.121 -9.903 1.00 97.62 330 ALA A C 1
ATOM 2575 O O . ALA A 1 330 ? 19.060 2.074 -8.945 1.00 97.62 330 ALA A O 1
ATOM 2576 N N . ALA A 1 331 ? 21.098 1.717 -9.796 1.00 97.50 331 ALA A N 1
ATOM 2577 C CA . ALA A 1 331 ? 21.659 1.177 -8.557 1.00 97.50 331 ALA A CA 1
ATOM 2578 C C . ALA A 1 331 ? 21.545 2.157 -7.379 1.00 97.50 331 ALA A C 1
ATOM 2580 O O . ALA A 1 331 ? 21.226 1.748 -6.261 1.00 97.50 331 ALA A O 1
ATOM 2581 N N . LEU A 1 332 ? 21.735 3.459 -7.624 1.00 97.31 332 LEU A N 1
ATOM 2582 C CA . LEU A 1 332 ? 21.533 4.494 -6.605 1.00 97.31 332 LEU A CA 1
ATOM 2583 C C . LEU A 1 332 ? 20.062 4.606 -6.184 1.00 97.31 332 LEU A C 1
ATOM 2585 O O . LEU A 1 332 ? 19.789 4.768 -4.991 1.00 97.31 332 LEU A O 1
ATOM 2589 N N . ALA A 1 333 ? 19.125 4.477 -7.127 1.00 96.56 333 ALA A N 1
ATOM 2590 C CA . ALA A 1 333 ? 17.695 4.459 -6.829 1.00 96.56 333 ALA A CA 1
ATOM 2591 C C . ALA A 1 333 ? 17.295 3.223 -6.009 1.00 96.56 333 ALA A C 1
ATOM 2593 O O . ALA A 1 333 ? 16.626 3.366 -4.989 1.00 96.56 333 ALA A O 1
ATOM 2594 N N . VAL A 1 334 ? 17.767 2.027 -6.383 1.00 96.50 334 VAL A N 1
ATOM 2595 C CA . VAL A 1 334 ? 17.523 0.777 -5.637 1.00 96.50 334 VAL A CA 1
ATOM 2596 C C . VAL A 1 334 ? 18.103 0.859 -4.225 1.00 96.50 334 VAL A C 1
ATOM 2598 O O . VAL A 1 334 ? 17.453 0.485 -3.247 1.00 96.50 334 VAL A O 1
ATOM 2601 N N . GLU A 1 335 ? 19.311 1.406 -4.083 1.00 95.88 335 GLU A N 1
ATOM 2602 C CA . GLU A 1 335 ? 19.924 1.614 -2.774 1.00 95.88 335 GLU A CA 1
ATOM 2603 C C . GLU A 1 335 ? 19.131 2.621 -1.926 1.00 95.88 335 GLU A C 1
ATOM 2605 O O . GLU A 1 335 ? 18.942 2.405 -0.728 1.00 95.88 335 GLU A O 1
ATOM 2610 N N . ALA A 1 336 ? 18.660 3.717 -2.528 1.00 95.06 336 ALA A N 1
ATOM 2611 C CA . ALA A 1 336 ? 17.805 4.692 -1.858 1.00 95.06 336 ALA A CA 1
ATOM 2612 C C . ALA A 1 336 ? 16.459 4.083 -1.441 1.00 95.06 336 ALA A C 1
ATOM 2614 O O . ALA A 1 336 ? 16.015 4.332 -0.322 1.00 95.06 336 ALA A O 1
ATOM 2615 N N . TYR A 1 337 ? 15.866 3.225 -2.270 1.00 93.81 337 TYR A N 1
ATOM 2616 C CA . TYR A 1 337 ? 14.635 2.515 -1.941 1.00 93.81 337 TYR A CA 1
ATOM 2617 C C . TYR A 1 337 ? 14.816 1.580 -0.741 1.00 93.81 337 TYR A C 1
ATOM 2619 O O . TYR A 1 337 ? 14.047 1.642 0.215 1.00 93.81 337 TYR A O 1
ATOM 2627 N N . GLY A 1 338 ? 15.896 0.792 -0.709 1.00 94.38 338 GLY A N 1
ATOM 2628 C CA . GLY A 1 338 ? 16.236 -0.020 0.465 1.00 94.38 338 GLY A CA 1
ATOM 2629 C C . GLY A 1 338 ? 16.458 0.818 1.734 1.00 94.38 338 GLY A C 1
ATOM 2630 O O . GLY A 1 338 ? 16.046 0.419 2.826 1.00 94.38 338 GLY A O 1
ATOM 2631 N N . ARG A 1 339 ? 17.052 2.016 1.607 1.00 94.00 339 ARG A N 1
ATOM 2632 C CA . ARG A 1 339 ? 17.184 2.962 2.730 1.00 94.00 339 ARG A CA 1
ATOM 2633 C C . ARG A 1 339 ? 15.841 3.472 3.241 1.00 94.00 339 ARG A C 1
ATOM 2635 O O . ARG A 1 339 ? 15.750 3.687 4.445 1.00 94.00 339 ARG A O 1
ATOM 2642 N N . LEU A 1 340 ? 14.836 3.668 2.384 1.00 91.56 340 LEU A N 1
ATOM 2643 C CA . LEU A 1 340 ? 13.502 4.087 2.832 1.00 91.56 340 LEU A CA 1
ATOM 2644 C C . LEU A 1 340 ? 12.922 3.065 3.813 1.00 91.56 340 LEU A C 1
ATOM 2646 O O . LEU A 1 340 ? 12.635 3.430 4.948 1.00 91.56 340 LEU A O 1
ATOM 2650 N N . TYR A 1 341 ? 12.897 1.779 3.449 1.00 91.56 341 TYR A N 1
ATOM 2651 C CA . TYR A 1 341 ? 12.440 0.700 4.339 1.00 91.56 341 TYR A CA 1
ATOM 2652 C C . TYR A 1 341 ? 13.205 0.626 5.665 1.00 91.56 341 TYR A C 1
ATOM 2654 O O . TYR A 1 341 ? 12.645 0.264 6.696 1.00 91.56 341 TYR A O 1
ATOM 2662 N N . LYS A 1 342 ? 14.500 0.954 5.663 1.00 92.75 342 LYS A N 1
ATOM 2663 C CA . LYS A 1 342 ? 15.323 0.942 6.880 1.00 92.75 342 LYS A CA 1
ATOM 2664 C C . LYS A 1 342 ? 15.046 2.128 7.814 1.00 92.75 342 LYS A C 1
ATOM 2666 O O . LYS A 1 342 ? 15.404 2.067 8.986 1.00 92.75 342 LYS A O 1
ATOM 2671 N N . ASN A 1 343 ? 14.465 3.204 7.288 1.00 90.00 343 ASN A N 1
ATOM 2672 C CA . ASN A 1 343 ? 14.268 4.469 7.995 1.00 90.00 343 ASN A CA 1
ATOM 2673 C C . ASN A 1 343 ? 12.787 4.794 8.254 1.00 90.00 343 ASN A C 1
ATOM 2675 O O . ASN A 1 343 ? 12.487 5.924 8.638 1.00 90.00 343 ASN A O 1
ATOM 2679 N N . VAL A 1 344 ? 11.875 3.841 8.041 1.00 89.25 344 VAL A N 1
ATOM 2680 C CA . VAL A 1 344 ? 10.468 3.990 8.444 1.00 89.25 344 VAL A CA 1
ATOM 2681 C C . VAL A 1 344 ? 10.336 4.103 9.963 1.00 89.25 344 VAL A C 1
ATOM 2683 O O . VAL A 1 344 ? 11.243 3.746 10.721 1.00 89.25 344 VAL A O 1
ATOM 2686 N N . SER A 1 345 ? 9.184 4.585 10.420 1.00 89.31 345 SER A N 1
ATOM 2687 C CA . SER A 1 345 ? 8.871 4.708 11.838 1.00 89.31 345 SER A CA 1
ATOM 2688 C C . SER A 1 345 ? 8.983 3.366 12.568 1.00 89.31 345 SER A C 1
ATOM 2690 O O . SER A 1 345 ? 8.492 2.352 12.065 1.00 89.31 345 SER A O 1
ATOM 2692 N N . PRO A 1 346 ? 9.500 3.339 13.812 1.00 88.81 346 PRO A N 1
ATOM 2693 C CA . PRO A 1 346 ? 9.569 2.107 14.589 1.00 88.81 346 PRO A CA 1
ATOM 2694 C C . PRO A 1 346 ? 8.206 1.414 14.719 1.00 88.81 346 PRO A C 1
ATOM 2696 O O . PRO A 1 346 ? 7.168 2.058 14.947 1.00 88.81 346 PRO A O 1
ATOM 2699 N N . GLY A 1 347 ? 8.213 0.090 14.579 1.00 85.56 347 GLY A N 1
ATOM 2700 C CA . GLY A 1 347 ? 7.013 -0.742 14.601 1.00 85.56 347 GLY A CA 1
ATOM 2701 C C . GLY A 1 347 ? 6.174 -0.676 13.324 1.00 85.56 347 GLY A C 1
ATOM 2702 O O . GLY A 1 347 ? 5.048 -1.170 13.344 1.00 85.56 347 GLY A O 1
ATOM 2703 N N . SER A 1 348 ? 6.689 -0.063 12.252 1.00 87.56 348 SER A N 1
ATOM 2704 C CA . SER A 1 348 ? 6.055 -0.089 10.932 1.00 87.56 348 SER A CA 1
ATOM 2705 C C . SER A 1 348 ? 6.015 -1.517 10.395 1.00 87.56 348 SER A C 1
ATOM 2707 O O . SER A 1 348 ? 6.975 -2.279 10.546 1.00 87.56 348 SER A O 1
ATOM 2709 N N . VAL A 1 349 ? 4.932 -1.887 9.710 1.00 85.88 349 VAL A N 1
ATOM 2710 C CA . VAL A 1 349 ? 4.842 -3.198 9.040 1.00 85.88 349 VAL A CA 1
ATOM 2711 C C . VAL A 1 349 ? 5.873 -3.366 7.915 1.00 85.88 349 VAL A C 1
ATOM 2713 O O . VAL A 1 349 ? 6.131 -4.494 7.486 1.00 85.88 349 VAL A O 1
ATOM 2716 N N . TYR A 1 350 ? 6.481 -2.264 7.471 1.00 87.94 350 TYR A N 1
ATOM 2717 C CA . TYR A 1 350 ? 7.526 -2.225 6.451 1.00 87.94 350 TYR A CA 1
ATOM 2718 C C . TYR A 1 350 ? 8.946 -2.164 7.022 1.00 87.94 350 TYR A C 1
ATOM 2720 O O . TYR A 1 350 ? 9.911 -2.101 6.264 1.00 87.94 350 TYR A O 1
ATOM 2728 N N . GLU A 1 351 ? 9.104 -2.187 8.343 1.00 90.25 351 GLU A N 1
ATOM 2729 C CA . GLU A 1 351 ? 10.419 -2.095 8.968 1.00 90.25 351 GLU A CA 1
ATOM 2730 C C . GLU A 1 351 ? 11.280 -3.333 8.648 1.00 90.25 351 GLU A C 1
ATOM 2732 O O . GLU A 1 351 ? 10.837 -4.487 8.739 1.00 90.25 351 GLU A O 1
ATOM 2737 N N . ILE A 1 352 ? 12.543 -3.093 8.291 1.00 94.25 352 ILE A N 1
ATOM 2738 C CA . ILE A 1 352 ? 13.523 -4.134 7.957 1.00 94.25 352 ILE A CA 1
ATOM 2739 C C . ILE A 1 352 ? 14.773 -4.020 8.833 1.00 94.25 352 ILE A C 1
ATOM 2741 O O . ILE A 1 352 ? 15.216 -2.926 9.180 1.00 94.25 352 ILE A O 1
ATOM 2745 N N . TYR A 1 353 ? 15.409 -5.153 9.135 1.00 93.94 353 TYR A N 1
ATOM 2746 C CA . TYR A 1 353 ? 16.735 -5.168 9.761 1.00 93.94 353 TYR A CA 1
ATOM 2747 C C . TYR A 1 353 ? 17.818 -4.695 8.785 1.00 93.94 353 TYR A C 1
ATOM 2749 O O . TYR A 1 353 ? 18.731 -3.940 9.132 1.00 93.94 353 TYR A O 1
ATOM 2757 N N . GLU A 1 354 ? 17.731 -5.183 7.551 1.00 95.56 354 GLU A N 1
ATOM 2758 C CA . GLU A 1 354 ? 18.739 -5.001 6.518 1.00 95.56 354 GLU A CA 1
ATOM 2759 C C . GLU A 1 354 ? 18.157 -5.266 5.128 1.00 95.56 354 GLU A C 1
ATOM 2761 O O . GLU A 1 354 ? 17.141 -5.948 4.976 1.00 95.56 354 GLU A O 1
ATOM 2766 N N . TYR A 1 355 ? 18.824 -4.714 4.117 1.00 96.50 355 TYR A N 1
ATOM 2767 C CA . TYR A 1 355 ? 18.554 -4.973 2.710 1.00 96.50 355 TYR A CA 1
ATOM 2768 C C . TYR A 1 355 ? 19.867 -5.194 1.961 1.00 96.50 355 TYR A C 1
ATOM 2770 O O . TYR A 1 355 ? 20.942 -4.783 2.408 1.00 96.50 355 TYR A O 1
ATOM 2778 N N . ALA A 1 356 ? 19.770 -5.834 0.805 1.00 96.31 356 ALA A N 1
ATOM 2779 C CA . ALA A 1 356 ? 20.865 -6.027 -0.126 1.00 96.31 356 ALA A CA 1
ATOM 2780 C C . ALA A 1 356 ? 20.325 -6.143 -1.556 1.00 96.31 356 ALA A C 1
ATOM 2782 O O . ALA A 1 356 ? 19.224 -6.641 -1.770 1.00 96.31 356 ALA A O 1
ATOM 2783 N N . TYR A 1 357 ? 21.128 -5.734 -2.530 1.00 94.88 357 TYR A N 1
ATOM 2784 C CA . TYR A 1 357 ? 20.869 -5.934 -3.955 1.00 94.88 357 TYR A CA 1
ATOM 2785 C C . TYR A 1 357 ? 22.189 -6.297 -4.654 1.00 94.88 357 TYR A C 1
ATOM 2787 O O . TYR A 1 357 ? 23.260 -5.919 -4.164 1.00 94.88 357 TYR A O 1
ATOM 2795 N N . ASP A 1 358 ? 22.131 -7.051 -5.753 1.00 92.69 358 ASP A N 1
ATOM 2796 C CA . ASP A 1 358 ? 23.262 -7.230 -6.672 1.00 92.69 358 ASP A CA 1
ATOM 2797 C C . ASP A 1 358 ? 23.034 -6.309 -7.882 1.00 92.69 358 ASP A C 1
ATOM 2799 O O . ASP A 1 358 ? 21.974 -6.380 -8.502 1.00 92.69 358 ASP A O 1
ATOM 2803 N N . PRO A 1 359 ? 23.990 -5.437 -8.256 1.00 91.12 359 PRO A N 1
ATOM 2804 C CA . PRO A 1 359 ? 23.876 -4.627 -9.467 1.00 91.12 359 PRO A CA 1
ATOM 2805 C C . PRO A 1 359 ? 23.597 -5.430 -10.747 1.00 91.12 359 PRO A C 1
ATOM 2807 O O . PRO A 1 359 ? 23.097 -4.863 -11.709 1.00 91.12 359 PRO A O 1
ATOM 2810 N N . LYS A 1 360 ? 23.913 -6.732 -10.783 1.00 90.44 360 LYS A N 1
ATOM 2811 C CA . LYS A 1 360 ? 23.590 -7.615 -11.917 1.00 90.44 360 LYS A CA 1
ATOM 2812 C C . LYS A 1 360 ? 22.107 -7.945 -12.045 1.00 90.44 360 LYS A C 1
ATOM 2814 O O . LYS A 1 360 ? 21.690 -8.338 -13.129 1.00 90.44 360 LYS A O 1
ATOM 2819 N N . ASP A 1 361 ? 21.348 -7.800 -10.965 1.00 91.81 361 ASP A N 1
ATOM 2820 C CA . ASP A 1 361 ? 19.901 -8.012 -10.965 1.00 91.81 361 ASP A CA 1
A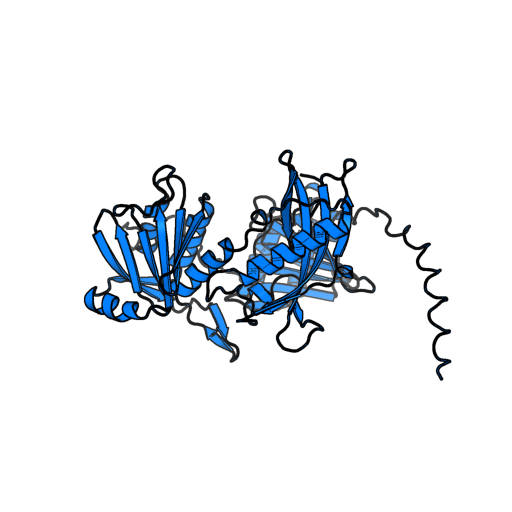TOM 2821 C C . ASP A 1 361 ? 19.146 -6.750 -11.394 1.00 91.81 361 ASP A C 1
ATOM 2823 O O . ASP A 1 361 ? 17.919 -6.742 -11.402 1.00 91.81 361 ASP A O 1
ATOM 2827 N N . ILE A 1 362 ? 19.871 -5.678 -11.737 1.00 95.94 362 ILE A N 1
ATOM 2828 C CA . ILE A 1 362 ? 19.321 -4.472 -12.344 1.00 95.94 362 ILE A CA 1
ATOM 2829 C C . ILE A 1 362 ? 19.420 -4.620 -13.856 1.00 95.94 362 ILE A C 1
ATOM 2831 O O . ILE A 1 362 ? 20.509 -4.757 -14.413 1.00 95.94 362 ILE A O 1
ATOM 2835 N N . GLN A 1 363 ? 18.278 -4.543 -14.524 1.00 95.31 363 GLN A N 1
ATOM 2836 C CA . GLN A 1 363 ? 18.195 -4.577 -15.973 1.00 95.31 363 GLN A CA 1
ATOM 2837 C C . GLN A 1 363 ? 17.482 -3.324 -16.466 1.00 95.31 363 GLN A C 1
ATOM 2839 O O . GLN A 1 363 ? 16.330 -3.073 -16.117 1.00 95.31 363 GLN A O 1
ATOM 2844 N N . ILE A 1 364 ? 18.168 -2.560 -17.311 1.00 97.19 364 ILE A N 1
ATOM 2845 C CA . ILE A 1 364 ? 17.574 -1.440 -18.038 1.00 97.19 364 ILE A CA 1
ATOM 2846 C C . ILE A 1 364 ? 16.687 -2.010 -19.139 1.00 97.19 364 ILE A C 1
ATOM 2848 O O . ILE A 1 364 ? 17.108 -2.893 -19.891 1.00 97.19 364 ILE A O 1
ATOM 2852 N N . LEU A 1 365 ? 15.444 -1.544 -19.183 1.00 93.06 365 LEU A N 1
ATOM 2853 C CA . LEU A 1 365 ? 14.433 -2.022 -20.119 1.00 93.06 365 LEU A CA 1
ATOM 2854 C C . LEU A 1 365 ? 14.354 -1.102 -21.335 1.00 93.06 365 LEU A C 1
ATOM 2856 O O . LEU A 1 365 ? 14.396 -1.589 -22.462 1.00 93.06 365 LEU A O 1
ATOM 2860 N N . ASP A 1 366 ? 14.288 0.208 -21.099 1.00 94.44 366 ASP A N 1
ATOM 2861 C CA . ASP A 1 366 ? 14.201 1.220 -22.149 1.00 94.44 366 ASP A CA 1
ATOM 2862 C C . ASP A 1 366 ? 14.804 2.555 -21.691 1.00 94.44 366 ASP A C 1
ATOM 2864 O O . ASP A 1 366 ? 14.815 2.847 -20.493 1.00 94.44 366 ASP A O 1
ATOM 2868 N N . VAL A 1 367 ? 15.299 3.361 -22.630 1.00 96.44 367 VAL A N 1
ATOM 2869 C CA . VAL A 1 367 ? 15.953 4.659 -22.383 1.00 96.44 367 VAL A CA 1
ATOM 2870 C C . VAL A 1 367 ? 15.469 5.668 -23.424 1.00 96.44 367 VAL A C 1
ATOM 2872 O O . VAL A 1 367 ? 15.458 5.358 -24.613 1.00 96.44 367 VAL A O 1
ATOM 2875 N N . SER A 1 368 ? 15.094 6.876 -22.995 1.00 95.50 368 SER A N 1
ATOM 2876 C CA . SER A 1 368 ? 14.696 7.952 -23.909 1.00 95.50 368 SER A CA 1
ATOM 2877 C C . SER A 1 368 ? 15.849 8.392 -24.820 1.00 95.50 368 SER A C 1
ATOM 2879 O O . SER A 1 368 ? 17.026 8.220 -24.498 1.00 95.50 368 SER A O 1
ATOM 2881 N N . ASP A 1 369 ? 15.521 9.004 -25.962 1.00 92.81 369 ASP A N 1
ATOM 2882 C CA . ASP A 1 369 ? 16.507 9.446 -26.963 1.00 92.81 369 ASP A CA 1
ATOM 2883 C C . ASP A 1 369 ? 17.564 10.420 -26.403 1.00 92.81 369 ASP A C 1
ATOM 2885 O O . ASP A 1 369 ? 18.715 10.442 -26.847 1.00 92.81 369 ASP A O 1
ATOM 2889 N N . ASP A 1 370 ? 17.175 11.250 -25.440 1.00 91.81 370 ASP A N 1
ATOM 2890 C CA . ASP A 1 370 ? 18.020 12.205 -24.720 1.00 91.81 370 ASP A CA 1
ATOM 2891 C C . ASP A 1 370 ? 18.622 11.638 -23.425 1.00 91.81 370 ASP A C 1
ATOM 2893 O O . ASP A 1 370 ? 19.502 12.270 -22.831 1.00 91.81 370 ASP A O 1
ATOM 2897 N N . GLY A 1 371 ? 18.212 10.433 -23.023 1.00 92.62 371 GLY A N 1
ATOM 2898 C CA . GLY A 1 371 ? 18.693 9.732 -21.836 1.00 92.62 371 GLY A CA 1
ATOM 2899 C C . GLY A 1 371 ? 18.284 10.387 -20.519 1.00 92.62 371 GLY A C 1
ATOM 2900 O O . GLY A 1 371 ? 18.908 10.110 -19.494 1.00 92.62 371 GLY A O 1
ATOM 2901 N N . ASP A 1 372 ? 17.286 11.272 -20.534 1.00 95.00 372 ASP A N 1
ATOM 2902 C CA . ASP A 1 372 ? 16.738 11.920 -19.342 1.00 95.00 372 ASP A CA 1
ATOM 2903 C C . ASP A 1 372 ? 15.652 11.076 -18.654 1.00 95.00 372 ASP A C 1
ATOM 2905 O O . ASP A 1 372 ? 15.288 11.358 -17.513 1.00 95.00 372 ASP A O 1
ATOM 2909 N N . LYS A 1 373 ? 15.187 10.003 -19.302 1.00 96.31 373 LYS A N 1
ATOM 2910 C CA . LYS A 1 373 ? 14.251 9.026 -18.750 1.00 96.31 373 LYS A CA 1
ATOM 2911 C C . LYS A 1 373 ? 14.698 7.613 -19.073 1.00 96.31 373 LYS A C 1
ATOM 2913 O O . LYS A 1 373 ? 15.173 7.329 -20.172 1.00 96.31 373 LYS A O 1
ATOM 2918 N N . PHE A 1 374 ? 14.503 6.695 -18.137 1.00 96.88 374 PHE A N 1
ATOM 2919 C CA . PHE A 1 374 ? 14.659 5.271 -18.421 1.00 96.88 374 PHE A CA 1
ATOM 2920 C C . PHE A 1 374 ? 13.810 4.408 -17.492 1.00 96.88 374 PHE A C 1
ATOM 2922 O O . PHE A 1 374 ? 13.485 4.793 -16.364 1.00 96.88 374 PHE A O 1
ATOM 2929 N N . THR A 1 375 ? 13.471 3.217 -17.973 1.00 96.56 375 THR A N 1
ATOM 2930 C CA . THR A 1 375 ? 12.789 2.179 -17.198 1.00 96.56 375 THR A CA 1
ATOM 2931 C C . THR A 1 375 ? 13.748 1.040 -16.889 1.00 96.56 375 THR A C 1
ATOM 2933 O O . THR A 1 375 ? 14.678 0.745 -17.643 1.00 96.56 375 THR A O 1
ATOM 2936 N N . PHE A 1 376 ? 13.553 0.403 -15.743 1.00 95.81 376 PHE A N 1
ATOM 2937 C CA . PHE A 1 376 ? 14.416 -0.673 -15.278 1.00 95.81 376 PHE A CA 1
ATOM 2938 C C . PHE A 1 376 ? 13.633 -1.650 -14.410 1.00 95.81 376 PHE A C 1
ATOM 2940 O O . PHE A 1 376 ? 12.651 -1.283 -13.771 1.00 95.81 376 PHE A O 1
ATOM 2947 N N . VAL A 1 377 ? 14.089 -2.894 -14.363 1.00 95.00 377 VAL A N 1
ATOM 2948 C CA . VAL A 1 377 ? 13.660 -3.888 -13.379 1.00 95.00 377 VAL A CA 1
ATOM 2949 C C . VAL A 1 377 ? 14.812 -4.161 -12.423 1.00 95.00 377 VAL A C 1
ATOM 2951 O O . VAL A 1 377 ? 15.978 -4.117 -12.817 1.00 95.00 377 VAL A O 1
ATOM 2954 N N . PHE A 1 378 ? 14.496 -4.417 -11.158 1.00 93.94 378 PHE A N 1
ATOM 2955 C CA . PHE A 1 378 ? 15.480 -4.837 -10.167 1.00 93.94 378 PHE A CA 1
ATOM 2956 C C . PHE A 1 378 ? 14.928 -5.902 -9.226 1.00 93.94 378 PHE A C 1
ATOM 2958 O O . PHE A 1 378 ? 13.711 -6.077 -9.105 1.00 93.94 378 PHE A O 1
ATOM 2965 N N . VAL A 1 379 ? 15.837 -6.578 -8.521 1.00 93.25 379 VAL A N 1
ATOM 2966 C CA . VAL A 1 379 ? 15.529 -7.418 -7.359 1.00 93.25 379 VAL A CA 1
ATOM 2967 C C . VAL A 1 379 ? 16.120 -6.783 -6.106 1.00 93.25 379 VAL A C 1
ATOM 2969 O O . VAL A 1 379 ? 17.294 -6.412 -6.067 1.00 93.25 379 VAL A O 1
ATOM 2972 N N . LEU A 1 380 ? 15.300 -6.663 -5.062 1.00 93.38 380 LEU A N 1
ATOM 2973 C CA . LEU A 1 380 ? 15.743 -6.251 -3.736 1.00 93.38 380 LEU A CA 1
ATOM 2974 C C . LEU A 1 380 ? 15.548 -7.404 -2.758 1.00 93.38 380 LEU A C 1
ATOM 2976 O O . LEU A 1 380 ? 14.464 -7.977 -2.651 1.00 93.38 380 LEU A O 1
ATOM 2980 N N . HIS A 1 381 ? 16.604 -7.717 -2.016 1.00 94.50 381 HIS A N 1
ATOM 2981 C CA . HIS A 1 381 ? 16.537 -8.644 -0.901 1.00 94.50 381 HIS A CA 1
ATOM 2982 C C . HIS A 1 381 ? 16.388 -7.851 0.386 1.00 94.50 381 HIS A C 1
ATOM 2984 O O . HIS A 1 381 ? 17.185 -6.955 0.666 1.00 94.50 381 HIS A O 1
ATOM 2990 N N . VAL A 1 382 ? 15.409 -8.214 1.198 1.00 94.56 382 VAL A N 1
ATOM 2991 C CA . VAL A 1 382 ? 15.137 -7.577 2.484 1.00 94.56 382 VAL A CA 1
ATOM 2992 C C . VAL A 1 382 ? 15.067 -8.621 3.579 1.00 94.56 382 VAL A C 1
ATOM 2994 O O . VAL A 1 382 ? 14.716 -9.775 3.339 1.00 94.56 382 VAL A O 1
ATOM 2997 N N . ARG A 1 383 ? 15.373 -8.209 4.803 1.00 95.12 383 ARG A N 1
ATOM 2998 C CA . ARG A 1 383 ? 15.127 -9.005 5.999 1.00 95.12 383 ARG A CA 1
ATOM 2999 C C . ARG A 1 383 ? 14.131 -8.267 6.890 1.00 95.12 383 ARG A C 1
ATOM 3001 O O . ARG A 1 383 ? 14.559 -7.437 7.697 1.00 95.12 383 ARG A O 1
ATOM 3008 N N . PRO A 1 384 ? 12.822 -8.515 6.732 1.00 92.38 384 PRO A N 1
ATOM 3009 C CA . PRO A 1 384 ? 11.808 -7.822 7.511 1.00 92.38 384 PRO A CA 1
ATOM 3010 C C . PRO A 1 384 ? 11.914 -8.116 9.003 1.00 92.38 384 PRO A C 1
ATOM 3012 O O . PRO A 1 384 ? 12.310 -9.214 9.401 1.00 92.38 384 PRO A O 1
ATOM 3015 N N . ILE A 1 385 ? 11.496 -7.157 9.829 1.00 90.31 385 ILE A N 1
ATOM 3016 C CA . ILE A 1 385 ? 11.316 -7.399 11.266 1.00 90.31 385 ILE A CA 1
ATOM 3017 C C . ILE A 1 385 ? 10.099 -8.298 11.504 1.00 90.31 385 ILE A C 1
ATOM 3019 O O . ILE A 1 385 ? 10.149 -9.209 12.330 1.00 90.31 385 ILE A O 1
ATOM 3023 N N . VAL A 1 386 ? 9.025 -8.080 10.739 1.00 83.38 386 VAL A N 1
ATOM 3024 C CA . VAL A 1 386 ? 7.804 -8.894 10.769 1.00 83.38 386 VAL A CA 1
ATOM 3025 C C . VAL A 1 386 ? 7.574 -9.478 9.370 1.00 83.38 386 VAL A C 1
ATOM 3027 O O . VAL A 1 386 ? 6.864 -8.877 8.570 1.00 83.38 386 VAL A O 1
ATOM 3030 N N . PRO A 1 387 ? 8.185 -10.627 9.026 1.00 78.81 387 PRO A N 1
ATOM 3031 C CA . PRO A 1 387 ? 8.160 -11.153 7.657 1.00 78.81 387 PRO A CA 1
ATOM 3032 C C . PRO A 1 387 ? 6.796 -11.706 7.231 1.00 78.81 387 PRO A C 1
ATOM 3034 O O . PRO A 1 387 ? 6.526 -11.802 6.042 1.00 78.81 387 PRO A O 1
ATOM 3037 N N . ASN A 1 388 ? 5.917 -12.048 8.175 1.00 75.56 388 ASN A N 1
ATOM 3038 C CA . ASN A 1 388 ? 4.628 -12.693 7.900 1.00 75.56 388 ASN A CA 1
ATOM 3039 C C . ASN A 1 388 ? 3.477 -11.678 7.842 1.00 75.56 388 ASN A C 1
ATOM 3041 O O . ASN A 1 388 ? 2.488 -11.817 8.559 1.00 75.56 388 ASN A O 1
ATOM 3045 N N . THR A 1 389 ? 3.614 -10.638 7.019 1.00 71.62 389 THR A N 1
ATOM 3046 C CA . THR A 1 389 ? 2.521 -9.695 6.731 1.00 71.62 389 THR A CA 1
ATOM 3047 C C . THR A 1 389 ? 2.091 -9.832 5.276 1.00 71.62 389 THR A C 1
ATOM 3049 O O . THR A 1 389 ? 2.909 -10.134 4.408 1.00 71.62 389 THR A O 1
ATOM 3052 N N . SER A 1 390 ? 0.808 -9.597 4.987 1.00 69.50 390 SER A N 1
ATOM 3053 C CA . SER A 1 390 ? 0.285 -9.660 3.614 1.00 69.50 390 SER A CA 1
ATOM 3054 C C . SER A 1 390 ? 1.040 -8.740 2.657 1.00 69.50 390 SER A C 1
ATOM 3056 O O . SER A 1 390 ? 1.195 -9.082 1.494 1.00 69.50 390 SER A O 1
ATOM 3058 N N . PHE A 1 391 ? 1.566 -7.617 3.153 1.00 74.88 391 PHE A N 1
ATOM 3059 C CA . PHE A 1 391 ? 2.407 -6.721 2.372 1.00 74.88 391 PHE A CA 1
ATOM 3060 C C . PHE A 1 391 ? 3.646 -7.415 1.820 1.00 74.88 391 PHE A C 1
ATOM 3062 O O . PHE A 1 391 ? 3.885 -7.370 0.617 1.00 74.88 391 PHE A O 1
ATOM 3069 N N . TRP A 1 392 ? 4.432 -8.055 2.694 1.00 78.62 392 TRP A N 1
ATOM 3070 C CA . TRP A 1 392 ? 5.673 -8.672 2.253 1.00 78.62 392 TRP A CA 1
ATOM 3071 C C . TRP A 1 392 ? 5.399 -9.783 1.259 1.00 78.62 392 TRP A C 1
ATOM 3073 O O . TRP A 1 392 ? 6.184 -9.943 0.349 1.00 78.62 392 TRP A O 1
ATOM 3083 N N . TRP A 1 393 ? 4.279 -10.491 1.361 1.00 75.12 393 TRP A N 1
ATOM 3084 C CA . TRP A 1 393 ? 3.958 -11.604 0.466 1.00 75.12 393 TRP A CA 1
ATOM 3085 C C . TRP A 1 393 ? 3.107 -11.222 -0.755 1.00 75.12 393 TRP A C 1
ATOM 3087 O O . TRP A 1 393 ? 2.822 -12.082 -1.587 1.00 75.12 393 TRP A O 1
ATOM 3097 N N . ALA A 1 394 ? 2.723 -9.953 -0.905 1.00 67.25 394 ALA A N 1
ATOM 3098 C CA . ALA A 1 394 ? 1.980 -9.481 -2.068 1.00 67.25 394 ALA A CA 1
ATOM 3099 C C . ALA A 1 394 ? 2.911 -9.207 -3.264 1.00 67.25 394 ALA A C 1
ATOM 3101 O O . ALA A 1 394 ? 3.955 -8.575 -3.120 1.00 67.25 394 ALA A O 1
ATOM 3102 N N . GLY A 1 395 ? 2.495 -9.636 -4.464 1.00 56.81 395 GLY A N 1
ATOM 3103 C CA . GLY A 1 395 ? 3.024 -9.149 -5.745 1.00 56.81 395 GLY A CA 1
ATOM 3104 C C . GLY A 1 395 ? 4.539 -9.309 -5.943 1.00 56.81 395 GLY A C 1
ATOM 3105 O O . GLY A 1 395 ? 5.294 -8.342 -5.836 1.00 56.81 395 GLY A O 1
ATOM 3106 N N . ASN A 1 396 ? 4.965 -10.513 -6.339 1.00 58.66 396 ASN A N 1
ATOM 3107 C CA . ASN A 1 396 ? 6.344 -10.866 -6.720 1.00 58.66 396 ASN A CA 1
ATOM 3108 C C . ASN A 1 396 ? 7.349 -11.015 -5.567 1.00 58.66 396 ASN A C 1
ATOM 3110 O O . ASN A 1 396 ? 8.536 -10.767 -5.781 1.00 58.66 396 ASN A O 1
ATOM 3114 N N . THR A 1 397 ? 6.908 -11.440 -4.379 1.00 76.56 397 THR A N 1
ATOM 3115 C CA . THR A 1 397 ? 7.819 -11.771 -3.272 1.00 76.56 397 THR A CA 1
ATOM 3116 C C . THR A 1 397 ? 8.052 -13.274 -3.124 1.00 76.56 397 THR A C 1
ATOM 3118 O O . THR A 1 397 ? 7.130 -14.080 -3.230 1.00 76.56 397 THR A O 1
ATOM 3121 N N . CYS A 1 398 ? 9.302 -13.640 -2.854 1.00 81.62 398 CYS A N 1
ATOM 3122 C CA . CYS A 1 398 ? 9.808 -14.993 -2.667 1.00 81.62 398 CYS A CA 1
ATOM 3123 C C . CYS A 1 398 ? 10.705 -15.097 -1.428 1.00 81.62 398 CYS A C 1
ATOM 3125 O O . CYS A 1 398 ? 11.196 -14.092 -0.912 1.00 81.62 398 CYS A O 1
ATOM 3127 N N . GLU A 1 399 ? 10.981 -16.323 -0.982 1.00 85.69 399 GLU A N 1
ATOM 3128 C CA . GLU A 1 399 ? 12.124 -16.568 -0.101 1.00 85.69 399 GLU A CA 1
ATOM 3129 C C . GLU A 1 399 ? 13.432 -16.276 -0.844 1.00 85.69 399 GLU A C 1
ATOM 3131 O O . GLU A 1 399 ? 13.633 -16.697 -1.984 1.00 85.69 399 GLU A O 1
ATOM 3136 N N . SER A 1 400 ? 14.332 -15.553 -0.186 1.00 86.31 400 SER A N 1
ATOM 3137 C CA . SER A 1 400 ? 15.605 -15.130 -0.761 1.00 86.31 400 SER A CA 1
ATOM 3138 C C . SER A 1 400 ? 16.680 -16.205 -0.631 1.00 86.31 400 SER A C 1
ATOM 3140 O O . SER A 1 400 ? 16.853 -16.825 0.418 1.00 86.31 400 SER A O 1
ATOM 3142 N N . GLU A 1 401 ? 17.527 -16.322 -1.654 1.00 85.12 401 GLU A N 1
ATOM 3143 C CA . GLU A 1 401 ? 18.724 -17.174 -1.623 1.00 85.12 401 GLU A CA 1
ATOM 3144 C C . GLU A 1 401 ? 19.762 -16.769 -0.554 1.00 85.12 401 GLU A C 1
ATOM 3146 O O . GLU A 1 401 ? 20.689 -17.528 -0.266 1.00 85.12 401 GLU A O 1
ATOM 3151 N N . LYS A 1 402 ? 19.603 -15.600 0.085 1.00 85.00 402 LYS A N 1
ATOM 3152 C CA . LYS A 1 402 ? 20.448 -15.158 1.210 1.00 85.00 402 LYS A CA 1
ATOM 3153 C C . LYS A 1 402 ? 20.209 -15.940 2.506 1.00 85.00 402 LYS A C 1
ATOM 3155 O O . LYS A 1 402 ? 21.013 -15.810 3.430 1.00 85.00 402 LYS A O 1
ATOM 3160 N N . GLY A 1 403 ? 19.163 -16.765 2.571 1.00 81.44 403 GLY A N 1
ATOM 3161 C CA . GLY A 1 403 ? 18.893 -17.680 3.680 1.00 81.44 403 GLY A CA 1
ATOM 3162 C C . GLY A 1 403 ? 17.664 -17.311 4.510 1.00 81.44 403 GLY A C 1
ATOM 3163 O O . GLY A 1 403 ? 16.903 -16.409 4.175 1.00 81.44 403 GLY A O 1
ATOM 3164 N N . GLU A 1 404 ? 17.471 -18.039 5.610 1.00 84.94 404 GLU A N 1
ATOM 3165 C CA . GLU A 1 404 ? 16.261 -17.979 6.439 1.00 84.94 404 GLU A CA 1
ATOM 3166 C C . GLU A 1 404 ? 15.911 -16.552 6.905 1.00 84.94 404 GLU A C 1
ATOM 3168 O O . GLU A 1 404 ? 16.757 -15.808 7.415 1.00 84.94 404 GLU A O 1
ATOM 3173 N N . GLY A 1 405 ? 14.638 -16.182 6.738 1.00 84.88 405 GLY A N 1
ATOM 3174 C CA . GLY A 1 405 ? 14.092 -14.877 7.120 1.00 84.88 405 GLY A CA 1
ATOM 3175 C C . GLY A 1 405 ? 14.380 -13.740 6.135 1.00 84.88 405 GLY A C 1
ATOM 3176 O O . GLY A 1 405 ? 13.905 -12.627 6.356 1.00 84.88 405 GLY A O 1
ATOM 3177 N N . TRP A 1 406 ? 15.133 -13.992 5.061 1.00 92.62 406 TRP A N 1
ATOM 3178 C CA . TRP A 1 406 ? 15.266 -13.050 3.956 1.00 92.62 406 TRP A CA 1
ATOM 3179 C C . TRP A 1 406 ? 14.185 -13.291 2.907 1.00 92.62 406 TRP A C 1
ATOM 3181 O O . TRP A 1 406 ? 13.937 -14.426 2.501 1.00 92.62 406 TRP A O 1
ATOM 3191 N N . LEU A 1 407 ? 13.620 -12.202 2.402 1.00 89.81 407 LEU A N 1
ATOM 3192 C CA . LEU A 1 407 ? 12.690 -12.191 1.282 1.00 89.81 407 LEU A CA 1
ATOM 3193 C C . LEU A 1 407 ? 13.328 -11.479 0.085 1.00 89.81 407 LEU A C 1
ATOM 3195 O O . LEU A 1 407 ? 14.202 -10.628 0.257 1.00 89.81 407 LEU A O 1
ATOM 3199 N N . CYS A 1 408 ? 12.921 -11.853 -1.122 1.00 90.00 408 CYS A N 1
ATOM 3200 C CA . CYS A 1 408 ? 13.271 -11.197 -2.378 1.00 90.00 408 CYS A CA 1
ATOM 3201 C C . CYS A 1 408 ? 12.013 -10.684 -3.045 1.00 90.00 408 CYS A C 1
ATOM 3203 O O . CYS A 1 408 ? 11.037 -11.420 -3.108 1.00 90.00 408 CYS A O 1
ATOM 3205 N N . PHE A 1 409 ? 12.037 -9.475 -3.592 1.00 87.25 409 PHE A N 1
ATOM 3206 C CA . PHE A 1 409 ? 10.970 -9.039 -4.481 1.00 87.25 409 PHE A CA 1
ATOM 3207 C C . PHE A 1 409 ? 11.506 -8.268 -5.678 1.00 87.25 409 PHE A C 1
ATOM 3209 O O . PHE A 1 409 ? 12.537 -7.595 -5.594 1.00 87.25 409 PHE A O 1
ATOM 3216 N N . SER A 1 410 ? 10.796 -8.395 -6.799 1.00 88.62 410 SER A N 1
ATOM 3217 C CA . SER A 1 410 ? 11.122 -7.707 -8.047 1.00 88.62 410 SER A CA 1
ATOM 3218 C C . SER A 1 410 ? 10.172 -6.541 -8.305 1.00 88.62 410 SER A C 1
ATOM 3220 O O . SER A 1 410 ? 8.967 -6.637 -8.035 1.00 88.62 410 SER A O 1
ATOM 3222 N N . ARG A 1 411 ? 10.722 -5.426 -8.793 1.00 89.50 411 ARG A N 1
ATOM 3223 C CA . ARG A 1 411 ? 9.973 -4.213 -9.138 1.00 89.50 411 ARG A CA 1
ATOM 3224 C C . ARG A 1 411 ? 10.446 -3.641 -10.464 1.00 89.50 411 ARG A C 1
ATOM 3226 O O . ARG A 1 411 ? 11.639 -3.689 -10.760 1.00 89.50 411 ARG A O 1
ATOM 3233 N N . ASN A 1 412 ? 9.511 -3.031 -11.184 1.00 92.31 412 ASN A N 1
ATOM 3234 C CA . ASN A 1 412 ? 9.786 -2.174 -12.328 1.00 92.31 412 ASN A CA 1
ATOM 3235 C C . ASN A 1 412 ? 9.726 -0.721 -11.869 1.00 92.31 412 ASN A C 1
ATOM 3237 O O . ASN A 1 412 ? 8.773 -0.324 -11.199 1.00 92.31 412 ASN A O 1
ATOM 3241 N N . GLY A 1 413 ? 10.742 0.056 -12.220 1.00 92.62 413 GLY A N 1
ATOM 3242 C CA . GLY A 1 413 ? 10.835 1.473 -11.912 1.00 92.62 413 GLY A CA 1
ATOM 3243 C C . GLY A 1 413 ? 11.013 2.318 -13.166 1.00 92.62 413 GLY A C 1
ATOM 3244 O O . GLY A 1 413 ? 11.529 1.848 -14.182 1.00 92.62 413 GLY A O 1
ATOM 3245 N N . ARG A 1 414 ? 10.627 3.588 -13.057 1.00 95.75 414 ARG A N 1
ATOM 3246 C CA . ARG A 1 414 ? 10.962 4.656 -14.000 1.00 95.75 414 ARG A CA 1
ATOM 3247 C C . ARG A 1 414 ? 11.701 5.763 -13.266 1.00 95.75 414 ARG A C 1
ATOM 3249 O O . ARG A 1 414 ? 11.288 6.178 -12.182 1.00 95.75 414 ARG A O 1
ATOM 3256 N N . LEU A 1 415 ? 12.788 6.227 -13.866 1.00 97.12 415 LEU A N 1
ATOM 3257 C CA . LEU A 1 415 ? 13.556 7.369 -13.397 1.00 97.12 415 LEU A CA 1
ATOM 3258 C C . LEU A 1 415 ? 13.465 8.492 -14.419 1.00 97.12 415 LEU A C 1
ATOM 3260 O O . LEU A 1 415 ? 13.732 8.261 -15.594 1.00 97.12 415 LEU A O 1
ATOM 3264 N N . ASP A 1 416 ? 13.150 9.692 -13.936 1.00 96.38 416 ASP A N 1
ATOM 3265 C CA . ASP A 1 416 ? 13.106 10.919 -14.730 1.00 96.38 416 ASP A CA 1
ATOM 3266 C C . ASP A 1 416 ? 14.109 11.937 -14.161 1.00 96.38 416 ASP A C 1
ATOM 3268 O O . ASP A 1 416 ? 14.133 12.203 -12.951 1.00 96.38 416 ASP A O 1
ATOM 3272 N N . LEU A 1 417 ? 14.946 12.511 -15.022 1.00 96.56 417 LEU A N 1
ATOM 3273 C CA . LEU A 1 417 ? 15.871 13.589 -14.694 1.00 96.56 417 LEU A CA 1
ATOM 3274 C C . LEU A 1 417 ? 15.157 14.933 -14.846 1.00 96.56 417 LEU A C 1
ATOM 3276 O O . LEU A 1 417 ? 14.861 15.386 -15.947 1.00 96.56 417 LEU A O 1
ATOM 3280 N N . GLY A 1 418 ? 14.901 15.602 -13.724 1.00 93.94 418 GLY A N 1
ATOM 3281 C CA . GLY A 1 418 ? 14.298 16.929 -13.729 1.00 93.94 418 GLY A CA 1
ATOM 3282 C C . GLY A 1 418 ? 15.245 18.015 -14.250 1.00 93.94 418 GLY A C 1
ATOM 3283 O O . GLY A 1 418 ? 16.469 17.897 -14.170 1.00 93.94 418 GLY A O 1
ATOM 3284 N N . GLU A 1 419 ? 14.676 19.144 -14.685 1.00 93.44 419 GLU A N 1
ATOM 3285 C CA . GLU A 1 419 ? 15.433 20.344 -15.094 1.00 93.44 419 GLU A CA 1
ATOM 3286 C C . GLU A 1 419 ? 16.345 20.891 -13.979 1.00 93.44 419 GLU A C 1
ATOM 3288 O O . GLU A 1 419 ? 17.340 21.569 -14.239 1.00 93.44 419 GLU A O 1
ATOM 3293 N N . ASP A 1 420 ? 16.021 20.584 -12.722 1.00 93.88 420 ASP A N 1
ATOM 3294 C CA . ASP A 1 420 ? 16.833 20.928 -11.556 1.00 93.88 420 ASP A CA 1
ATOM 3295 C C . ASP A 1 420 ? 18.063 20.019 -11.362 1.00 93.88 420 ASP A C 1
ATOM 3297 O O . ASP A 1 420 ? 18.850 20.224 -10.432 1.00 93.88 420 ASP A O 1
ATOM 3301 N N . GLY A 1 421 ? 18.254 19.044 -12.254 1.00 94.69 421 GLY A N 1
ATOM 3302 C CA . GLY A 1 421 ? 19.380 18.121 -12.276 1.00 94.69 421 GLY A CA 1
ATOM 3303 C C . GLY A 1 421 ? 19.257 16.961 -11.291 1.00 94.69 421 GLY A C 1
ATOM 3304 O O . GLY A 1 421 ? 20.274 16.338 -10.978 1.00 94.69 421 GLY A O 1
ATOM 3305 N N . TYR A 1 422 ? 18.067 16.682 -10.757 1.00 96.94 422 TYR A N 1
ATOM 3306 C CA . TYR A 1 422 ? 17.834 15.536 -9.882 1.00 96.94 422 TYR A CA 1
ATOM 3307 C C . TYR A 1 422 ? 17.055 14.442 -10.599 1.00 96.94 422 TYR A C 1
ATOM 3309 O O . TYR A 1 422 ? 16.028 14.697 -11.222 1.00 96.94 422 TYR A O 1
ATOM 3317 N N . TRP A 1 423 ? 17.514 13.211 -10.419 1.00 97.19 423 TRP A N 1
ATOM 3318 C CA . TRP A 1 423 ? 16.751 12.019 -10.741 1.00 97.19 423 TRP A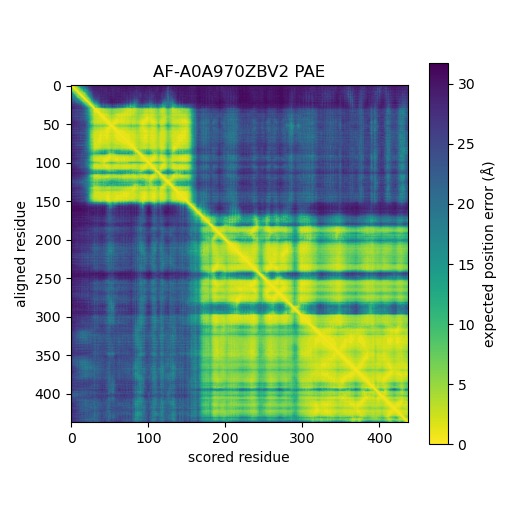 CA 1
ATOM 3319 C C . TRP A 1 423 ? 15.656 11.818 -9.705 1.00 97.19 423 TRP A C 1
ATOM 3321 O O . TRP A 1 423 ? 15.921 11.930 -8.504 1.00 97.19 423 TRP A O 1
ATOM 3331 N N . THR A 1 424 ? 14.451 11.509 -10.169 1.00 96.19 424 THR A N 1
ATOM 3332 C CA . THR A 1 424 ? 13.297 11.172 -9.331 1.00 96.19 424 THR A CA 1
ATOM 3333 C C . THR A 1 424 ? 12.710 9.852 -9.802 1.00 96.19 424 THR A C 1
ATOM 3335 O O . THR A 1 424 ? 12.556 9.649 -11.005 1.00 96.19 424 THR A O 1
ATOM 3338 N N . VAL A 1 425 ? 12.385 8.955 -8.870 1.00 94.88 425 VAL A N 1
ATOM 3339 C CA . VAL A 1 425 ? 11.592 7.764 -9.201 1.00 94.88 425 VAL A CA 1
ATOM 3340 C C . VAL A 1 425 ? 10.149 8.217 -9.408 1.00 94.88 425 VAL A C 1
ATOM 3342 O O . VAL A 1 425 ? 9.480 8.608 -8.453 1.00 94.88 425 VAL A O 1
ATOM 3345 N N . SER A 1 426 ? 9.693 8.228 -10.659 1.00 90.19 426 SER A N 1
ATOM 3346 C CA . SER A 1 426 ? 8.357 8.713 -11.027 1.00 90.19 426 SER A CA 1
ATOM 3347 C C . SER A 1 426 ? 7.310 7.606 -11.066 1.00 90.19 426 SER A C 1
ATOM 3349 O O . SER A 1 426 ? 6.129 7.881 -10.863 1.00 90.19 426 SER A O 1
ATOM 3351 N N . GLN A 1 427 ? 7.738 6.359 -11.272 1.00 90.06 427 GLN A N 1
ATOM 3352 C CA . GLN A 1 427 ? 6.894 5.169 -11.191 1.00 90.06 427 GLN A CA 1
ATOM 3353 C C . GLN A 1 427 ? 7.667 4.032 -10.526 1.00 90.06 427 GLN A C 1
ATOM 3355 O O . GLN A 1 427 ? 8.860 3.849 -10.789 1.00 90.06 427 GLN A O 1
ATOM 3360 N N . LEU A 1 428 ? 6.984 3.252 -9.690 1.00 88.62 428 LEU A N 1
ATOM 3361 C CA . LEU A 1 428 ? 7.517 2.030 -9.104 1.00 88.62 428 LEU A CA 1
ATOM 3362 C C . LEU A 1 428 ? 6.382 1.033 -8.862 1.00 88.62 428 LEU A C 1
ATOM 3364 O O . LEU A 1 428 ? 5.413 1.345 -8.180 1.00 88.62 428 LEU A O 1
ATOM 3368 N N . GLY A 1 429 ? 6.506 -0.179 -9.392 1.00 85.19 429 GLY A N 1
ATOM 3369 C CA . GLY A 1 429 ? 5.441 -1.173 -9.299 1.00 85.19 429 GLY A CA 1
ATOM 3370 C C . GLY A 1 429 ? 5.921 -2.596 -9.538 1.00 85.19 429 GLY A C 1
ATOM 3371 O O . GLY A 1 429 ? 7.115 -2.872 -9.643 1.00 85.19 429 GLY A O 1
ATOM 3372 N N . THR A 1 430 ? 4.978 -3.529 -9.614 1.00 79.19 430 THR A N 1
ATOM 3373 C CA . THR A 1 430 ? 5.232 -4.945 -9.932 1.00 79.19 430 THR A CA 1
ATOM 3374 C C . THR A 1 430 ? 5.368 -5.213 -11.435 1.00 79.19 430 THR A C 1
ATOM 3376 O O . THR A 1 430 ? 5.641 -6.348 -11.823 1.00 79.19 430 THR A O 1
ATOM 3379 N N . GLY A 1 431 ? 5.214 -4.179 -12.266 1.00 77.81 431 GLY A N 1
ATOM 3380 C CA . GLY A 1 431 ? 5.352 -4.188 -13.720 1.00 77.81 431 GLY A CA 1
ATOM 3381 C C . GLY A 1 431 ? 4.941 -2.830 -14.315 1.00 77.81 431 GLY A C 1
ATOM 3382 O O . GLY A 1 431 ? 4.770 -1.871 -13.565 1.00 77.81 431 GLY A O 1
ATOM 3383 N N . GLY A 1 432 ? 4.800 -2.738 -15.641 1.00 72.00 432 GLY A N 1
ATOM 3384 C CA . GLY A 1 432 ? 4.114 -1.612 -16.304 1.00 72.00 432 GLY A CA 1
ATOM 3385 C C . GLY A 1 432 ? 4.840 -0.266 -16.391 1.00 72.00 432 GLY A C 1
ATOM 3386 O O . GLY A 1 432 ? 4.355 0.646 -17.050 1.00 72.00 432 GLY A O 1
ATOM 3387 N N . ALA A 1 433 ? 6.018 -0.117 -15.776 1.00 80.12 433 ALA A N 1
ATOM 3388 C CA . ALA A 1 433 ? 6.802 1.104 -15.950 1.00 80.12 433 ALA A CA 1
ATOM 3389 C C . ALA A 1 433 ? 7.115 1.318 -17.440 1.00 80.12 433 ALA A C 1
ATOM 3391 O O . ALA A 1 433 ? 7.751 0.467 -18.069 1.00 80.12 433 ALA A O 1
ATOM 3392 N N . SER A 1 434 ? 6.674 2.449 -17.990 1.00 81.25 434 SER A N 1
ATOM 3393 C CA . SER A 1 434 ? 6.814 2.776 -19.409 1.00 81.25 434 SER A CA 1
ATOM 3394 C C . SER A 1 434 ? 7.384 4.185 -19.584 1.00 81.25 434 SER A C 1
ATOM 3396 O O . SER A 1 434 ? 7.187 5.060 -18.738 1.00 81.25 434 SER A O 1
ATOM 3398 N N . LEU A 1 435 ? 8.093 4.422 -20.692 1.00 84.25 435 LEU A N 1
ATOM 3399 C CA . LEU A 1 435 ? 8.548 5.773 -21.044 1.00 84.25 435 LEU A CA 1
ATOM 3400 C C . LEU A 1 435 ? 7.400 6.700 -21.462 1.00 84.25 435 LEU A C 1
ATOM 3402 O O . LEU A 1 435 ? 7.585 7.918 -21.473 1.00 84.25 435 LEU A O 1
ATOM 3406 N N . ASN A 1 436 ? 6.237 6.141 -21.801 1.00 74.38 436 ASN A N 1
ATOM 3407 C CA . ASN A 1 436 ? 5.061 6.907 -22.180 1.00 74.38 436 ASN A CA 1
ATOM 3408 C C . ASN A 1 436 ? 4.338 7.393 -20.914 1.00 74.38 436 ASN A C 1
ATOM 3410 O O . ASN A 1 436 ? 4.178 6.642 -19.949 1.00 74.38 436 ASN A O 1
ATOM 3414 N N . ASP A 1 437 ? 3.965 8.672 -20.921 1.00 58.94 437 ASP A N 1
ATOM 3415 C CA . ASP A 1 437 ? 3.185 9.321 -19.861 1.00 58.94 437 ASP A CA 1
ATOM 3416 C C . ASP A 1 437 ? 1.680 9.067 -20.010 1.00 58.94 437 ASP A C 1
ATOM 3418 O O . ASP A 1 437 ? 1.194 9.068 -21.169 1.00 58.94 437 ASP A O 1
#

Secondary structure (DSSP, 8-state):
------SSSTTSTTSSSS-SS-S-------HHHHHTT--TTTEEEEEEEEEETTEEEEEEPPHHHHHHHHHHHHH--GGGEEE-TT------SEEEEEEESSEEEEEEE--SSS-SEEEEEEEEETTEEEEEEEEE--HHHHHHHHHHHT---TT---TTT-EETTTEE-HHHHHHHHHHTSS-EEEEEEETTEEEEEEE--THHHHHHHHHHHTEEEEE--HHHHHHHGGG-S-EEEEEE--TT-----TTS-EEEEETTSSEEEEEETTEEEEEEEEEPTT----B-TTS-B----HHHHHHHHHHHTT--GGG-EE--S--SHHHHHHHHHHHHHHHHHTSPTT-TT-EEEEE--GGG-EEEEE-TTSSEEEEEEEEEEEESS--SHHHHSSSEEE-TT-TT-EEEEEEEEEEE-TTS-EEEEEEESS---S--

pLDDT: mean 77.68, std 19.48, range [26.69, 97.69]

Radius of gyration: 25.38 Å; Cα contacts (8 Å, |Δi|>4): 794; chains: 1; bounding box: 84×55×67 Å

Foldseek 3Di:
DDDDDPDDPPVVVVPVPPPVPPPPPPVPPLVLVVLQDDDLVQFPWKWKWFADQNDIDIDTDDSVLVVVLSVQSNPFDSVQKAFPLVVDADPFGIWMWTDGPFKIWIWTQGPDPGARTKIWIWGQDPVGTDIGIIHGHRPPSSVSSCVRNVDDPPDPPPVPPCQDPPRDHDPLRVLLVLALPDQAKKKWKFAPRDIDIDTDRDPVVSVVSSSLLVQWDKDWDDPVVLVVVLPPFRMKMKMWHDDPDDPDPDPQTWIKIDGHPAQKIWTDDRNDITIIGTFGDPSRFNAADPVRHTDRDRSSVVVLQVVLVRQQDLQVQKDADPDQPVLVVVVSSLVVNQVSLCPGDPPHQSHFPGKDFDSVQKAWDDADPVRQKTKIKGKMKTQHPNCPDPVQVPQAKDADPVDPRIIMGMKMWMWGQDPVRMIGTPDIGSGSDDPPD

Mean predicted aligned error: 15.7 Å